Protein 6G47 (pdb70)

Organism: NCBI:txid332179

InterPro domains:
  IPR000931 Adenovirus fibre protein [PR00307] (7-17)
  IPR000931 Adenovirus fibre protein [PR00307] (23-35)
  IPR000931 Adenovirus fibre protein [PR00307] (58-72)
  IPR000931 Adenovirus fibre protein [PR00307] (196-207)
  IPR000931 Adenovirus fibre protein [PR00307] (214-228)
  IPR000931 Adenovirus fibre protein [PR00307] (286-298)
  IPR000939 Adenoviral fibre protein, repeat/shaft region [PF00608] (38-71)
  IPR000939 Adenoviral fibre protein, repeat/shaft region [PF00608] (76-111)
  IPR000939 Adenoviral fibre protein, repeat/shaft region [PF00608] (144-189)
  IPR000978 Adenoviral fibre protein, knob [PF00541] (194-363)
  IPR008982 Adenovirus pIV-like, attachment domain [G3DSA:2.60.90.10] (193-363)
  IPR008982 Adenovirus pIV-like, attachment domain [SSF49835] (189-363)
  IPR009013 Attachment protein shaft domain superfamily [SSF51225] (45-121)

Foldseek 3Di:
DFFKKWQDDDPFQFFAQPHPSQKRKTWMWGADPQKTKIKIKMFGHDDCLAAPPDFKGKWKWFAAQQLHTDDGRTDVPRIGTDPPPDPDPPDDDRNQSRAFACVQQPALRQVPVSQKDKDWAAWVNDPVRIKIWIWGWRNHNHGTMIMIMIGHDGGGHGITDMDIDMGGGND/DFKWWQDDDDFFFFAQPHASQKHKTWMWGDDPQKTKIKIKMFGHDDCLAAPDDFKGKWKFFAAQQQHTDDTGTNDPRGGDVCSNQSRFFACVQQPALVQVPVSQWDKDWAAWVNDPVGIKIWIWGWRNHNHGIMIMIMIGHDGGHHGIGDMDIDMGGTRD/DQWEFPPVTFKIWGPDDPAQFFAQPHASQKRKTWMWGFDPQKTKIKIKIFGHDDCLAAPDAQKGKWKFFAAQQQHTDATRTNPTHYVRNQSRFFACVQQPALVQVPPSQWDKDWAAWVRDPVRIKIWIWGWRNHNGGIMIMIMMTHDGGHHGITDMDMDMGGTRD

Structure (mmCIF, N/CA/C/O backbone):
data_6G47
#
_entry.id   6G47
#
_cell.length_a   64.880
_cell.length_b   81.710
_cell.length_c   93.530
_cell.angle_alpha   90.00
_cell.angle_beta   90.00
_cell.angle_gamma   90.00
#
_symmetry.space_group_name_H-M   'P 21 21 21'
#
loop_
_entity.id
_entity.type
_entity.pdbx_description
1 polymer Fiber-1
2 branched 'N-acetyl-alpha-neuraminic acid-(2-8)-N-acetyl-alpha-neuraminic acid'
3 non-polymer 'N-acetyl-alpha-neuraminic acid'
4 non-polymer (4S)-2-METHYL-2,4-PENTANEDIOL
5 non-polymer (4R)-2-METHYLPENTANE-2,4-DIOL
6 non-polymer 2-AMINO-2-HYDROXYMETHYL-PROPANE-1,3-DIOL
7 water water
#
loop_
_atom_site.group_PDB
_atom_site.id
_atom_site.type_symbol
_atom_site.label_atom_id
_atom_site.label_alt_id
_atom_site.label_comp_id
_atom_site.label_asym_id
_atom_site.label_entity_id
_atom_site.label_seq_id
_atom_site.pdbx_PDB_ins_code
_atom_site.Cartn_x
_atom_site.Cartn_y
_atom_site.Cartn_z
_atom_site.occupancy
_atom_site.B_iso_or_equiv
_atom_site.auth_seq_id
_atom_site.auth_comp_id
_atom_site.auth_asym_id
_atom_site.auth_atom_id
_atom_site.pdbx_PDB_model_num
ATOM 1 N N . GLY A 1 39 ? 5.818 16.165 -10.996 1.00 46.13 193 GLY A N 1
ATOM 2 C CA . GLY A 1 39 ? 4.666 15.559 -10.351 1.00 41.54 193 GLY A CA 1
ATOM 3 C C . GLY A 1 39 ? 4.074 14.381 -11.116 1.00 29.94 193 GLY A C 1
ATOM 4 O O . GLY A 1 39 ? 3.521 13.471 -10.503 1.00 32.38 193 GLY A O 1
ATOM 5 N N . ILE A 1 40 ? 4.192 14.406 -12.443 1.00 32.27 194 ILE A N 1
ATOM 6 C CA . ILE A 1 40 ? 3.597 13.381 -13.308 1.00 28.12 194 ILE A CA 1
ATOM 7 C C . ILE A 1 40 ? 4.515 12.177 -13.387 1.00 27.26 194 ILE A C 1
ATOM 8 O O . ILE A 1 40 ? 5.504 12.187 -14.119 1.00 27.42 194 ILE A O 1
ATOM 13 N N . GLN A 1 41 ? 4.175 11.132 -12.645 1.00 18.99 195 GLN A N 1
ATOM 14 C CA . GLN A 1 41 ? 5.015 9.950 -12.606 1.00 19.27 195 GLN A CA 1
ATOM 15 C C . GLN A 1 41 ? 4.175 8.749 -12.997 1.00 18.42 195 GLN A C 1
ATOM 16 O O . GLN A 1 41 ? 4.689 7.640 -13.015 1.00 17.51 195 GLN A O 1
ATOM 22 N N . THR A 1 42 ? 2.896 8.977 -13.303 1.00 15.45 196 THR A N 1
ATOM 23 C CA . THR A 1 42 ? 1.935 7.881 -13.494 1.00 15.12 196 THR A CA 1
ATOM 24 C C . THR A 1 42 ? 1.084 8.031 -14.726 1.00 15.56 196 THR A C 1
ATOM 25 O O . THR A 1 42 ? 0.477 9.099 -14.922 1.00 16.76 196 THR A O 1
ATOM 29 N N . LEU A 1 43 ? 1.013 6.963 -15.534 1.00 14.29 197 LEU A N 1
ATOM 30 C CA . LEU A 1 43 ? 0.012 6.851 -16.596 1.00 14.20 197 LEU A CA 1
ATOM 31 C C . LEU A 1 43 ? -0.837 5.646 -16.245 1.00 21.58 197 LEU A C 1
ATOM 32 O O . LEU A 1 43 ? -0.294 4.580 -15.933 1.00 17.51 197 LEU A O 1
ATOM 37 N N . TRP A 1 44 ? -2.155 5.790 -16.269 1.00 17.79 198 TRP A N 1
ATOM 38 C CA . TRP A 1 44 ? -2.981 4.660 -15.873 1.00 14.63 198 TRP A CA 1
ATOM 39 C C . TRP A 1 44 ? -4.355 4.694 -16.513 1.00 17.40 198 TRP A C 1
ATOM 40 O O . TRP A 1 44 ? -4.738 5.692 -17.145 1.00 19.23 198 TRP A O 1
ATOM 51 N N . THR A 1 45 ? -5.101 3.611 -16.353 1.00 15.78 199 THR A N 1
ATOM 52 C CA . THR A 1 45 ? -6.537 3.749 -16.434 1.00 18.25 199 THR A CA 1
ATOM 53 C C . THR A 1 45 ? -7.019 3.778 -14.982 1.00 18.59 199 THR A C 1
ATOM 54 O O . THR A 1 45 ? -6.527 3.043 -14.126 1.00 18.98 199 THR A O 1
ATOM 58 N N . PRO A 1 46 ? -7.937 4.696 -14.671 1.00 16.85 200 PRO A N 1
ATOM 59 C CA . PRO A 1 46 ? -8.323 4.886 -13.269 1.00 18.56 200 PRO A CA 1
ATOM 60 C C . PRO A 1 46 ? -8.928 3.621 -12.677 1.00 16.98 200 PRO A C 1
ATOM 61 O O . PRO A 1 46 ? -9.673 2.903 -13.350 1.00 19.16 200 PRO A O 1
ATOM 65 N N . PRO A 1 47 ? -8.588 3.319 -11.420 1.00 18.81 201 PRO A N 1
ATOM 66 C CA . PRO A 1 47 ? -9.284 2.243 -10.718 1.00 19.53 201 PRO A CA 1
ATOM 67 C C . PRO A 1 47 ? -10.801 2.453 -10.770 1.00 20.07 201 PRO A C 1
ATOM 68 O O . PRO A 1 47 ? -11.288 3.588 -10.609 1.00 20.93 201 PRO A O 1
ATOM 72 N N . THR A 1 48 ? -11.524 1.366 -11.006 1.00 18.95 202 THR A N 1
ATOM 73 C CA . THR A 1 48 ? -12.973 1.415 -11.150 1.00 19.88 202 THR A CA 1
ATOM 74 C C . THR A 1 48 ? -13.550 0.056 -10.773 1.00 19.28 202 THR A C 1
ATOM 75 O O . THR A 1 48 ? -12.857 -0.958 -10.848 1.00 20.02 202 THR A O 1
ATOM 79 N N . SER A 1 49 ? -14.811 0.023 -10.360 1.00 23.31 203 SER A N 1
ATOM 80 C CA . SER A 1 49 ? -15.437 -1.264 -10.090 1.00 22.26 203 SER A CA 1
ATOM 81 C C . SER A 1 49 ? -16.363 -1.683 -11.227 1.00 22.37 203 SER A C 1
ATOM 82 O O . SER A 1 49 ? -16.989 -2.745 -11.174 1.00 28.71 203 SER A O 1
ATOM 85 N N . ASN A 1 50 ? -16.427 -0.858 -12.266 1.00 19.72 204 ASN A N 1
ATOM 86 C CA . ASN A 1 50 ? -17.302 -1.141 -13.380 1.00 22.02 204 ASN A CA 1
ATOM 87 C C . ASN A 1 50 ? -16.470 -1.548 -14.578 1.00 20.25 204 ASN A C 1
ATOM 88 O O . ASN A 1 50 ? -15.324 -1.127 -14.693 1.00 21.43 204 ASN A O 1
ATOM 93 N N . PRO A 1 51 ? -17.040 -2.340 -15.493 1.00 18.68 205 PRO A N 1
ATOM 94 C CA . PRO A 1 51 ? -16.278 -2.705 -16.697 1.00 18.88 205 PRO A CA 1
ATOM 95 C C . PRO A 1 51 ? -15.845 -1.470 -17.485 1.00 20.85 205 PRO A C 1
ATOM 96 O O . PRO A 1 51 ? -16.549 -0.453 -17.550 1.00 20.86 205 PRO A O 1
ATOM 100 N N . ASN A 1 52 ? -14.655 -1.559 -18.058 1.00 17.13 206 ASN A N 1
ATOM 101 C CA . ASN A 1 52 ? -14.028 -0.411 -18.697 1.00 17.41 206 ASN A CA 1
ATOM 102 C C . ASN A 1 52 ? -13.291 -0.821 -19.959 1.00 16.67 206 ASN A C 1
ATOM 103 O O . ASN A 1 52 ? -12.605 -0.009 -20.581 1.00 18.10 206 ASN A O 1
ATOM 108 N N . CYS A 1 53 ? -13.451 -2.084 -20.346 1.00 15.88 207 CYS A N 1
ATOM 109 C CA . CYS A 1 53 ? -12.587 -2.680 -21.349 1.00 16.51 207 CYS A CA 1
ATOM 110 C C . CYS A 1 53 ? -13.400 -3.561 -22.288 1.00 15.56 207 CYS A C 1
ATOM 111 O O . CYS A 1 53 ? -14.416 -4.116 -21.893 1.00 18.91 207 CYS A O 1
ATOM 114 N N . THR A 1 54 ? -12.955 -3.659 -23.538 1.00 16.11 208 THR A N 1
ATOM 115 C CA . THR A 1 54 ? -13.629 -4.429 -24.574 1.00 16.31 208 THR A CA 1
ATOM 116 C C . THR A 1 54 ? -12.645 -5.433 -25.158 1.00 19.53 208 THR A C 1
ATOM 117 O O . THR A 1 54 ? -11.723 -5.055 -25.879 1.00 21.66 208 THR A O 1
ATOM 121 N N . VAL A 1 55 ? -12.799 -6.706 -24.808 1.00 18.34 209 VAL A N 1
ATOM 122 C CA . VAL A 1 55 ? -11.984 -7.746 -25.410 1.00 16.61 209 VAL A CA 1
ATOM 123 C C . VAL A 1 55 ? -12.723 -8.353 -26.597 1.00 17.78 209 VAL A C 1
ATOM 124 O O . VAL A 1 55 ? -12.209 -8.340 -27.718 1.00 20.07 209 VAL A O 1
ATOM 128 N N . TYR A 1 56 ? -13.942 -8.842 -26.357 1.00 17.09 210 TYR A N 1
ATOM 129 C CA . TYR A 1 56 ? -14.750 -9.452 -27.411 1.00 20.39 210 TYR A CA 1
ATOM 130 C C . TYR A 1 56 ? -15.966 -8.606 -27.744 1.00 22.00 210 TYR A C 1
ATOM 131 O O . TYR A 1 56 ? -16.302 -8.423 -28.919 1.00 24.50 210 TYR A O 1
ATOM 140 N N . THR A 1 57 ? -16.640 -8.121 -26.711 0.99 20.40 211 THR A N 1
ATOM 141 C CA . THR A 1 57 ? -17.803 -7.255 -26.885 0.99 23.82 211 THR A CA 1
ATOM 142 C C . THR A 1 57 ? -17.706 -6.070 -25.936 0.99 27.60 211 THR A C 1
ATOM 143 O O . THR A 1 57 ? -16.963 -6.107 -24.946 0.99 20.79 211 THR A O 1
ATOM 147 N N . GLU A 1 58 ? -18.449 -5.012 -26.238 1.00 21.82 212 GLU A N 1
ATOM 148 C CA . GLU A 1 58 ? -18.261 -3.750 -25.534 1.00 22.42 212 GLU A CA 1
ATOM 149 C C . GLU A 1 58 ? -18.439 -3.871 -24.020 1.00 20.86 212 GLU A C 1
ATOM 150 O O . GLU A 1 58 ? -19.412 -4.467 -23.539 1.00 21.00 212 GLU A O 1
ATOM 156 N N . SER A 1 59 ? -17.476 -3.318 -23.283 1.00 20.83 213 SER A N 1
ATOM 157 C CA . SER A 1 59 ? -17.546 -3.284 -21.827 1.00 17.66 213 SER A CA 1
ATOM 158 C C . SER A 1 59 ? -17.715 -4.677 -21.221 1.00 19.17 213 SER A C 1
ATOM 159 O O . SER A 1 59 ? -18.492 -4.860 -20.289 1.00 21.19 213 SER A O 1
ATOM 162 N N . ASP A 1 60 ? -16.978 -5.653 -21.744 1.00 19.40 214 ASP A N 1
ATOM 163 C CA . ASP A 1 60 ? -17.101 -7.023 -21.258 1.00 17.29 214 ASP A CA 1
ATOM 164 C C . ASP A 1 60 ? -16.114 -7.393 -20.159 1.00 14.40 214 ASP A C 1
ATOM 165 O O . ASP A 1 60 ? -16.138 -8.515 -19.663 1.00 16.30 214 ASP A O 1
ATOM 170 N N . SER A 1 61 ? -15.267 -6.452 -19.777 1.00 16.88 215 SER A N 1
ATOM 171 C CA . SER A 1 61 ? -14.186 -6.763 -18.843 1.00 16.74 215 SER A CA 1
ATOM 172 C C . SER A 1 61 ? -13.720 -5.541 -18.064 1.00 16.58 215 SER A C 1
ATOM 173 O O . SER A 1 61 ? -14.055 -4.407 -18.409 1.00 15.48 215 SER A O 1
ATOM 176 N N . LEU A 1 62 ? -12.972 -5.791 -16.985 1.00 13.44 216 LEU A N 1
ATOM 177 C CA . LEU A 1 62 ? -12.443 -4.734 -16.141 1.00 12.95 216 LEU A CA 1
ATOM 178 C C . LEU A 1 62 ? -10.929 -4.866 -16.174 1.00 14.16 216 LEU A C 1
ATOM 179 O O . LEU A 1 62 ? -10.361 -5.831 -15.643 1.00 13.70 216 LEU A O 1
ATOM 184 N N . LEU A 1 63 ? -10.283 -3.899 -16.815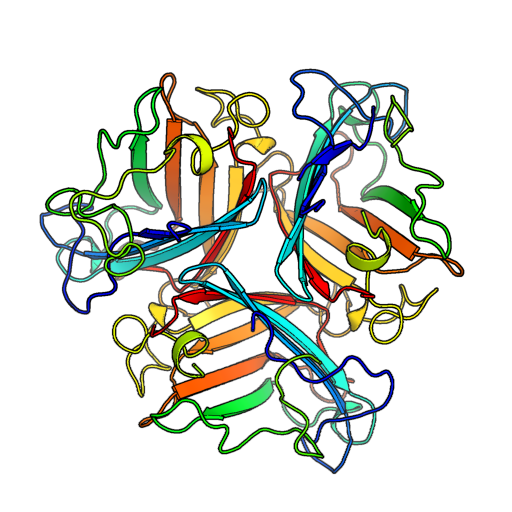 1.00 14.13 217 LEU A N 1
ATOM 185 C CA . LEU A 1 63 ? -8.825 -3.869 -16.923 1.00 14.66 217 LEU A CA 1
ATOM 186 C C . LEU A 1 63 ? -8.230 -2.891 -15.922 1.00 16.12 217 LEU A C 1
ATOM 187 O O . LEU A 1 63 ? -8.753 -1.787 -15.743 1.00 15.43 217 LEU A O 1
ATOM 192 N N . SER A 1 64 ? -7.158 -3.297 -15.240 1.00 12.74 218 SER A N 1
ATOM 193 C CA . SER A 1 64 ? -6.321 -2.336 -14.549 1.00 13.46 218 SER A CA 1
ATOM 194 C C . SER A 1 64 ? -4.979 -2.327 -15.269 1.00 14.60 218 SER A C 1
ATOM 195 O O . SER A 1 64 ? -4.429 -3.389 -15.560 1.00 14.53 218 SER A O 1
ATOM 198 N N . LEU A 1 65 ? -4.493 -1.139 -15.608 1.00 15.01 219 LEU A N 1
ATOM 199 C CA . LEU A 1 65 ? -3.144 -0.985 -16.142 1.00 11.57 219 LEU A CA 1
ATOM 200 C C . LEU A 1 65 ? -2.591 0.306 -15.578 1.00 15.51 219 LEU A C 1
ATOM 201 O O . LEU A 1 65 ? -3.249 1.351 -15.660 1.00 16.18 219 LEU A O 1
ATOM 206 N N . CYS A 1 66 ? -1.413 0.227 -14.972 1.00 13.20 220 CYS A N 1
ATOM 207 C CA . CYS A 1 66 ? -0.783 1.399 -14.384 1.00 12.62 220 CYS A CA 1
ATOM 208 C C . CYS A 1 66 ? 0.729 1.353 -14.642 1.00 13.72 220 CYS A C 1
ATOM 209 O O . CYS A 1 66 ? 1.354 0.312 -14.437 1.00 13.79 220 CYS A O 1
ATOM 212 N N . LEU A 1 67 ? 1.286 2.463 -15.131 1.00 12.79 221 LEU A N 1
ATOM 213 C CA . LEU A 1 67 ? 2.716 2.565 -15.443 1.00 11.62 221 LEU A CA 1
ATOM 214 C C . LEU A 1 67 ? 3.291 3.716 -14.608 1.00 14.03 221 LEU A C 1
ATOM 215 O O . LEU A 1 67 ? 2.807 4.844 -14.712 1.00 15.66 221 LEU A O 1
ATOM 220 N N . THR A 1 68 ? 4.283 3.441 -13.762 1.00 12.30 222 THR A N 1
ATOM 221 C CA . THR A 1 68 ? 4.902 4.512 -12.970 1.00 12.91 222 THR A CA 1
ATOM 222 C C . THR A 1 68 ? 6.385 4.584 -13.252 1.00 15.25 222 THR A C 1
ATOM 223 O O . THR A 1 68 ? 7.055 3.563 -13.428 1.00 15.46 222 THR A O 1
ATOM 227 N N . LYS A 1 69 ? 6.897 5.801 -13.334 1.00 18.12 223 LYS A N 1
ATOM 228 C CA . LYS A 1 69 ? 8.284 5.977 -13.736 1.00 19.47 223 LYS A CA 1
ATOM 229 C C . LYS A 1 69 ? 9.209 6.077 -12.531 1.00 21.14 223 LYS A C 1
ATOM 230 O O . LYS A 1 69 ? 8.975 6.867 -11.615 1.00 24.00 223 LYS A O 1
ATOM 236 N N . CYS A 1 70 ? 10.259 5.262 -12.529 1.00 17.11 224 CYS A N 1
ATOM 237 C CA . CYS A 1 70 ? 11.340 5.366 -11.544 1.00 18.11 224 CYS A CA 1
ATOM 238 C C . CYS A 1 70 ? 12.652 5.360 -12.304 1.00 17.11 224 CYS A C 1
ATOM 239 O O . CYS A 1 70 ? 13.144 4.299 -12.712 1.00 16.80 224 CYS A O 1
ATOM 242 N N . GLY A 1 71 ? 13.229 6.539 -12.506 1.00 18.89 225 GLY A N 1
ATOM 243 C CA . GLY A 1 71 ? 14.419 6.638 -13.335 1.00 17.71 225 GLY A CA 1
ATOM 244 C C . GLY A 1 71 ? 14.158 6.059 -14.709 1.00 13.39 225 GLY A C 1
ATOM 245 O O . GLY A 1 71 ? 13.101 6.302 -15.315 1.00 15.72 225 GLY A O 1
ATOM 246 N N . ALA A 1 72 ? 15.107 5.268 -15.199 1.00 13.70 226 ALA A N 1
ATOM 247 C CA . ALA A 1 72 ? 15.008 4.662 -16.510 1.00 15.48 226 ALA A CA 1
ATOM 248 C C . ALA A 1 72 ? 14.053 3.481 -16.564 1.00 13.43 226 ALA A C 1
ATOM 249 O O . ALA A 1 72 ? 13.974 2.806 -17.590 1.00 16.43 226 ALA A O 1
ATOM 251 N N . HIS A 1 73 ? 13.366 3.197 -15.459 1.00 13.72 227 HIS A N 1
ATOM 252 C CA . HIS A 1 73 ? 12.373 2.125 -15.469 1.00 12.79 227 HIS A CA 1
ATOM 253 C C . HIS A 1 73 ? 10.952 2.626 -15.445 1.00 13.06 227 HIS A C 1
ATOM 254 O O . HIS A 1 73 ? 10.650 3.650 -14.844 1.00 14.81 227 HIS A O 1
ATOM 261 N N . VAL A 1 74 ? 10.076 1.853 -16.079 1.00 11.76 228 VAL A N 1
ATOM 262 C CA . VAL A 1 74 ? 8.661 1.878 -15.739 1.00 11.48 228 VAL A CA 1
ATOM 263 C C . VAL A 1 74 ? 8.355 0.608 -14.954 1.00 11.53 228 VAL A C 1
ATOM 264 O O . VAL A 1 74 ? 8.779 -0.500 -15.343 1.00 13.25 228 VAL A O 1
ATOM 268 N N . LEU A 1 75 ? 7.660 0.797 -13.829 1.00 12.78 229 LEU A N 1
ATOM 269 C CA . LEU A 1 75 ? 7.043 -0.262 -13.047 1.00 12.96 229 LEU A CA 1
ATOM 270 C C . LEU A 1 75 ? 5.596 -0.358 -13.504 1.00 12.70 229 LEU A C 1
ATOM 271 O O . LEU A 1 75 ? 4.848 0.627 -13.416 1.00 13.26 229 LEU A O 1
ATOM 276 N N . GLY A 1 76 ? 5.196 -1.501 -14.058 1.00 12.61 230 GLY A N 1
ATOM 277 C CA . GLY A 1 76 ? 3.843 -1.654 -14.558 1.00 11.52 230 GLY A CA 1
ATOM 278 C C . GLY A 1 76 ? 3.068 -2.678 -13.753 1.00 13.87 230 GLY A C 1
ATOM 279 O O . GLY A 1 76 ? 3.642 -3.665 -13.266 1.00 13.77 230 GLY A O 1
ATOM 280 N N . SER A 1 77 ? 1.780 -2.416 -13.578 1.00 13.24 231 SER A N 1
ATOM 281 C CA . SER A 1 77 ? 0.898 -3.398 -12.972 1.00 13.09 231 SER A CA 1
ATOM 282 C C . SER A 1 77 ? -0.282 -3.590 -13.901 1.00 11.81 231 SER A C 1
ATOM 283 O O . SER A 1 77 ? -0.694 -2.670 -14.633 1.00 12.30 231 SER A O 1
ATOM 286 N N . VAL A 1 78 ? -0.790 -4.815 -13.923 1.00 13.30 232 VAL A N 1
ATOM 287 C CA . VAL A 1 78 ? -1.925 -5.131 -14.788 1.00 11.34 232 VAL A CA 1
ATOM 288 C C . VAL A 1 78 ? -2.747 -6.260 -14.177 1.00 12.66 232 VAL A C 1
ATOM 289 O O . VAL A 1 78 ? -2.210 -7.143 -13.518 1.00 12.05 232 VAL A O 1
ATOM 293 N N . SER A 1 79 ? -4.061 -6.194 -14.369 1.00 12.42 233 SER A N 1
ATOM 294 C CA . SER A 1 79 ? -4.952 -7.330 -14.117 1.00 13.60 233 SER A CA 1
ATOM 295 C C . SER A 1 79 ? -6.129 -7.207 -15.050 1.00 12.16 233 SER A C 1
ATOM 296 O O . SER A 1 79 ? -6.393 -6.108 -15.574 1.00 12.78 233 SER A O 1
ATOM 299 N N . LEU A 1 80 ? -6.835 -8.307 -15.297 1.00 12.41 234 LEU A N 1
ATOM 300 C CA . LEU A 1 80 ? -7.970 -8.253 -16.219 1.00 11.27 234 LEU A CA 1
ATOM 301 C C . LEU A 1 80 ? -9.024 -9.235 -15.753 1.00 12.76 234 LEU A C 1
ATOM 302 O O . LEU A 1 80 ? -8.746 -10.431 -15.626 1.00 12.97 234 LEU A O 1
ATOM 307 N N . THR A 1 81 ? -10.239 -8.728 -15.505 1.00 14.02 235 THR A N 1
ATOM 308 C CA . THR A 1 81 ? -11.329 -9.543 -14.973 1.00 13.75 235 THR A CA 1
ATOM 309 C C . THR A 1 81 ? -12.466 -9.603 -15.986 1.00 16.25 235 THR A C 1
ATOM 310 O O . THR A 1 81 ? -12.964 -8.566 -16.395 1.00 16.45 235 THR A O 1
ATOM 314 N N . GLY A 1 82 ? -12.883 -10.800 -16.378 1.00 15.64 236 GLY A N 1
ATOM 315 C CA . GLY A 1 82 ? -14.020 -10.919 -17.284 1.00 14.44 236 GLY A CA 1
ATOM 316 C C . GLY A 1 82 ? -15.296 -10.532 -16.542 1.00 17.38 236 GLY A C 1
ATOM 317 O O . GLY A 1 82 ? -15.440 -10.824 -15.351 1.00 18.36 236 GLY A O 1
ATOM 318 N N . VAL A 1 83 ? -16.219 -9.873 -17.235 1.00 16.29 237 VAL A N 1
ATOM 319 C CA . VAL A 1 83 ? -17.473 -9.475 -16.586 1.00 17.50 237 VAL A CA 1
ATOM 320 C C . VAL A 1 83 ? -18.683 -10.040 -17.312 1.00 18.69 237 VAL A C 1
ATOM 321 O O . VAL A 1 83 ? -19.626 -10.510 -16.671 1.00 22.86 237 VAL A O 1
ATOM 325 N N . ALA A 1 84 ? -18.643 -10.048 -18.641 1.00 16.97 238 ALA A N 1
ATOM 326 C CA . ALA A 1 84 ? -19.798 -10.430 -19.452 1.00 19.93 238 ALA A CA 1
ATOM 327 C C . ALA A 1 84 ? -19.414 -11.193 -20.713 1.00 18.53 238 ALA A C 1
ATOM 328 O O . ALA A 1 84 ? -18.281 -11.111 -21.199 1.00 18.98 238 ALA A O 1
ATOM 330 N N . GLY A 1 85 ? -20.373 -11.939 -21.249 1.00 18.74 239 GLY A N 1
ATOM 331 C CA . GLY A 1 85 ? -20.199 -12.585 -22.531 1.00 18.78 239 GLY A CA 1
ATOM 332 C C . GLY A 1 85 ? -19.124 -13.648 -22.523 1.00 16.90 239 GLY A C 1
ATOM 333 O O . GLY A 1 85 ? -18.963 -14.394 -21.562 1.00 18.25 239 GLY A O 1
ATOM 334 N N . THR A 1 86 ? -18.380 -13.720 -23.622 1.00 17.39 240 THR A N 1
ATOM 335 C CA . THR A 1 86 ? -17.380 -14.753 -23.828 1.00 15.24 240 THR A CA 1
ATOM 336 C C . THR A 1 86 ? -16.296 -14.706 -22.750 1.00 13.83 240 THR A C 1
ATOM 337 O O . THR A 1 86 ? -15.707 -15.720 -22.428 1.00 15.68 240 THR A O 1
ATOM 341 N N . MET A 1 87 ? -16.052 -13.528 -22.184 1.00 15.97 241 MET A N 1
ATOM 342 C CA . MET A 1 87 ? -15.099 -13.414 -21.087 1.00 16.94 241 MET A CA 1
ATOM 343 C C . MET A 1 87 ? -15.516 -14.254 -19.876 1.00 16.42 241 MET A C 1
ATOM 344 O O . MET A 1 87 ? -14.697 -14.507 -18.993 1.00 16.33 241 MET A O 1
ATOM 349 N N . THR A 1 88 ? -16.781 -14.656 -19.802 1.00 17.80 242 THR A N 1
ATOM 350 C CA . THR A 1 88 ? -17.249 -15.489 -18.690 1.00 15.62 242 THR A CA 1
ATOM 351 C C . THR A 1 88 ? -17.429 -16.943 -19.111 1.00 15.73 242 THR A C 1
ATOM 352 O O . THR A 1 88 ? -17.865 -17.786 -18.319 1.00 16.89 242 THR A O 1
ATOM 356 N N . ASN A 1 89 ? -17.054 -17.255 -20.345 1.00 15.40 243 ASN A N 1
ATOM 357 C CA . ASN A 1 89 ? -17.262 -18.594 -20.881 1.00 15.06 243 ASN A CA 1
ATOM 358 C C . ASN A 1 89 ? -16.400 -18.703 -22.125 1.00 16.10 243 ASN A C 1
ATOM 359 O O . ASN A 1 89 ? -16.892 -18.617 -23.248 1.00 19.60 243 ASN A O 1
ATOM 364 N N . MET A 1 90 ? -15.098 -18.860 -21.909 1.00 14.24 244 MET A N 1
ATOM 365 C CA . MET A 1 90 ? -14.140 -18.674 -23.002 1.00 14.53 244 MET A CA 1
ATOM 366 C C . MET A 1 90 ? -14.254 -19.671 -24.147 1.00 16.79 244 MET A C 1
ATOM 367 O O . MET A 1 90 ? -14.535 -20.835 -23.938 1.00 19.27 244 MET A O 1
ATOM 372 N N . ALA A 1 91 ? -13.994 -19.168 -25.351 1.00 19.06 245 ALA A N 1
ATOM 373 C CA . ALA A 1 91 ? -13.999 -19.972 -26.562 1.00 20.30 245 ALA A CA 1
ATOM 374 C C . ALA A 1 91 ? -12.573 -20.259 -27.021 1.00 20.55 245 ALA A C 1
ATOM 375 O O . ALA A 1 91 ? -12.334 -21.203 -27.770 1.00 24.00 245 ALA A O 1
ATOM 377 N N . GLU A 1 92 ? -11.628 -19.456 -26.554 1.00 18.52 246 GLU A N 1
ATOM 378 C CA . GLU A 1 92 ? -10.233 -19.615 -26.953 1.00 17.24 246 GLU A CA 1
ATOM 379 C C . GLU A 1 92 ? -9.325 -19.872 -25.746 1.00 17.98 246 GLU A C 1
ATOM 380 O O . GLU A 1 92 ? -9.678 -19.564 -24.600 1.00 18.14 246 GLU A O 1
ATOM 386 N N . THR A 1 93 ? -8.140 -20.391 -26.030 1.00 17.02 247 THR A N 1
ATOM 387 C CA . THR A 1 93 ? -7.171 -20.758 -25.025 1.00 14.94 247 THR A CA 1
ATOM 388 C C . THR A 1 93 ? -6.143 -19.665 -24.749 1.00 15.21 247 THR A C 1
ATOM 389 O O . THR A 1 93 ? -5.208 -19.851 -23.999 1.00 17.24 247 THR A O 1
ATOM 393 N N . SER A 1 94 ? -6.352 -18.503 -25.345 1.00 15.37 248 SER A N 1
ATOM 394 C CA . SER A 1 94 ? -5.520 -17.359 -24.989 1.00 16.02 248 SER A CA 1
ATOM 395 C C . SER A 1 94 ? -6.278 -16.104 -25.341 1.00 15.53 248 SER A C 1
ATOM 396 O O . SER A 1 94 ? -7.262 -16.147 -26.084 1.00 17.35 248 SER A O 1
ATOM 399 N N . LEU A 1 95 ? -5.854 -15.008 -24.729 1.00 14.93 249 LEU A N 1
ATOM 400 C CA . LEU A 1 95 ? -6.513 -13.726 -24.851 1.00 14.88 249 LEU A CA 1
ATOM 401 C C . LEU A 1 95 ? -5.400 -12.691 -24.947 1.00 15.17 249 LEU A C 1
ATOM 402 O O . LEU A 1 95 ? -4.468 -12.707 -24.141 1.00 16.20 249 LEU A O 1
ATOM 407 N N . ALA A 1 96 ? -5.493 -11.765 -25.893 1.00 14.46 250 ALA A N 1
ATOM 408 C CA . ALA A 1 96 ? -4.454 -10.748 -26.015 1.00 13.33 250 ALA A CA 1
ATOM 409 C C . ALA A 1 96 ? -5.048 -9.373 -26.230 1.00 18.20 250 ALA A C 1
ATOM 410 O O . ALA A 1 96 ? -6.056 -9.207 -26.932 1.00 21.07 250 ALA A O 1
ATOM 412 N N . ILE A 1 97 ? -4.432 -8.381 -25.603 1.00 14.76 251 ILE A N 1
ATOM 413 C CA . ILE A 1 97 ? -4.809 -6.992 -25.844 1.00 14.33 251 ILE A CA 1
ATOM 414 C C . ILE A 1 97 ? -3.532 -6.196 -26.069 1.00 14.81 251 ILE A C 1
ATOM 415 O O . ILE A 1 97 ? -2.443 -6.658 -25.742 1.00 15.13 251 ILE A O 1
ATOM 420 N N . GLU A 1 98 ? -3.658 -5.013 -26.647 1.00 15.91 252 GLU A N 1
ATOM 421 C CA . GLU A 1 98 ? -2.467 -4.245 -26.983 1.00 17.96 252 GLU A CA 1
ATOM 422 C C . GLU A 1 98 ? -2.724 -2.756 -26.862 1.00 15.59 252 GLU A C 1
ATOM 423 O O . GLU A 1 98 ? -3.813 -2.271 -27.200 1.00 17.65 252 GLU A O 1
ATOM 429 N N . PHE A 1 99 ? -1.726 -2.041 -26.364 1.00 13.00 253 PHE A N 1
ATOM 430 C CA . PHE A 1 99 ? -1.744 -0.585 -26.354 1.00 13.26 253 PHE A CA 1
ATOM 431 C C . PHE A 1 99 ? -0.689 -0.127 -27.355 1.00 13.97 253 PHE A C 1
ATOM 432 O O . PHE A 1 99 ? 0.484 -0.487 -27.224 1.00 14.55 253 PHE A O 1
ATOM 440 N N . THR A 1 100 ? -1.080 0.673 -28.348 1.00 13.91 254 THR A N 1
ATOM 441 C CA . THR A 1 100 ? -0.122 1.180 -29.333 1.00 14.31 254 THR A CA 1
ATOM 442 C C . THR A 1 100 ? -0.014 2.689 -29.227 1.00 14.75 254 THR A C 1
ATOM 443 O O . THR A 1 100 ? -0.993 3.386 -28.912 1.00 15.62 254 THR A O 1
ATOM 447 N N . PHE A 1 101 ? 1.191 3.199 -29.473 1.00 14.20 255 PHE A N 1
ATOM 448 C CA . PHE A 1 101 ? 1.482 4.616 -29.336 1.00 13.65 255 PHE A CA 1
ATOM 449 C C . PHE A 1 101 ? 2.253 5.028 -30.585 1.00 14.44 255 PHE A C 1
ATOM 450 O O . PHE A 1 101 ? 2.915 4.208 -31.230 1.00 15.45 255 PHE A O 1
ATOM 458 N N . ASP A 1 102 ? 2.173 6.309 -30.923 1.00 13.98 256 ASP A N 1
ATOM 459 C CA . ASP A 1 102 ? 2.949 6.798 -32.059 1.00 13.43 256 ASP A CA 1
ATOM 460 C C . ASP A 1 102 ? 4.368 7.128 -31.621 1.00 15.73 256 ASP A C 1
ATOM 461 O O . ASP A 1 102 ? 4.740 6.905 -30.460 1.00 16.00 256 ASP A O 1
ATOM 466 N N . ASP A 1 103 ? 5.165 7.652 -32.549 1.00 16.76 257 ASP A N 1
ATOM 467 C CA . ASP A 1 103 ? 6.566 7.926 -32.252 1.00 16.55 257 ASP A CA 1
ATOM 468 C C . ASP A 1 103 ? 6.795 9.046 -31.253 1.00 17.19 257 ASP A C 1
ATOM 469 O O . ASP A 1 103 ? 7.931 9.260 -30.856 1.00 19.86 257 ASP A O 1
ATOM 474 N N . THR A 1 104 ? 5.739 9.768 -30.866 1.00 16.85 258 THR A N 1
ATOM 475 C CA . THR A 1 104 ? 5.825 10.742 -29.773 1.00 15.87 258 THR A CA 1
ATOM 476 C C . THR A 1 104 ? 5.359 10.192 -28.423 1.00 15.52 258 THR A C 1
ATOM 477 O O . THR A 1 104 ? 5.444 10.886 -27.386 1.00 17.26 258 THR A O 1
ATOM 481 N N . GLY A 1 105 ? 4.843 8.966 -28.417 1.00 16.99 259 GLY A N 1
ATOM 482 C CA . GLY A 1 105 ? 4.313 8.408 -27.183 1.00 16.52 259 GLY A CA 1
ATOM 483 C C . GLY A 1 105 ? 2.822 8.654 -26.985 1.00 17.42 259 GLY A C 1
ATOM 484 O O . GLY A 1 105 ? 2.281 8.360 -25.919 1.00 18.29 259 GLY A O 1
ATOM 485 N N . LYS A 1 106 ? 2.161 9.182 -28.013 1.00 15.54 260 LYS A N 1
ATOM 486 C CA . LYS A 1 106 ? 0.728 9.464 -27.940 1.00 14.22 260 LYS A CA 1
ATOM 487 C C . LYS A 1 106 ? -0.059 8.206 -28.220 1.00 14.66 260 LYS A C 1
ATOM 488 O O . LYS A 1 106 ? 0.221 7.488 -29.174 1.00 16.17 260 LYS A O 1
ATOM 494 N N . LEU A 1 107 ? -1.062 7.933 -27.388 1.00 15.51 261 LEU A N 1
ATOM 495 C CA . LEU A 1 107 ? -1.848 6.723 -27.559 1.00 17.05 261 LEU A CA 1
ATOM 496 C C . LEU A 1 107 ? -2.615 6.704 -28.871 1.00 17.30 261 LEU A C 1
ATOM 497 O O . LEU A 1 107 ? -3.277 7.694 -29.224 1.00 18.30 261 LEU A O 1
ATOM 502 N N . LEU A 1 108 ? -2.514 5.587 -29.593 1.00 16.74 262 LEU A N 1
ATOM 503 C CA . LEU A 1 108 ? -3.226 5.388 -30.848 1.00 15.25 262 LEU A CA 1
ATOM 504 C C . LEU A 1 108 ? -4.432 4.493 -30.645 1.00 19.99 262 LEU A C 1
ATOM 505 O O . LEU A 1 108 ? -5.555 4.862 -31.004 1.00 25.58 262 LEU A O 1
ATOM 510 N N . HIS A 1 109 ? -4.209 3.320 -30.061 0.97 17.89 263 HIS A N 1
ATOM 511 C CA . HIS A 1 109 ? -5.291 2.374 -29.837 1.00 17.44 263 HIS A CA 1
ATOM 512 C C . HIS A 1 109 ? -5.121 1.615 -28.541 1.00 19.43 263 HIS A C 1
ATOM 513 O O . HIS A 1 109 ? -4.008 1.394 -28.085 1.00 16.50 263 HIS A O 1
ATOM 520 N N . SER A 1 110 ? -6.246 1.223 -27.950 1.00 16.36 264 SER A N 1
ATOM 521 C CA . SER A 1 110 ? -6.245 0.406 -26.745 1.00 18.15 264 SER A CA 1
ATOM 522 C C . SER A 1 110 ? -7.576 -0.312 -26.684 1.00 21.20 264 SER A C 1
ATOM 523 O O . SER A 1 110 ? -8.495 0.023 -27.423 1.00 19.61 264 SER A O 1
ATOM 526 N N . PRO A 1 111 ? -7.690 -1.304 -25.799 1.00 18.43 265 PRO A N 1
ATOM 527 C CA . PRO A 1 111 ? -8.977 -1.992 -25.658 1.00 20.32 265 PRO A CA 1
ATOM 528 C C . PRO A 1 111 ? -9.937 -1.250 -24.735 1.00 19.17 265 PRO A C 1
ATOM 529 O O . PRO A 1 111 ? -11.062 -1.687 -24.553 1.00 19.38 265 PRO A O 1
ATOM 533 N N . LEU A 1 112 ? -9.522 -0.124 -24.174 1.00 16.99 266 LEU A N 1
ATOM 534 C CA . LEU A 1 112 ? -10.360 0.555 -23.185 1.00 17.06 266 LEU A CA 1
ATOM 535 C C . LEU A 1 112 ? -11.515 1.276 -23.843 1.00 21.35 266 LEU A C 1
ATOM 536 O O . LEU A 1 112 ? -11.357 1.907 -24.894 1.00 24.72 266 LEU A O 1
ATOM 541 N N . VAL A 1 113 ? -12.677 1.203 -23.208 1.00 21.91 267 VAL A N 1
ATOM 542 C CA . VAL A 1 113 ? -13.807 2.002 -23.639 1.00 20.21 267 VAL A CA 1
ATOM 543 C C . VAL A 1 113 ? -13.430 3.475 -23.504 1.00 21.41 267 VAL A C 1
ATOM 544 O O . VAL A 1 113 ? -13.028 3.930 -22.429 1.00 28.68 267 VAL A O 1
ATOM 548 N N . ASN A 1 114 ? -13.507 4.198 -24.619 1.00 33.12 268 ASN A N 1
ATOM 549 C CA . ASN A 1 114 ? -13.118 5.608 -24.671 1.00 36.54 268 ASN A CA 1
ATOM 550 C C . ASN A 1 114 ? -11.627 5.872 -24.428 1.00 34.04 268 ASN A C 1
ATOM 551 O O . ASN A 1 114 ? -11.254 6.990 -24.080 1.00 28.55 268 ASN A O 1
ATOM 556 N N . ASN A 1 115 ? -10.783 4.857 -24.632 1.00 27.91 269 ASN A N 1
ATOM 557 C CA . ASN A 1 115 ? -9.323 5.017 -24.536 1.00 27.19 269 ASN A CA 1
ATOM 558 C C . ASN A 1 115 ? -8.859 5.770 -23.291 1.00 27.41 269 ASN A C 1
ATOM 559 O O . ASN A 1 115 ? -7.930 6.577 -23.363 1.00 28.70 269 ASN A O 1
ATOM 564 N N . THR A 1 116 ? -9.515 5.500 -22.161 1.00 25.88 270 THR A N 1
ATOM 565 C CA . THR A 1 116 ? -9.245 6.158 -20.878 1.00 26.28 270 THR A CA 1
ATOM 566 C C . THR A 1 116 ? -7.894 5.749 -20.289 1.00 23.46 270 THR A C 1
ATOM 567 O O . THR A 1 116 ? -7.843 5.125 -19.220 1.00 31.88 270 THR A O 1
ATOM 571 N N . PHE A 1 117 ? -6.816 6.082 -20.987 1.00 22.33 271 PHE A N 1
ATOM 572 C CA . PHE A 1 117 ? -5.464 5.839 -20.497 1.00 21.78 271 PHE A CA 1
ATOM 573 C C . PHE A 1 117 ? -4.720 7.157 -20.561 1.00 22.22 271 PHE A C 1
ATOM 574 O O . PHE A 1 117 ? -4.454 7.655 -21.658 1.00 28.06 271 PHE A O 1
ATOM 582 N N . SER A 1 118 ? -4.394 7.718 -19.398 1.00 22.67 272 SER A N 1
ATOM 583 C CA . SER A 1 118 ? -3.776 9.036 -19.326 0.98 26.61 272 SER A CA 1
ATOM 584 C C . SER A 1 118 ? -3.122 9.286 -17.970 1.00 23.00 272 SER A C 1
ATOM 585 O O . SER A 1 118 ? -2.977 8.372 -17.156 1.00 21.05 272 SER A O 1
ATOM 588 N N . ILE A 1 119 ? -2.746 10.539 -17.721 1.00 24.37 273 ILE A N 1
ATOM 589 C CA . ILE A 1 119 ? -2.121 10.932 -16.468 1.00 23.64 273 ILE A CA 1
ATOM 590 C C . ILE A 1 119 ? -3.080 10.718 -15.315 1.00 24.15 273 ILE A C 1
ATOM 591 O O . ILE A 1 119 ? -4.295 10.808 -15.493 1.00 33.99 273 ILE A O 1
ATOM 596 N N . ARG A 1 120 ? -2.549 10.420 -14.132 1.00 24.24 274 ARG A N 1
ATOM 597 C CA . ARG A 1 120 ? -3.382 10.357 -12.937 1.00 26.50 274 ARG A CA 1
ATOM 598 C C . ARG A 1 120 ? -3.774 11.759 -12.497 1.00 30.70 274 ARG A C 1
ATOM 599 O O . ARG A 1 120 ? -2.915 12.624 -12.337 1.00 34.10 274 ARG A O 1
ATOM 607 N N . GLN A 1 121 ? -5.072 11.971 -12.298 1.00 32.62 275 GLN A N 1
ATOM 608 C CA . GLN A 1 121 ? -5.585 13.288 -11.924 1.00 40.10 275 GLN A CA 1
ATOM 609 C C . GLN A 1 121 ? -5.113 13.711 -10.533 1.00 37.81 275 GLN A C 1
ATOM 610 O O . GLN A 1 121 ? -5.106 12.914 -9.591 1.00 32.49 275 GLN A O 1
ATOM 616 N N . GLY A 1 122 ? -4.706 14.969 -10.414 1.00 33.21 276 GLY A N 1
ATOM 617 C CA . GLY A 1 122 ? -4.248 15.505 -9.145 1.00 33.73 276 GLY A CA 1
ATOM 618 C C . GLY A 1 122 ? -2.737 15.510 -9.017 1.00 33.23 276 GLY A C 1
ATOM 619 O O . GLY A 1 122 ? -2.190 16.018 -8.041 1.00 35.42 276 GLY A O 1
ATOM 620 N N . ASP A 1 123 ? -2.049 14.943 -10.002 1.00 27.62 277 ASP A N 1
ATOM 621 C CA . ASP A 1 123 ? -0.591 14.901 -9.955 1.00 23.40 277 ASP A CA 1
ATOM 622 C C . ASP A 1 123 ? -0.013 16.210 -10.480 1.00 27.55 277 ASP A C 1
ATOM 623 O O . ASP A 1 123 ? 1.187 16.456 -10.400 1.00 31.24 277 ASP A O 1
ATOM 628 N N . SER A 1 124 ? -0.886 17.045 -11.027 1.00 32.09 278 SER A N 1
ATOM 629 C CA . SER A 1 124 ? -0.497 18.382 -11.452 1.00 35.83 278 SER A CA 1
ATOM 630 C C . SER A 1 124 ? -1.600 19.373 -11.099 1.00 37.53 278 SER A C 1
ATOM 631 O O . SER A 1 124 ? -2.784 19.080 -11.274 1.00 42.00 278 SER A O 1
ATOM 634 N N . PRO A 1 125 ? -1.213 20.546 -10.583 1.00 39.95 279 PRO A N 1
ATOM 635 C CA . PRO A 1 125 ? -2.172 21.591 -10.216 1.00 51.12 279 PRO A CA 1
ATOM 636 C C . PRO A 1 125 ? -2.665 22.330 -11.456 1.00 50.60 279 PRO A C 1
ATOM 637 O O . PRO A 1 125 ? -3.647 23.069 -11.390 1.00 62.54 279 PRO A O 1
ATOM 641 N N . ALA A 1 126 ? -1.985 22.117 -12.577 1.00 41.05 280 ALA A N 1
ATOM 642 C CA . ALA A 1 126 ? -2.299 22.811 -13.823 1.00 41.33 280 ALA A CA 1
ATOM 643 C C . ALA A 1 126 ? -3.428 22.143 -14.595 1.00 40.81 280 ALA A C 1
ATOM 644 O O . ALA A 1 126 ? -3.627 20.933 -14.499 1.00 36.37 280 ALA A O 1
ATOM 646 N N . SER A 1 127 ? -4.167 22.931 -15.372 1.00 30.83 281 SER A N 1
ATOM 647 C CA . SER A 1 127 ? -5.085 22.348 -16.327 1.00 28.59 281 SER A CA 1
ATOM 648 C C . SER A 1 127 ? -4.261 21.883 -17.515 1.00 31.76 281 SER A C 1
ATOM 649 O O . SER A 1 127 ? -3.236 22.487 -17.847 1.00 29.34 281 SER A O 1
ATOM 652 N N . ASN A 1 128 ? -4.709 20.806 -18.146 1.00 25.76 282 ASN A N 1
ATOM 653 C CA . ASN A 1 128 ? -4.021 20.234 -19.298 1.00 21.23 282 ASN A CA 1
ATOM 654 C C . ASN A 1 128 ? -2.520 20.021 -19.060 1.00 24.82 282 ASN A C 1
ATOM 655 O O . ASN A 1 128 ? -1.682 20.522 -19.814 1.00 23.60 282 ASN A O 1
ATOM 660 N N . PRO A 1 129 ? -2.180 19.251 -18.017 1.00 21.69 283 PRO A N 1
ATOM 661 C CA . PRO A 1 129 ? -0.775 19.008 -17.688 1.00 24.30 283 PRO A CA 1
ATOM 662 C C . PRO A 1 129 ? -0.050 18.356 -18.839 1.00 20.03 283 PRO A C 1
ATOM 663 O O . PRO A 1 129 ? -0.577 17.454 -19.481 1.00 25.40 283 PRO A O 1
ATOM 667 N N . THR A 1 130 ? 1.159 18.833 -19.098 1.00 20.66 284 THR A N 1
ATOM 668 C CA . THR A 1 130 ? 1.987 18.244 -20.135 1.00 18.25 284 THR A CA 1
ATOM 669 C C . THR A 1 130 ? 2.991 17.299 -19.490 1.00 17.97 284 THR A C 1
ATOM 670 O O . THR A 1 130 ? 3.304 17.405 -18.306 1.00 19.88 284 THR A O 1
ATOM 674 N N . TYR A 1 131 ? 3.454 16.345 -20.276 1.00 17.13 285 TYR A N 1
ATOM 675 C CA . TYR A 1 131 ? 4.467 15.408 -19.813 1.00 19.57 285 TYR A CA 1
ATOM 676 C C . TYR A 1 131 ? 5.238 14.854 -21.002 1.00 18.05 285 TYR A C 1
ATOM 677 O O . TYR A 1 131 ? 4.821 14.993 -22.143 1.00 19.10 285 TYR A O 1
ATOM 686 N N . ASN A 1 132 ? 6.382 14.245 -20.737 1.00 16.00 286 ASN A N 1
ATOM 687 C CA . ASN A 1 132 ? 7.152 13.631 -21.812 1.00 15.82 286 ASN A CA 1
ATOM 688 C C . ASN A 1 132 ? 6.731 12.174 -21.969 1.00 16.47 286 ASN A C 1
ATOM 689 O O . ASN A 1 132 ? 7.125 11.321 -21.185 1.00 16.48 286 ASN A O 1
ATOM 694 N N . ALA A 1 133 ? 5.904 11.882 -22.960 1.00 15.40 287 ALA A N 1
ATOM 695 C CA . ALA A 1 133 ? 5.380 10.530 -23.088 1.00 17.97 287 ALA A CA 1
ATOM 696 C C . ALA A 1 133 ? 6.482 9.512 -23.389 1.00 15.75 287 ALA A C 1
ATOM 697 O O . ALA A 1 133 ? 6.366 8.337 -23.021 1.00 14.71 287 ALA A O 1
ATOM 699 N N . LEU A 1 134 ? 7.570 9.961 -24.019 1.00 16.79 288 LEU A N 1
ATOM 700 C CA . LEU A 1 134 ? 8.684 9.053 -24.304 1.00 15.94 288 LEU A CA 1
ATOM 701 C C . LEU A 1 134 ? 9.364 8.550 -23.044 1.00 15.82 288 LEU A C 1
ATOM 702 O O . LEU A 1 134 ? 10.008 7.502 -23.079 1.00 15.59 288 LEU A O 1
ATOM 707 N N . ALA A 1 135 ? 9.204 9.275 -21.939 1.00 15.06 289 ALA A N 1
ATOM 708 C CA . ALA A 1 135 ? 9.757 8.842 -20.661 1.00 13.52 289 ALA A CA 1
ATOM 709 C C . ALA A 1 135 ? 9.026 7.599 -20.131 1.00 16.46 289 ALA A C 1
ATOM 710 O O . ALA A 1 135 ? 9.504 6.953 -19.187 1.00 15.16 289 ALA A O 1
ATOM 712 N N . PHE A 1 136 ? 7.875 7.269 -20.720 1.00 13.16 290 PHE A N 1
ATOM 713 C CA . PHE A 1 136 ? 7.099 6.066 -20.367 1.00 14.90 290 PHE A CA 1
ATOM 714 C C . PHE A 1 136 ? 7.117 4.971 -21.435 1.00 14.00 290 PHE A C 1
ATOM 715 O O . PHE A 1 136 ? 6.549 3.898 -21.211 1.00 14.78 290 PHE A O 1
ATOM 723 N N . MET A 1 137 ? 7.712 5.230 -22.599 1.00 12.28 291 MET A N 1
ATOM 724 C CA . MET A 1 137 ? 7.724 4.257 -23.702 1.00 12.04 291 MET A CA 1
ATOM 725 C C . MET A 1 137 ? 8.865 3.257 -23.570 1.00 12.60 291 MET A C 1
ATOM 726 O O . MET A 1 137 ? 9.942 3.598 -23.091 1.00 14.78 291 MET A O 1
ATOM 731 N N . PRO A 1 138 ? 8.662 2.018 -24.022 1.00 14.20 292 PRO A N 1
ATOM 732 C CA . PRO A 1 138 ? 9.766 1.055 -23.936 1.00 13.81 292 PRO A CA 1
ATOM 733 C C . PRO A 1 138 ? 10.912 1.437 -24.869 1.00 11.64 292 PRO A C 1
ATOM 734 O O . PRO A 1 138 ? 10.698 1.839 -26.014 1.00 13.94 292 PRO A O 1
ATOM 738 N N . ASN A 1 139 ? 12.117 1.334 -24.340 1.00 12.33 293 ASN A N 1
ATOM 739 C CA . ASN A 1 139 ? 13.322 1.710 -25.065 1.00 13.84 293 ASN A CA 1
ATOM 740 C C . ASN A 1 139 ? 13.404 1.012 -26.424 1.00 13.35 293 ASN A C 1
ATOM 741 O O . ASN A 1 139 ? 13.303 -0.202 -26.515 1.00 13.29 293 ASN A O 1
ATOM 746 N N . SER A 1 140 ? 13.561 1.806 -27.490 1.00 12.63 294 SER A N 1
ATOM 747 C CA . SER A 1 140 ? 13.534 1.249 -28.842 1.00 11.69 294 SER A CA 1
ATOM 748 C C . SER A 1 140 ? 14.870 0.699 -29.319 1.00 15.15 294 SER A C 1
ATOM 749 O O . SER A 1 140 ? 14.930 0.100 -30.392 1.00 16.06 294 SER A O 1
ATOM 752 N N . THR A 1 141 ? 15.933 0.906 -28.541 1.00 13.50 295 THR A N 1
ATOM 753 C CA . THR A 1 141 ? 17.198 0.242 -28.825 1.00 13.36 295 THR A CA 1
ATOM 754 C C . THR A 1 141 ? 17.231 -1.162 -28.223 1.00 13.87 295 THR A C 1
ATOM 755 O O . THR A 1 141 ? 17.563 -2.124 -28.920 1.00 15.50 295 THR A O 1
ATOM 759 N N . LEU A 1 142 ? 16.869 -1.278 -26.943 1.00 13.11 296 LEU A N 1
ATOM 760 C CA . LEU A 1 142 ? 16.836 -2.583 -26.278 1.00 12.97 296 LEU A CA 1
ATOM 761 C C . LEU A 1 142 ? 15.701 -3.447 -26.818 1.00 12.67 296 LEU A C 1
ATOM 762 O O . LEU A 1 142 ? 15.894 -4.631 -27.108 1.00 13.73 296 LEU A O 1
ATOM 767 N N . TYR A 1 143 ? 14.526 -2.832 -26.975 1.00 11.35 297 TYR A N 1
ATOM 768 C CA . TYR A 1 143 ? 13.346 -3.542 -27.460 1.00 12.55 297 TYR A CA 1
ATOM 769 C C . TYR A 1 143 ? 13.022 -3.050 -28.870 1.00 12.60 297 TYR A C 1
ATOM 770 O O . TYR A 1 143 ? 12.231 -2.122 -29.062 1.00 14.08 297 TYR A O 1
ATOM 779 N N . ALA A 1 144 ? 13.675 -3.632 -29.865 1.00 12.79 298 ALA A N 1
ATOM 780 C CA . ALA A 1 144 ? 13.497 -3.128 -31.218 1.00 14.75 298 ALA A CA 1
ATOM 781 C C . ALA A 1 144 ? 12.056 -3.255 -31.683 1.00 13.80 298 ALA A C 1
ATOM 782 O O . ALA A 1 144 ? 11.375 -4.246 -31.381 1.00 15.22 298 ALA A O 1
ATOM 784 N N . ARG A 1 145 ? 11.613 -2.261 -32.450 1.00 14.66 299 ARG A N 1
ATOM 785 C CA . ARG A 1 145 ? 10.297 -2.327 -33.057 1.00 13.15 299 ARG A CA 1
ATOM 786 C C . ARG A 1 145 ? 10.210 -3.542 -33.967 1.00 13.62 299 ARG A C 1
ATOM 787 O O . ARG A 1 145 ? 11.169 -3.884 -34.677 1.00 17.56 299 ARG A O 1
ATOM 795 N N . GLY A 1 146 ? 9.057 -4.204 -33.939 1.00 14.19 300 GLY A N 1
ATOM 796 C CA . GLY A 1 146 ? 8.849 -5.417 -34.703 1.00 15.49 300 GLY A CA 1
ATOM 797 C C . GLY A 1 146 ? 9.606 -6.588 -34.107 1.00 16.79 300 GLY A C 1
ATOM 798 O O . GLY A 1 146 ? 9.825 -7.620 -34.750 1.00 18.54 300 GLY A O 1
ATOM 799 N N . GLY A 1 147 ? 9.993 -6.435 -32.848 1.00 16.31 301 GLY A N 1
ATOM 800 C CA . GLY A 1 147 ? 10.835 -7.425 -32.210 1.00 16.18 301 GLY A CA 1
ATOM 801 C C . GLY A 1 147 ? 10.145 -8.409 -31.293 1.00 14.43 301 GLY A C 1
ATOM 802 O O . GLY A 1 147 ? 10.780 -8.940 -30.377 1.00 15.19 301 GLY A O 1
ATOM 803 N N . SER A 1 148 ? 8.864 -8.675 -31.517 1.00 15.65 302 SER A N 1
ATOM 804 C CA . SER A 1 148 ? 8.170 -9.627 -30.636 1.00 15.72 302 SER A CA 1
ATOM 805 C C . SER A 1 148 ? 8.798 -11.020 -30.596 1.00 15.79 302 SER A C 1
ATOM 806 O O . SER A 1 148 ? 8.682 -11.713 -29.585 1.00 16.35 302 SER A O 1
ATOM 809 N N . GLY A 1 149 ? 9.485 -11.432 -31.655 1.00 15.07 303 GLY A N 1
ATOM 810 C CA . GLY A 1 149 ? 10.126 -12.736 -31.660 1.00 15.42 303 GLY A CA 1
ATOM 811 C C . GLY A 1 149 ? 11.440 -12.785 -30.902 1.00 16.85 303 GLY A C 1
ATOM 812 O O . GLY A 1 149 ? 11.986 -13.867 -30.709 1.00 17.64 303 GLY A O 1
ATOM 813 N N . GLU A 1 150 ? 11.943 -11.631 -30.456 1.00 15.60 304 GLU A N 1
ATOM 814 C CA . GLU A 1 150 ? 13.217 -11.590 -29.734 1.00 14.30 304 GLU A CA 1
ATOM 815 C C . GLU A 1 150 ? 12.953 -11.816 -28.245 1.00 14.92 304 GLU A C 1
ATOM 816 O O . GLU A 1 150 ? 12.089 -11.142 -27.671 1.00 15.63 304 GLU A O 1
ATOM 822 N N . PRO A 1 151 ? 13.681 -12.752 -27.608 1.00 14.59 305 PRO A N 1
ATOM 823 C CA . PRO A 1 151 ? 13.439 -13.004 -26.182 1.00 13.31 305 PRO A CA 1
ATOM 824 C C . PRO A 1 151 ? 13.499 -11.740 -25.321 1.00 11.38 305 PRO A C 1
ATOM 825 O O . PRO A 1 151 ? 12.647 -11.577 -24.449 1.00 14.30 305 PRO A O 1
ATOM 829 N N . ARG A 1 152 ? 14.434 -10.829 -25.585 1.00 12.18 306 ARG A N 1
ATOM 830 C CA . ARG A 1 152 ? 14.581 -9.670 -24.697 1.00 12.62 306 ARG A CA 1
ATOM 831 C C . ARG A 1 152 ? 13.437 -8.642 -24.778 1.00 11.84 306 ARG A C 1
ATOM 832 O O . ARG A 1 152 ? 13.360 -7.729 -23.931 1.00 13.48 306 ARG A O 1
ATOM 840 N N . ASN A 1 153 ? 12.572 -8.776 -25.786 1.00 12.13 307 ASN A N 1
ATOM 841 C CA . ASN A 1 153 ? 11.366 -7.936 -25.930 1.00 12.17 307 ASN A CA 1
ATOM 842 C C . ASN A 1 153 ? 10.197 -8.491 -25.117 1.00 13.35 307 ASN A C 1
ATOM 843 O O . ASN A 1 153 ? 9.107 -7.912 -25.111 1.00 13.46 307 ASN A O 1
ATOM 848 N N . ASN A 1 154 ? 10.394 -9.650 -24.494 1.00 11.80 308 ASN A N 1
ATOM 849 C CA . ASN A 1 154 ? 9.298 -10.301 -23.790 1.00 10.95 308 ASN A CA 1
ATOM 850 C C . ASN A 1 154 ? 9.568 -10.498 -22.305 1.00 12.89 308 ASN A C 1
ATOM 851 O O . ASN A 1 154 ? 10.669 -10.843 -21.904 1.00 13.80 308 ASN A O 1
ATOM 856 N N . TYR A 1 155 ? 8.526 -10.299 -21.511 1.00 11.93 309 TYR A N 1
ATOM 857 C CA . TYR A 1 155 ? 8.605 -10.445 -20.062 1.00 12.49 309 TYR A CA 1
ATOM 858 C C . TYR A 1 155 ? 7.527 -11.423 -19.620 1.00 13.03 309 TYR A C 1
ATOM 859 O O . TYR A 1 155 ? 6.342 -11.217 -19.893 1.00 12.81 309 TYR A O 1
ATOM 868 N N . TYR A 1 156 ? 7.927 -12.505 -18.946 1.00 12.80 310 TYR A N 1
ATOM 869 C CA . TYR A 1 156 ? 6.974 -13.583 -18.632 1.00 12.67 310 TYR A CA 1
ATOM 870 C C . TYR A 1 156 ? 6.561 -13.584 -17.175 1.00 12.41 310 TYR A C 1
ATOM 871 O O . TYR A 1 156 ? 7.388 -13.421 -16.269 1.00 15.63 310 TYR A O 1
ATOM 880 N N . VAL A 1 157 ? 5.261 -13.731 -16.960 1.00 11.86 311 VAL A N 1
ATOM 881 C CA . VAL A 1 157 ? 4.712 -13.768 -15.605 1.00 11.60 311 VAL A CA 1
ATOM 882 C C . VAL A 1 157 ? 3.891 -15.026 -15.417 1.00 14.01 311 VAL A C 1
ATOM 883 O O . VAL A 1 157 ? 3.063 -15.398 -16.258 1.00 15.64 311 VAL A O 1
ATOM 887 N N . GLN A 1 158 ? 4.142 -15.701 -14.309 0.89 12.27 312 GLN A N 1
ATOM 888 C CA . GLN A 1 158 ? 3.310 -16.831 -13.927 0.89 13.93 312 GLN A CA 1
ATOM 889 C C . GLN A 1 158 ? 2.219 -16.391 -12.962 0.89 13.66 312 GLN A C 1
ATOM 890 O O . GLN A 1 158 ? 2.485 -15.723 -11.959 0.89 14.09 312 GLN A O 1
ATOM 896 N N . THR A 1 159 ? 0.977 -16.742 -13.267 1.00 13.31 313 THR A N 1
ATOM 897 C CA . THR A 1 159 ? -0.110 -16.462 -12.334 1.00 14.45 313 THR A CA 1
ATOM 898 C C . THR A 1 159 ? -1.110 -17.618 -12.365 1.00 13.66 313 THR A C 1
ATOM 899 O O . THR A 1 159 ? -0.778 -18.712 -12.873 1.00 14.43 313 THR A O 1
ATOM 903 N N . TYR A 1 160 ? -2.294 -17.401 -11.804 1.00 13.60 314 TYR A N 1
ATOM 904 C CA . TYR A 1 160 ? -3.309 -18.448 -11.717 1.00 13.78 314 TYR A CA 1
ATOM 905 C C . TYR A 1 160 ? -4.635 -17.923 -12.176 1.00 13.18 314 TYR A C 1
ATOM 906 O O . TYR A 1 160 ? -5.064 -16.870 -11.740 1.00 14.56 314 TYR A O 1
ATOM 915 N N . LEU A 1 161 ? -5.277 -18.663 -13.063 1.00 14.06 315 LEU A N 1
ATOM 916 C CA . LEU A 1 161 ? -6.584 -18.259 -13.573 1.00 14.06 315 LEU A CA 1
ATOM 917 C C . LEU A 1 161 ? -7.576 -18.170 -12.426 1.00 14.81 315 LEU A C 1
ATOM 918 O O . LEU A 1 161 ? -7.744 -19.128 -11.681 1.00 15.45 315 LEU A O 1
ATOM 923 N N . ARG A 1 162 ? -8.205 -17.006 -12.298 1.00 14.68 316 ARG A N 1
ATOM 924 C CA . ARG A 1 162 ? -9.110 -16.697 -11.183 1.00 16.60 316 ARG A CA 1
ATOM 925 C C . ARG A 1 162 ? -8.482 -16.921 -9.809 1.00 18.63 316 ARG A C 1
ATOM 926 O O . ARG A 1 162 ? -9.203 -17.084 -8.832 1.00 19.02 316 ARG A O 1
ATOM 934 N N . GLY A 1 163 ? -7.157 -16.948 -9.733 1.00 15.41 317 GLY A N 1
ATOM 935 C CA . GLY A 1 163 ? -6.467 -17.245 -8.487 1.00 16.07 317 GLY A CA 1
ATOM 936 C C . GLY A 1 163 ? -6.585 -18.703 -8.051 1.00 20.11 317 GLY A C 1
ATOM 937 O O . GLY A 1 163 ? -6.250 -19.056 -6.916 1.00 20.26 317 GLY A O 1
ATOM 938 N N . ASN A 1 164 ? -7.062 -19.567 -8.944 1.00 15.58 318 ASN A N 1
ATOM 939 C CA . ASN A 1 164 ? -7.158 -20.990 -8.648 1.00 14.95 318 ASN A CA 1
ATOM 940 C C . ASN A 1 164 ? -5.802 -21.633 -8.853 1.00 16.59 318 ASN A C 1
ATOM 941 O O . ASN A 1 164 ? -5.304 -21.670 -9.981 1.00 14.52 318 ASN A O 1
ATOM 946 N N . VAL A 1 165 ? -5.193 -22.156 -7.789 1.00 17.68 319 VAL A N 1
ATOM 947 C CA . VAL A 1 165 ? -3.832 -22.673 -7.913 1.00 19.43 319 VAL A CA 1
ATOM 948 C C . VAL A 1 165 ? -3.716 -23.987 -8.707 1.00 17.49 319 VAL A C 1
ATOM 949 O O . VAL A 1 165 ? -2.610 -24.432 -9.008 1.00 22.15 319 VAL A O 1
ATOM 953 N N . GLN A 1 166 ? -4.840 -24.576 -9.097 1.00 15.30 320 GLN A N 1
ATOM 954 C CA . GLN A 1 166 ? -4.808 -25.694 -10.033 1.00 18.87 320 GLN A CA 1
ATOM 955 C C . GLN A 1 166 ? -4.906 -25.215 -11.469 1.00 17.91 320 GLN A C 1
ATOM 956 O O . GLN A 1 166 ? -5.021 -26.014 -12.386 1.00 22.63 320 GLN A O 1
ATOM 962 N N . ARG A 1 167 ? -4.894 -23.907 -11.670 1.00 15.62 321 ARG A N 1
ATOM 963 C CA . ARG A 1 167 ? -5.001 -23.357 -13.027 1.00 14.89 321 ARG A CA 1
ATOM 964 C C . ARG A 1 167 ? -3.862 -22.386 -13.352 1.00 14.19 321 ARG A C 1
ATOM 965 O O . ARG A 1 167 ? -4.093 -21.194 -13.589 1.00 14.41 321 ARG A O 1
ATOM 973 N N . PRO A 1 168 ? -2.621 -22.879 -13.377 1.00 14.42 322 PRO A N 1
ATOM 974 C CA . PRO A 1 168 ? -1.535 -21.970 -13.729 1.00 14.65 322 PRO A CA 1
ATOM 975 C C . PRO A 1 168 ? -1.690 -21.462 -15.149 1.00 15.89 322 PRO A C 1
ATOM 976 O O . PRO A 1 168 ? -2.041 -22.227 -16.067 1.00 17.63 322 PRO A O 1
ATOM 980 N N . ILE A 1 169 ? -1.486 -20.158 -15.308 1.00 13.67 323 ILE A N 1
ATOM 981 C CA . ILE A 1 169 ? -1.457 -19.533 -16.631 1.00 13.81 323 ILE A CA 1
ATOM 982 C C . ILE A 1 169 ? -0.228 -18.646 -16.740 1.00 15.36 323 ILE A C 1
ATOM 983 O O . ILE A 1 169 ? 0.371 -18.255 -15.743 1.00 15.36 323 ILE A O 1
ATOM 988 N N . THR A 1 170 ? 0.116 -18.292 -17.974 0.97 14.97 324 THR A N 1
ATOM 989 C CA . THR A 1 170 ? 1.256 -17.443 -18.224 0.97 13.39 324 THR A CA 1
ATOM 990 C C . THR A 1 170 ? 0.735 -16.153 -18.818 0.97 11.98 324 THR A C 1
ATOM 991 O O . THR A 1 170 ? -0.161 -16.162 -19.667 0.97 15.50 324 THR A O 1
ATOM 995 N N . LEU A 1 171 ? 1.283 -15.039 -18.345 1.00 13.16 325 LEU A N 1
ATOM 996 C CA . LEU A 1 171 ? 1.100 -13.733 -18.968 1.00 12.79 325 LEU A CA 1
ATOM 997 C C . LEU A 1 171 ? 2.416 -13.393 -19.674 1.00 11.78 325 LEU A C 1
ATOM 998 O O . LEU A 1 171 ? 3.490 -13.438 -19.064 1.00 13.36 325 LEU A O 1
ATOM 1003 N N . THR A 1 172 ? 2.329 -13.088 -20.967 1.00 12.14 326 THR A N 1
ATOM 1004 C CA . THR A 1 172 ? 3.487 -12.621 -21.723 1.00 12.61 326 THR A CA 1
ATOM 1005 C C . THR A 1 172 ? 3.279 -11.140 -22.004 1.00 11.93 326 THR A C 1
ATOM 1006 O O . THR A 1 172 ? 2.290 -10.760 -22.648 1.00 12.96 326 THR A O 1
ATOM 1010 N N . VAL A 1 173 ? 4.166 -10.295 -21.475 1.00 11.13 327 VAL A N 1
ATOM 1011 C CA . VAL A 1 173 ? 4.137 -8.869 -21.814 1.00 11.15 327 VAL A CA 1
ATOM 1012 C C . VAL A 1 173 ? 5.228 -8.623 -22.855 1.00 12.89 327 VAL A C 1
ATOM 1013 O O . VAL A 1 173 ? 6.391 -9.010 -22.657 1.00 13.87 327 VAL A O 1
ATOM 1017 N N . THR A 1 174 ? 4.851 -8.023 -23.976 1.00 11.49 328 THR A N 1
ATOM 1018 C CA . THR A 1 174 ? 5.807 -7.784 -25.049 1.00 10.83 328 THR A CA 1
ATOM 1019 C C . THR A 1 174 ? 5.975 -6.288 -25.271 1.00 12.90 328 THR A C 1
ATOM 1020 O O . THR A 1 174 ? 4.990 -5.544 -25.270 1.00 12.87 328 THR A O 1
ATOM 1024 N N . PHE A 1 175 ? 7.228 -5.864 -25.445 1.00 12.63 329 PHE A N 1
ATOM 1025 C CA . PHE A 1 175 ? 7.585 -4.460 -25.635 1.00 10.85 329 PHE A CA 1
ATOM 1026 C C . PHE A 1 175 ? 7.875 -4.212 -27.101 1.00 13.16 329 PHE A C 1
ATOM 1027 O O . PHE A 1 175 ? 8.678 -4.924 -27.701 1.00 13.92 329 PHE A O 1
ATOM 1035 N N . ASN A 1 176 ? 7.162 -3.255 -27.685 1.00 11.99 330 ASN A N 1
ATOM 1036 C CA . ASN A 1 176 ? 7.427 -2.796 -29.065 1.00 12.65 330 ASN A CA 1
ATOM 1037 C C . ASN A 1 176 ? 7.269 -3.876 -30.126 1.00 13.70 330 ASN A C 1
ATOM 1038 O O . ASN A 1 176 ? 8.034 -3.927 -31.099 1.00 15.55 330 ASN A O 1
ATOM 1043 N N . SER A 1 177 ? 6.246 -4.698 -29.961 1.00 13.99 331 SER A N 1
ATOM 1044 C CA . SER A 1 177 ? 5.848 -5.627 -31.011 1.00 13.89 331 SER A CA 1
ATOM 1045 C C . SER A 1 177 ? 5.491 -4.889 -32.300 1.00 16.77 331 SER A C 1
ATOM 1046 O O . SER A 1 177 ? 5.772 -5.370 -33.407 1.00 16.46 331 SER A O 1
ATOM 1049 N N . ALA A 1 178 ? 4.859 -3.730 -32.156 1.00 15.00 332 ALA A N 1
ATOM 1050 C CA . ALA A 1 178 ? 4.430 -2.969 -33.337 1.00 13.54 332 ALA A CA 1
ATOM 1051 C C . ALA A 1 178 ? 5.632 -2.543 -34.180 1.00 16.35 332 ALA A C 1
ATOM 1052 O O . ALA A 1 178 ? 6.694 -2.238 -33.641 1.00 16.51 332 ALA A O 1
ATOM 1054 N N . ALA A 1 179 ? 5.475 -2.545 -35.505 1.00 17.19 333 ALA A N 1
ATOM 1055 C CA . ALA A 1 179 ? 6.604 -2.239 -36.391 1.00 17.40 333 ALA A CA 1
ATOM 1056 C C . ALA A 1 179 ? 6.980 -0.754 -36.383 1.00 15.90 333 ALA A C 1
ATOM 1057 O O . ALA A 1 179 ? 8.099 -0.375 -36.746 1.00 17.48 333 ALA A O 1
ATOM 1059 N N . THR A 1 180 ? 6.039 0.082 -35.966 1.00 16.24 334 THR A N 1
ATOM 1060 C CA . THR A 1 180 ? 6.249 1.523 -35.903 1.00 15.56 334 THR A CA 1
ATOM 1061 C C . THR A 1 180 ? 5.756 2.011 -34.544 1.00 15.75 334 THR A C 1
ATOM 1062 O O . THR A 1 180 ? 4.986 1.300 -33.872 1.00 17.44 334 THR A O 1
ATOM 1066 N N . GLY A 1 181 ? 6.189 3.202 -34.135 1.00 14.65 335 GLY A N 1
ATOM 1067 C CA . GLY A 1 181 ? 5.803 3.747 -32.834 1.00 12.78 335 GLY A CA 1
ATOM 1068 C C . GLY A 1 181 ? 6.253 2.857 -31.680 1.00 14.63 335 GLY A C 1
ATOM 1069 O O . GLY A 1 181 ? 7.323 2.243 -31.733 1.00 15.55 335 GLY A O 1
ATOM 1070 N N . TYR A 1 182 ? 5.427 2.782 -30.633 1.00 13.20 336 TYR A N 1
ATOM 1071 C CA . TYR A 1 182 ? 5.756 1.988 -29.457 1.00 13.88 336 TYR A CA 1
ATOM 1072 C C . TYR A 1 182 ? 4.553 1.125 -29.122 1.00 13.09 336 TYR A C 1
ATOM 1073 O O . TYR A 1 182 ? 3.431 1.450 -29.502 1.00 14.89 336 TYR A O 1
ATOM 1082 N N . SER A 1 183 ? 4.763 0.031 -28.390 1.00 13.59 337 SER A N 1
ATOM 1083 C CA . SER A 1 183 ? 3.619 -0.759 -27.967 1.00 13.84 337 SER A CA 1
ATOM 1084 C C . SER A 1 183 ? 3.860 -1.572 -26.701 1.00 13.00 337 SER A C 1
ATOM 1085 O O . SER A 1 183 ? 4.995 -1.899 -26.333 1.00 14.16 337 SER A O 1
ATOM 1088 N N . LEU A 1 184 ? 2.770 -1.879 -26.022 1.00 11.20 338 LEU A N 1
ATOM 1089 C CA . LEU A 1 184 ? 2.775 -2.811 -24.905 1.00 12.35 338 LEU A CA 1
ATOM 1090 C C . LEU A 1 184 ? 1.688 -3.814 -25.213 1.00 13.53 338 LEU A C 1
ATOM 1091 O O . LEU A 1 184 ? 0.528 -3.446 -25.427 1.00 14.69 338 LEU A O 1
ATOM 1096 N N . SER A 1 185 ? 2.052 -5.086 -25.225 1.00 13.95 339 SER A N 1
ATOM 1097 C CA . SER A 1 185 ? 1.108 -6.142 -25.586 1.00 12.93 339 SER A CA 1
ATOM 1098 C C . SER A 1 185 ? 1.003 -7.096 -24.413 1.00 15.33 339 SER A C 1
ATOM 1099 O O . SER A 1 185 ? 2.007 -7.369 -23.741 1.00 13.93 339 SER A O 1
ATOM 1102 N N . PHE A 1 186 ? -0.202 -7.588 -24.156 1.00 12.46 340 PHE A N 1
ATOM 1103 C CA . PHE A 1 186 ? -0.422 -8.521 -23.043 1.00 13.15 340 PHE A CA 1
ATOM 1104 C C . PHE A 1 186 ? -1.144 -9.743 -23.577 1.00 14.04 340 PHE A C 1
ATOM 1105 O O . PHE A 1 186 ? -2.196 -9.614 -24.188 1.00 15.26 340 PHE A O 1
ATOM 1113 N N . LYS A 1 187 ? -0.585 -10.922 -23.360 1.00 12.50 341 LYS A N 1
ATOM 1114 C CA . LYS A 1 187 ? -1.255 -12.156 -23.755 1.00 11.46 341 LYS A CA 1
ATOM 1115 C C . LYS A 1 187 ? -1.325 -13.073 -22.549 1.00 13.67 341 LYS A C 1
ATOM 1116 O O . LYS A 1 187 ? -0.288 -13.404 -21.957 1.00 14.68 341 LYS A O 1
ATOM 1122 N N . TRP A 1 188 ? -2.541 -13.474 -22.171 1.00 11.61 342 TRP A N 1
ATOM 1123 C CA . TRP A 1 188 ? -2.685 -14.475 -21.111 1.00 12.61 342 TRP A CA 1
ATOM 1124 C C . TRP A 1 188 ? -3.150 -15.800 -21.692 1.00 12.69 342 TRP A C 1
ATOM 1125 O O . TRP A 1 188 ? -4.025 -15.816 -22.562 1.00 14.03 342 TRP A O 1
ATOM 1136 N N . THR A 1 189 ? -2.632 -16.913 -21.181 1.00 13.82 343 THR A N 1
ATOM 1137 C CA . THR A 1 189 ? -3.278 -18.196 -21.473 1.00 13.60 343 THR A CA 1
ATOM 1138 C C . THR A 1 189 ? -4.608 -18.278 -20.706 1.00 13.03 343 THR A C 1
ATOM 1139 O O . THR A 1 189 ? -4.827 -17.557 -19.725 1.00 14.96 343 THR A O 1
ATOM 1143 N N . ALA A 1 190 ? -5.524 -19.114 -21.187 1.00 13.69 344 ALA A N 1
ATOM 1144 C CA . ALA A 1 190 ? -6.878 -19.149 -20.635 1.00 14.88 344 ALA A CA 1
ATOM 1145 C C . ALA A 1 190 ? -7.403 -20.558 -20.743 1.00 16.49 344 ALA A C 1
ATOM 1146 O O . ALA A 1 190 ? -6.793 -21.402 -21.378 1.00 18.32 344 ALA A O 1
ATOM 1148 N N . VAL A 1 191 ? -8.525 -20.812 -20.091 1.00 14.48 345 VAL A N 1
ATOM 1149 C CA . VAL A 1 191 ? -9.131 -22.131 -20.130 1.00 14.54 345 VAL A CA 1
ATOM 1150 C C . VAL A 1 191 ? -10.499 -22.038 -20.780 1.00 14.67 345 VAL A C 1
ATOM 1151 O O . VAL A 1 191 ? -11.344 -21.218 -20.401 1.00 15.36 345 VAL A O 1
ATOM 1155 N N . VAL A 1 192 ? -10.710 -22.859 -21.805 1.00 15.82 346 VAL A N 1
ATOM 1156 C CA . VAL A 1 192 ? -11.982 -22.814 -22.504 1.00 17.87 346 VAL A CA 1
ATOM 1157 C C . VAL A 1 192 ? -13.127 -23.319 -21.626 1.00 14.20 346 VAL A C 1
ATOM 1158 O O . VAL A 1 192 ? -12.942 -24.160 -20.734 1.00 17.81 346 VAL A O 1
ATOM 1162 N N . ARG A 1 193 ? -14.287 -22.726 -21.880 1.00 16.19 347 ARG A N 1
ATOM 1163 C CA . ARG A 1 193 ? -15.547 -23.039 -21.221 1.00 17.01 347 ARG A CA 1
ATOM 1164 C C . ARG A 1 193 ? -15.559 -22.658 -19.742 1.00 25.28 347 ARG A C 1
ATOM 1165 O O . ARG A 1 193 ? -16.366 -23.171 -18.976 1.00 22.55 347 ARG A O 1
ATOM 1168 N N . GLU A 1 194 ? -14.651 -21.767 -19.349 1.00 16.83 348 GLU A N 1
ATOM 1169 C CA . GLU A 1 194 ? -14.623 -21.180 -18.013 1.00 16.02 348 GLU A CA 1
ATOM 1170 C C . GLU A 1 194 ? -14.489 -19.662 -18.130 1.00 15.63 348 GLU A C 1
ATOM 1171 O O . GLU A 1 194 ? -14.082 -19.132 -19.153 1.00 14.78 348 GLU A O 1
ATOM 1177 N N . LYS A 1 195 ? -14.813 -18.971 -17.056 1.00 14.31 349 LYS A N 1
ATOM 1178 C CA . LYS A 1 195 ? -14.617 -17.531 -16.993 1.00 14.57 349 LYS A CA 1
ATOM 1179 C C . LYS A 1 195 ? -13.119 -17.189 -16.974 1.00 14.70 349 LYS A C 1
ATOM 1180 O O . LYS A 1 195 ? -12.302 -17.909 -16.386 1.00 15.61 349 LYS A O 1
ATOM 1186 N N . PHE A 1 196 ? -12.768 -16.074 -17.614 1.00 12.85 350 PHE A N 1
ATOM 1187 C CA . PHE A 1 196 ? -11.413 -15.564 -17.537 1.00 13.41 350 PHE A CA 1
ATOM 1188 C C . PHE A 1 196 ? -11.280 -14.491 -16.477 1.00 15.71 350 PHE A C 1
ATOM 1189 O O . PHE A 1 196 ? -12.023 -13.519 -16.492 1.00 14.87 350 PHE A O 1
ATOM 1197 N N . ALA A 1 197 ? -10.286 -14.631 -15.601 1.00 13.29 351 ALA A N 1
ATOM 1198 C CA . ALA A 1 197 ? -9.829 -13.499 -14.806 1.00 12.44 351 ALA A CA 1
ATOM 1199 C C . ALA A 1 197 ? -8.370 -13.747 -14.476 1.00 15.58 351 ALA A C 1
ATOM 1200 O O . ALA A 1 197 ? -7.984 -14.868 -14.114 1.00 17.79 351 ALA A O 1
ATOM 1202 N N . ALA A 1 198 ? -7.564 -12.701 -14.634 1.00 13.01 352 ALA A N 1
ATOM 1203 C CA . ALA A 1 198 ? -6.160 -12.770 -14.285 1.00 14.54 352 ALA A CA 1
ATOM 1204 C C . ALA A 1 198 ? -5.903 -11.880 -13.089 1.00 15.02 352 ALA A C 1
ATOM 1205 O O . ALA A 1 198 ? -6.271 -10.703 -13.109 1.00 16.18 352 ALA A O 1
ATOM 1207 N N . PRO A 1 199 ? -5.283 -12.438 -12.052 1.00 12.31 353 PRO A N 1
ATOM 1208 C CA . PRO A 1 199 ? -4.982 -11.694 -10.820 1.00 12.44 353 PRO A CA 1
ATOM 1209 C C . PRO A 1 199 ? -4.006 -10.536 -11.029 1.00 13.06 353 PRO A C 1
ATOM 1210 O O . PRO A 1 199 ? -3.523 -10.277 -12.141 1.00 12.60 353 PRO A O 1
ATOM 1214 N N . ALA A 1 200 ? -3.759 -9.805 -9.942 1.00 11.66 354 ALA A N 1
ATOM 1215 C CA . ALA A 1 200 ? -2.793 -8.720 -9.952 1.00 10.99 354 ALA A CA 1
ATOM 1216 C C . ALA A 1 200 ? -1.421 -9.275 -10.342 1.00 12.95 354 ALA A C 1
ATOM 1217 O O . ALA A 1 200 ? -0.979 -10.311 -9.816 1.00 12.26 354 ALA A O 1
ATOM 1219 N N . THR A 1 201 ? -0.755 -8.579 -11.267 1.00 11.91 355 THR A N 1
ATOM 1220 C CA . THR A 1 201 ? 0.588 -8.937 -11.705 1.00 11.58 355 THR A CA 1
ATOM 1221 C C . THR A 1 201 ? 1.371 -7.667 -11.944 1.00 13.29 355 THR A C 1
ATOM 1222 O O . THR A 1 201 ? 0.818 -6.565 -11.894 1.00 13.14 355 THR A O 1
ATOM 1226 N N . SER A 1 202 ? 2.676 -7.812 -12.149 1.00 11.50 356 SER A N 1
ATOM 1227 C CA . SER A 1 202 ? 3.470 -6.640 -12.474 1.00 10.87 356 SER A CA 1
ATOM 1228 C C . SER A 1 202 ? 4.662 -7.006 -13.347 1.00 13.67 356 SER A C 1
ATOM 1229 O O . SER A 1 202 ? 5.005 -8.185 -13.515 1.00 12.79 356 SER A O 1
ATOM 1232 N N . PHE A 1 203 ? 5.273 -5.978 -13.915 1.00 13.20 357 PHE A N 1
ATOM 1233 C CA . PHE A 1 203 ? 6.372 -6.145 -14.857 1.00 12.39 357 PHE A CA 1
ATOM 1234 C C . PHE A 1 203 ? 7.170 -4.843 -14.850 1.00 10.92 357 PHE A C 1
ATOM 1235 O O . PHE A 1 203 ? 6.751 -3.856 -14.243 1.00 13.46 357 PHE A O 1
ATOM 1243 N N . CYS A 1 204 ? 8.306 -4.851 -15.529 1.00 11.59 358 CYS A N 1
ATOM 1244 C CA . CYS A 1 204 ? 9.226 -3.730 -15.500 1.00 12.84 358 CYS A CA 1
ATOM 1245 C C . CYS A 1 204 ? 9.985 -3.694 -16.821 1.00 13.64 358 CYS A C 1
ATOM 1246 O O . CYS A 1 204 ? 10.417 -4.732 -17.312 1.00 14.51 358 CYS A O 1
ATOM 1249 N N . TYR A 1 205 ? 10.131 -2.496 -17.394 1.00 13.13 359 TYR A N 1
ATOM 1250 C CA . TYR A 1 205 ? 10.947 -2.320 -18.592 1.00 13.14 359 TYR A CA 1
ATOM 1251 C C . TYR A 1 205 ? 11.744 -1.020 -18.545 1.00 10.69 359 TYR A C 1
ATOM 1252 O O . TYR A 1 205 ? 11.418 -0.091 -17.800 1.00 11.49 359 TYR A O 1
ATOM 1261 N N . ILE A 1 206 ? 12.770 -0.955 -19.381 1.00 12.19 360 ILE A N 1
ATOM 1262 C CA . ILE A 1 206 ? 13.613 0.238 -19.476 1.00 12.36 360 ILE A CA 1
ATOM 1263 C C . ILE A 1 206 ? 12.981 1.192 -20.481 1.00 12.81 360 ILE A C 1
ATOM 1264 O O . ILE A 1 206 ? 12.454 0.748 -21.499 1.00 12.10 360 ILE A O 1
ATOM 1269 N N . THR A 1 207 ? 13.019 2.492 -20.174 1.00 13.62 361 THR A N 1
ATOM 1270 C CA . THR A 1 207 ? 12.321 3.497 -20.977 1.00 13.23 361 THR A CA 1
ATOM 1271 C C . THR A 1 207 ? 13.164 4.126 -22.084 1.00 14.57 361 THR A C 1
ATOM 1272 O O . THR A 1 207 ? 14.401 4.073 -22.069 1.00 14.16 361 THR A O 1
ATOM 1276 N N . GLU A 1 208 ? 12.472 4.735 -23.038 1.00 13.26 362 GLU A N 1
ATOM 1277 C CA . GLU A 1 208 ? 13.129 5.414 -24.154 1.00 13.71 362 GLU A CA 1
ATOM 1278 C C . GLU A 1 208 ? 13.872 6.678 -23.708 1.00 17.01 362 GLU A C 1
ATOM 1279 O O . GLU A 1 208 ? 14.978 6.969 -24.183 1.00 21.01 362 GLU A O 1
ATOM 1285 N N . GLN A 1 209 ? 13.262 7.425 -22.794 1.00 15.51 363 GLN A N 1
ATOM 1286 C CA . GLN A 1 209 ? 13.844 8.643 -22.265 1.00 18.53 363 GLN A CA 1
ATOM 1287 C C . GLN A 1 209 ? 13.667 8.683 -20.759 1.00 23.96 363 GLN A C 1
ATOM 1288 O O . GLN A 1 209 ? 12.895 7.905 -20.186 1.00 20.08 363 GLN A O 1
ATOM 1295 N N . ILE B 1 40 ? 8.517 11.664 1.975 1.00 44.06 194 ILE B N 1
ATOM 1296 C CA . ILE B 1 40 ? 8.661 10.296 2.467 1.00 39.11 194 ILE B CA 1
ATOM 1297 C C . ILE B 1 40 ? 8.370 9.266 1.383 1.00 30.89 194 ILE B C 1
ATOM 1298 O O . ILE B 1 40 ? 7.283 9.247 0.811 1.00 33.28 194 ILE B O 1
ATOM 1303 N N . GLN B 1 41 ? 9.334 8.393 1.121 1.00 26.14 195 GLN B N 1
ATOM 1304 C CA . GLN B 1 41 ? 9.183 7.436 0.044 1.00 24.46 195 GLN B CA 1
ATOM 1305 C C . GLN B 1 41 ? 9.107 5.996 0.526 1.00 17.75 195 GLN B C 1
ATOM 1306 O O . GLN B 1 41 ? 8.726 5.123 -0.243 1.00 19.14 195 GLN B O 1
ATOM 1312 N N . THR B 1 42 ? 9.488 5.746 1.774 1.00 17.89 196 THR B N 1
ATOM 1313 C CA . THR B 1 42 ? 9.682 4.375 2.252 1.00 17.00 196 THR B CA 1
ATOM 1314 C C . THR B 1 42 ? 9.038 4.101 3.601 1.00 15.68 196 THR B C 1
ATOM 1315 O O . THR B 1 42 ? 9.269 4.840 4.566 1.00 18.01 196 THR B O 1
ATOM 1319 N N . LEU B 1 43 ? 8.243 3.032 3.660 1.00 14.82 197 LEU B N 1
ATOM 1320 C CA A LEU B 1 43 ? 7.762 2.472 4.922 0.52 14.67 197 LEU B CA 1
ATOM 1321 C CA B LEU B 1 43 ? 7.763 2.472 4.921 0.48 14.69 197 LEU B CA 1
ATOM 1322 C C . LEU B 1 43 ? 8.389 1.099 5.052 1.00 14.85 197 LEU B C 1
ATOM 1323 O O . LEU B 1 43 ? 8.285 0.280 4.139 1.00 16.28 197 LEU B O 1
ATOM 1332 N N . TRP B 1 44 ? 9.037 0.820 6.168 1.00 15.35 198 TRP B N 1
ATOM 1333 C CA . TRP B 1 44 ? 9.707 -0.464 6.281 1.00 14.53 198 TRP B CA 1
ATOM 1334 C C . TRP B 1 44 ? 9.781 -0.969 7.712 1.00 16.81 198 TRP B C 1
ATOM 1335 O O . TRP B 1 44 ? 9.542 -0.208 8.653 1.00 17.17 198 TRP B O 1
ATOM 1346 N N . THR B 1 45 ? 10.106 -2.244 7.886 1.00 15.66 199 THR B N 1
ATOM 1347 C CA . THR B 1 45 ? 10.759 -2.591 9.146 1.00 18.52 199 THR B CA 1
ATOM 1348 C C . THR B 1 45 ? 12.256 -2.568 8.814 1.00 17.98 199 THR B C 1
ATOM 1349 O O . THR B 1 45 ? 12.678 -3.037 7.744 1.00 17.99 199 THR B O 1
ATOM 1353 N N . PRO B 1 46 ? 13.058 -1.932 9.670 1.00 16.36 200 PRO B N 1
ATOM 1354 C CA . PRO B 1 46 ? 14.483 -1.750 9.383 1.00 20.49 200 PRO B CA 1
ATOM 1355 C C . PRO B 1 46 ? 15.225 -3.068 9.155 1.00 19.63 200 PRO B C 1
ATOM 1356 O O . PRO B 1 46 ? 14.935 -4.078 9.799 1.00 19.19 200 PRO B O 1
ATOM 1360 N N . PRO B 1 47 ? 16.176 -3.069 8.208 1.00 18.75 201 PRO B N 1
ATOM 1361 C CA . PRO B 1 47 ? 17.031 -4.235 8.036 1.00 16.54 201 PRO B CA 1
ATOM 1362 C C . PRO B 1 47 ? 17.684 -4.633 9.354 1.00 20.75 201 PRO B C 1
ATOM 1363 O O . PRO B 1 47 ? 18.152 -3.799 10.147 1.00 20.94 201 PRO B O 1
ATOM 1367 N N . THR B 1 48 ? 17.706 -5.932 9.582 1.00 15.72 202 THR B N 1
ATOM 1368 C CA . THR B 1 48 ? 18.274 -6.473 10.807 1.00 19.55 202 THR B CA 1
ATOM 1369 C C . THR B 1 48 ? 18.737 -7.895 10.534 1.00 17.76 202 THR B C 1
ATOM 1370 O O . THR B 1 48 ? 18.340 -8.493 9.531 1.00 19.85 202 THR B O 1
ATOM 1374 N N . SER B 1 49 ? 19.582 -8.454 11.398 1.00 20.81 203 SER B N 1
ATOM 1375 C CA . SER B 1 49 ? 20.044 -9.827 11.178 1.00 20.73 203 SER B CA 1
ATOM 1376 C C . SER B 1 49 ? 19.656 -10.729 12.333 1.00 23.65 203 SER B C 1
ATOM 1377 O O . SER B 1 49 ? 20.028 -11.904 12.381 1.00 29.01 203 SER B O 1
ATOM 1380 N N . ASN B 1 50 ? 18.897 -10.165 13.249 0.85 18.77 204 ASN B N 1
ATOM 1381 C CA . ASN B 1 50 ? 18.357 -10.927 14.362 0.85 26.59 204 ASN B CA 1
ATOM 1382 C C . ASN B 1 50 ? 16.834 -10.894 14.330 0.85 23.90 204 ASN B C 1
ATOM 1383 O O . ASN B 1 50 ? 16.236 -10.008 13.717 0.85 24.82 204 ASN B O 1
ATOM 1388 N N . PRO B 1 51 ? 16.196 -11.884 14.961 1.00 23.11 205 PRO B N 1
ATOM 1389 C CA . PRO B 1 51 ? 14.745 -11.999 14.796 1.00 21.97 205 PRO B CA 1
ATOM 1390 C C . PRO B 1 51 ? 13.979 -10.769 15.273 1.00 21.52 205 PRO B C 1
ATOM 1391 O O . PRO B 1 51 ? 14.356 -10.159 16.281 1.00 21.90 205 PRO B O 1
ATOM 1395 N N . ASN B 1 52 ? 12.910 -10.424 14.553 1.00 16.38 206 ASN B N 1
ATOM 1396 C CA . ASN B 1 52 ? 12.134 -9.220 14.793 1.00 12.90 206 ASN B CA 1
ATOM 1397 C C . ASN B 1 52 ? 10.634 -9.483 14.692 1.00 13.61 206 ASN B C 1
ATOM 1398 O O . ASN B 1 52 ? 9.823 -8.558 14.693 1.00 16.90 206 ASN B O 1
ATOM 1403 N N . CYS B 1 53 ? 10.282 -10.764 14.616 1.00 15.39 207 CYS B N 1
ATOM 1404 C CA . CYS B 1 53 ? 8.934 -11.141 14.210 1.00 15.12 207 CYS B CA 1
ATOM 1405 C C . CYS B 1 53 ? 8.452 -12.348 15.014 1.00 15.58 207 CYS B C 1
ATOM 1406 O O . CYS B 1 53 ? 9.249 -13.224 15.398 1.00 16.44 207 CYS B O 1
ATOM 1409 N N . THR B 1 54 ? 7.151 -12.374 15.274 1.00 15.57 208 THR B N 1
ATOM 1410 C CA . THR B 1 54 ? 6.520 -13.453 16.017 1.00 18.78 208 THR B CA 1
ATOM 1411 C C . THR B 1 54 ? 5.440 -14.099 15.169 1.00 17.51 208 THR B C 1
ATOM 1412 O O . THR B 1 54 ? 4.385 -13.508 14.933 1.00 20.48 208 THR B O 1
ATOM 1416 N N . VAL B 1 55 ? 5.717 -15.301 14.689 1.00 15.65 209 VAL B N 1
ATOM 1417 C CA . VAL B 1 55 ? 4.698 -16.069 13.973 1.00 13.87 209 VAL B CA 1
ATOM 1418 C C . VAL B 1 55 ? 3.971 -17.013 14.931 1.00 16.43 209 VAL B C 1
ATOM 1419 O O . VAL B 1 55 ? 2.742 -16.983 15.022 1.00 21.77 209 VAL B O 1
ATOM 1423 N N . TYR B 1 56 ? 4.723 -17.834 15.659 1.00 15.63 210 TYR B N 1
ATOM 1424 C CA . TYR B 1 56 ? 4.134 -18.744 16.649 1.00 18.33 210 TYR B CA 1
ATOM 1425 C C . TYR B 1 56 ? 4.560 -18.406 18.072 1.00 23.15 210 TYR B C 1
ATOM 1426 O O . TYR B 1 56 ? 3.754 -18.511 19.005 1.00 23.69 210 TYR B O 1
ATOM 1435 N N . THR B 1 57 ? 5.827 -18.029 18.243 1.00 19.91 211 THR B N 1
ATOM 1436 C CA . THR B 1 57 ? 6.354 -17.664 19.556 1.00 20.13 211 THR B CA 1
ATOM 1437 C C . THR B 1 57 ? 7.239 -16.435 19.404 1.00 22.82 211 THR B C 1
ATOM 1438 O O . THR B 1 57 ? 7.699 -16.135 18.305 1.00 18.87 211 THR B O 1
ATOM 1442 N N . GLU B 1 58 ? 7.465 -15.721 20.501 1.00 18.49 212 GLU B N 1
ATOM 1443 C CA . GLU B 1 58 ? 8.134 -14.429 20.467 1.00 19.31 212 GLU B CA 1
ATOM 1444 C C . GLU B 1 58 ? 9.482 -14.471 19.770 1.00 17.72 212 GLU B C 1
ATOM 1445 O O . GLU B 1 58 ? 10.317 -15.300 20.089 1.00 19.24 212 GLU B O 1
ATOM 1451 N N . SER B 1 59 ? 9.662 -13.586 18.788 1.00 16.79 213 SER B N 1
ATOM 1452 C CA . SER B 1 59 ? 10.944 -13.448 18.105 1.00 20.84 213 SER B CA 1
ATOM 1453 C C . SER B 1 59 ? 11.427 -14.752 17.503 1.00 20.15 213 SER B C 1
ATOM 1454 O O . SER B 1 59 ? 12.604 -15.105 17.636 1.00 19.45 213 SER B O 1
ATOM 1457 N N . ASP B 1 60 ? 10.527 -15.475 16.835 1.00 16.28 214 ASP B N 1
ATOM 1458 C CA . ASP B 1 60 ? 10.885 -16.754 16.260 1.00 15.95 214 ASP B CA 1
ATOM 1459 C C . ASP B 1 60 ? 11.316 -16.639 14.817 1.00 14.78 214 ASP B C 1
ATOM 1460 O O . ASP B 1 60 ? 11.699 -17.629 14.210 1.00 15.08 214 ASP B O 1
ATOM 1465 N N . SER B 1 61 ? 11.296 -15.420 14.292 1.00 15.68 215 SER B N 1
ATOM 1466 C CA . SER B 1 61 ? 11.575 -15.289 12.871 1.00 13.61 215 SER B CA 1
ATOM 1467 C C . SER B 1 61 ? 12.094 -13.901 12.521 1.00 14.95 215 SER B C 1
ATOM 1468 O O . SER B 1 61 ? 11.995 -12.972 13.319 1.00 14.78 215 SER B O 1
ATOM 1471 N N . LEU B 1 62 ? 12.660 -13.784 11.322 1.00 13.46 216 LEU B N 1
ATOM 1472 C CA . LEU B 1 62 ? 13.186 -12.514 10.834 1.00 14.52 216 LEU B CA 1
ATOM 1473 C C . LEU B 1 62 ? 12.408 -12.133 9.575 1.00 11.79 216 LEU B C 1
ATOM 1474 O O . LEU B 1 62 ? 12.498 -12.815 8.543 1.00 13.76 216 LEU B O 1
ATOM 1479 N N . LEU B 1 63 ? 11.641 -11.067 9.694 1.00 13.23 217 LEU B N 1
ATOM 1480 C CA . LEU B 1 63 ? 10.839 -10.546 8.599 1.00 13.37 217 LEU B CA 1
ATOM 1481 C C . LEU B 1 63 ? 11.544 -9.352 7.991 1.00 13.61 217 LEU B C 1
ATOM 1482 O O . LEU B 1 63 ? 11.997 -8.438 8.697 1.00 14.67 217 LEU B O 1
ATOM 1487 N N . SER B 1 64 ? 11.589 -9.324 6.662 1.00 13.30 218 SER B N 1
ATOM 1488 C CA . SER B 1 64 ? 11.880 -8.062 5.990 0.95 12.16 218 SER B CA 1
ATOM 1489 C C . SER B 1 64 ? 10.637 -7.659 5.234 1.00 12.79 218 SER B C 1
ATOM 1490 O O . SER B 1 64 ? 10.057 -8.489 4.540 1.00 13.69 218 SER B O 1
ATOM 1493 N N . LEU B 1 65 ? 10.199 -6.409 5.416 1.00 13.17 219 LEU B N 1
ATOM 1494 C CA . LEU B 1 65 ? 9.107 -5.864 4.614 1.00 12.97 219 LEU B CA 1
ATOM 1495 C C . LEU B 1 65 ? 9.419 -4.410 4.336 1.00 12.48 219 LEU B C 1
ATOM 1496 O O . LEU B 1 65 ? 9.735 -3.632 5.257 1.00 15.78 219 LEU B O 1
ATOM 1501 N N . CYS B 1 66 ? 9.389 -4.022 3.064 1.00 12.13 220 CYS B N 1
ATOM 1502 C CA . CYS B 1 66 ? 9.740 -2.668 2.706 1.00 13.19 220 CYS B CA 1
ATOM 1503 C C . CYS B 1 66 ? 8.837 -2.229 1.575 1.00 14.05 220 CYS B C 1
ATOM 1504 O O . CYS B 1 66 ? 8.663 -2.952 0.593 1.00 13.25 220 CYS B O 1
ATOM 1507 N N . LEU B 1 67 ? 8.225 -1.059 1.739 1.00 13.29 221 LEU B N 1
ATOM 1508 C CA . LEU B 1 67 ? 7.285 -0.529 0.753 1.00 11.62 221 LEU B CA 1
ATOM 1509 C C . LEU B 1 67 ? 7.819 0.809 0.285 1.00 11.74 221 LEU B C 1
ATOM 1510 O O . LEU B 1 67 ? 8.002 1.717 1.103 1.00 14.07 221 LEU B O 1
ATOM 1515 N N . THR B 1 68 ? 8.049 0.953 -1.021 1.00 12.57 222 THR B N 1
ATOM 1516 C CA . THR B 1 68 ? 8.526 2.225 -1.543 1.00 13.67 222 THR B CA 1
ATOM 1517 C C . THR B 1 68 ? 7.556 2.787 -2.561 1.00 15.29 222 THR B C 1
ATOM 1518 O O . THR B 1 68 ? 7.055 2.052 -3.419 1.00 15.44 222 THR B O 1
ATOM 1522 N N . LYS B 1 69 ? 7.276 4.083 -2.463 1.00 17.41 223 LYS B N 1
ATOM 1523 C CA . LYS B 1 69 ? 6.259 4.695 -3.316 1.00 18.27 223 LYS B CA 1
ATOM 1524 C C . LYS B 1 69 ? 6.843 5.254 -4.587 1.00 19.44 223 LYS B C 1
ATOM 1525 O O . LYS B 1 69 ? 7.800 6.021 -4.559 1.00 26.37 223 LYS B O 1
ATOM 1531 N N . CYS B 1 70 ? 6.251 4.876 -5.705 1.00 18.10 224 CYS B N 1
ATOM 1532 C CA . CYS B 1 70 ? 6.643 5.429 -6.990 1.00 20.26 224 CYS B CA 1
ATOM 1533 C C . CYS B 1 70 ? 5.368 5.795 -7.727 1.00 17.75 224 CYS B C 1
ATOM 1534 O O . CYS B 1 70 ? 4.707 4.931 -8.302 1.00 18.28 224 CYS B O 1
ATOM 1537 N N . GLY B 1 71 ? 5.009 7.070 -7.683 1.00 19.76 225 GLY B N 1
ATOM 1538 C CA . GLY B 1 71 ? 3.754 7.502 -8.259 1.00 19.03 225 GLY B CA 1
ATOM 1539 C C . GLY B 1 71 ? 2.609 6.773 -7.593 1.00 17.62 225 GLY B C 1
ATOM 1540 O O . GLY B 1 71 ? 2.580 6.615 -6.373 1.00 18.57 225 GLY B O 1
ATOM 1541 N N . ALA B 1 72 ? 1.671 6.301 -8.408 1.00 14.49 226 ALA B N 1
ATOM 1542 C CA . ALA B 1 72 ? 0.524 5.549 -7.901 1.00 13.13 226 ALA B CA 1
ATOM 1543 C C . ALA B 1 72 ? 0.829 4.099 -7.506 1.00 17.40 226 ALA B C 1
ATOM 1544 O O . ALA B 1 72 ? -0.098 3.339 -7.232 1.00 16.12 226 ALA B O 1
ATOM 1546 N N . HIS B 1 73 ? 2.099 3.712 -7.526 1.00 13.57 227 HIS B N 1
ATOM 1547 C CA . HIS B 1 73 ? 2.473 2.343 -7.130 1.00 14.51 227 HIS B CA 1
ATOM 1548 C C . HIS B 1 73 ? 3.236 2.317 -5.812 1.00 11.58 227 HIS B C 1
ATOM 1549 O O . HIS B 1 73 ? 3.969 3.245 -5.485 1.00 16.16 227 HIS B O 1
ATOM 1556 N N . VAL B 1 74 ? 3.060 1.230 -5.071 1.00 11.53 228 VAL B N 1
ATOM 1557 C CA . VAL B 1 74 ? 4.031 0.807 -4.080 1.00 11.38 228 VAL B CA 1
ATOM 1558 C C . VAL B 1 74 ? 4.750 -0.398 -4.662 1.00 12.75 228 VAL B C 1
ATOM 1559 O O . VAL B 1 74 ? 4.110 -1.330 -5.187 1.00 13.83 228 VAL B O 1
ATOM 1563 N N . LEU B 1 75 ? 6.081 -0.356 -4.600 1.00 12.52 229 LEU B N 1
ATOM 1564 C CA . LEU B 1 75 ? 6.923 -1.521 -4.847 1.00 11.06 229 LEU B CA 1
ATOM 1565 C C . LEU B 1 75 ? 7.246 -2.114 -3.488 1.00 12.82 229 LEU B C 1
ATOM 1566 O O . LEU B 1 75 ? 7.803 -1.434 -2.629 1.00 13.40 229 LEU B O 1
ATOM 1571 N N . GLY B 1 76 ? 6.859 -3.372 -3.285 1.00 11.92 230 GLY B N 1
ATOM 1572 C CA . GLY B 1 76 ? 7.064 -4.011 -2.006 1.00 11.96 230 GLY B CA 1
ATOM 1573 C C . GLY B 1 76 ? 8.064 -5.145 -2.126 1.00 13.08 230 GLY B C 1
ATOM 1574 O O . GLY B 1 76 ? 8.108 -5.849 -3.141 1.00 13.80 230 GLY B O 1
ATOM 1575 N N . SER B 1 77 ? 8.886 -5.319 -1.094 1.00 11.98 231 SER B N 1
ATOM 1576 C CA . SER B 1 77 ? 9.719 -6.511 -0.981 1.00 11.93 231 SER B CA 1
ATOM 1577 C C . SER B 1 77 ? 9.419 -7.187 0.346 1.00 12.27 231 SER B C 1
ATOM 1578 O O . SER B 1 77 ? 9.117 -6.521 1.354 1.00 12.76 231 SER B O 1
ATOM 1581 N N . VAL B 1 78 ? 9.521 -8.507 0.353 1.00 11.16 232 VAL B N 1
ATOM 1582 C CA . VAL B 1 78 ? 9.288 -9.246 1.580 1.00 10.55 232 VAL B CA 1
ATOM 1583 C C . VAL B 1 78 ? 10.120 -10.520 1.585 1.00 11.43 232 VAL B C 1
ATOM 1584 O O . VAL B 1 78 ? 10.427 -11.104 0.536 1.00 12.25 232 VAL B O 1
ATOM 1588 N N . SER B 1 79 ? 10.510 -10.956 2.781 1.00 12.01 233 SER B N 1
ATOM 1589 C CA . SER B 1 79 ? 11.109 -12.278 2.988 1.00 11.00 233 SER B CA 1
ATOM 1590 C C . SER B 1 79 ? 10.878 -12.628 4.454 1.00 10.24 233 SER B C 1
ATOM 1591 O O . SER B 1 79 ? 10.649 -11.748 5.284 1.00 12.92 233 SER B O 1
ATOM 1594 N N . LEU B 1 80 ? 10.930 -13.916 4.761 1.00 11.70 234 LEU B N 1
ATOM 1595 C CA . LEU B 1 80 ? 10.660 -14.340 6.131 1.00 11.05 234 LEU B CA 1
ATOM 1596 C C . LEU B 1 80 ? 11.469 -15.560 6.459 1.00 12.15 234 LEU B C 1
ATOM 1597 O O . LEU B 1 80 ? 11.344 -16.574 5.802 1.00 12.41 234 LEU B O 1
ATOM 1602 N N . THR B 1 81 ? 12.335 -15.447 7.464 1.00 13.67 235 THR B N 1
ATOM 1603 C CA . THR B 1 81 ? 13.256 -16.520 7.804 1.00 11.96 235 THR B CA 1
ATOM 1604 C C . THR B 1 81 ? 12.949 -17.080 9.191 1.00 11.57 235 THR B C 1
ATOM 1605 O O . THR B 1 81 ? 12.985 -16.346 10.174 1.00 13.73 235 THR B O 1
ATOM 1609 N N . GLY B 1 82 ? 12.655 -18.366 9.258 1.00 12.85 236 GLY B N 1
ATOM 1610 C CA . GLY B 1 82 ? 12.444 -18.987 10.560 1.00 15.62 236 GLY B CA 1
ATOM 1611 C C . GLY B 1 82 ? 13.766 -19.112 11.302 1.00 17.62 236 GLY B C 1
ATOM 1612 O O . GLY B 1 82 ? 14.795 -19.460 10.712 1.00 18.05 236 GLY B O 1
ATOM 1613 N N . VAL B 1 83 ? 13.739 -18.841 12.601 1.00 15.34 237 VAL B N 1
ATOM 1614 C CA . VAL B 1 83 ? 14.941 -18.881 13.424 1.00 15.89 237 VAL B CA 1
ATOM 1615 C C . VAL B 1 83 ? 14.824 -19.803 14.654 1.00 16.25 237 VAL B C 1
ATOM 1616 O O . VAL B 1 83 ? 15.821 -20.381 15.084 1.00 17.01 237 VAL B O 1
ATOM 1620 N N . ALA B 1 84 ? 13.622 -19.935 15.217 1.00 16.71 238 ALA B N 1
ATOM 1621 C CA . ALA B 1 84 ? 13.446 -20.696 16.474 1.00 15.58 238 ALA B CA 1
ATOM 1622 C C . ALA B 1 84 ? 12.119 -21.418 16.510 1.00 16.63 238 ALA B C 1
ATOM 1623 O O . ALA B 1 84 ? 11.148 -20.999 15.891 1.00 15.98 238 ALA B O 1
ATOM 1625 N N . GLY B 1 85 ? 12.081 -22.517 17.245 1.00 15.25 239 GLY B N 1
ATOM 1626 C CA . GLY B 1 85 ? 10.818 -23.179 17.519 1.00 15.04 239 GLY B CA 1
ATOM 1627 C C . GLY B 1 85 ? 10.175 -23.801 16.296 1.00 13.89 239 GLY B C 1
ATOM 1628 O O . GLY B 1 85 ? 10.835 -24.376 15.424 1.00 15.58 239 GLY B O 1
ATOM 1629 N N . THR B 1 86 ? 8.850 -23.682 16.257 1.00 15.30 240 THR B N 1
ATOM 1630 C CA . THR B 1 86 ? 8.045 -24.284 15.204 1.00 15.23 240 THR B CA 1
ATOM 1631 C C . THR B 1 86 ? 8.427 -23.761 13.810 1.00 15.64 240 THR B C 1
ATOM 1632 O O . THR B 1 86 ? 8.310 -24.490 12.826 1.00 16.33 240 THR B O 1
ATOM 1636 N N . MET B 1 87 ? 8.924 -22.534 13.743 1.00 14.67 241 MET B N 1
ATOM 1637 C CA . MET B 1 87 ? 9.428 -22.006 12.465 1.00 14.66 241 MET B CA 1
ATOM 1638 C C . MET B 1 87 ? 10.578 -22.830 11.884 1.00 17.99 241 MET B C 1
ATOM 1639 O O . MET B 1 87 ? 10.887 -22.721 10.690 1.00 17.18 241 MET B O 1
ATOM 1644 N N . THR B 1 88 ? 11.251 -23.611 12.723 1.00 14.12 242 THR B N 1
ATOM 1645 C CA . THR B 1 88 ? 12.312 -24.516 12.274 1.00 16.69 242 THR B CA 1
ATOM 1646 C C . THR B 1 88 ? 11.873 -25.974 12.094 1.00 15.45 242 THR B C 1
ATOM 1647 O O . THR B 1 88 ? 12.651 -26.809 11.681 1.00 18.59 242 THR B O 1
ATOM 1651 N N . ASN B 1 89 ? 10.603 -26.255 12.372 1.00 15.77 243 ASN B N 1
ATOM 1652 C CA . ASN B 1 89 ? 10.101 -27.621 12.347 1.00 20.29 243 ASN B CA 1
ATOM 1653 C C . ASN B 1 89 ? 8.579 -27.489 12.291 1.00 19.64 243 ASN B C 1
ATOM 1654 O O . ASN B 1 89 ? 7.879 -27.599 13.298 1.00 19.01 243 ASN B O 1
ATOM 1659 N N . MET B 1 90 ? 8.084 -27.194 11.093 1.00 16.12 244 MET B N 1
ATOM 1660 C CA . MET B 1 90 ? 6.723 -26.702 10.918 1.00 15.40 244 MET B CA 1
ATOM 1661 C C . MET B 1 90 ? 5.644 -27.720 11.284 1.00 13.89 244 MET B C 1
ATOM 1662 O O . MET B 1 90 ? 5.803 -28.928 11.070 1.00 17.19 244 MET B O 1
ATOM 1667 N N . ALA B 1 91 ? 4.550 -27.186 11.806 1.00 15.06 245 ALA B N 1
ATOM 1668 C CA . ALA B 1 91 ? 3.399 -27.980 12.232 1.00 18.50 245 ALA B CA 1
ATOM 1669 C C . ALA B 1 91 ? 2.241 -27.867 11.262 1.00 18.79 245 ALA B C 1
ATOM 1670 O O . ALA B 1 91 ? 1.296 -28.665 11.327 1.00 17.63 245 ALA B O 1
ATOM 1672 N N . GLU B 1 92 ? 2.291 -26.852 10.391 1.00 16.31 246 GLU B N 1
ATOM 1673 C CA . GLU B 1 92 ? 1.234 -26.615 9.400 1.00 15.44 246 GLU B CA 1
ATOM 1674 C C . GLU B 1 92 ? 1.820 -26.493 8.000 1.00 15.23 246 GLU B C 1
ATOM 1675 O O . GLU B 1 92 ? 3.011 -26.317 7.859 1.00 15.59 246 GLU B O 1
ATOM 1681 N N . THR B 1 93 ? 0.984 -26.633 6.969 1.00 15.20 247 THR B N 1
ATOM 1682 C CA . THR B 1 93 ? 1.500 -26.612 5.599 1.00 17.40 247 THR B CA 1
ATOM 1683 C C . THR B 1 93 ? 1.301 -25.270 4.908 1.00 14.00 247 THR B C 1
ATOM 1684 O O . THR B 1 93 ? 1.418 -25.178 3.680 1.00 14.83 247 THR B O 1
ATOM 1688 N N . SER B 1 94 ? 1.001 -24.245 5.696 1.00 15.16 248 SER B N 1
ATOM 1689 C CA . SER B 1 94 ? 1.042 -22.875 5.208 1.00 13.07 248 SER B CA 1
ATOM 1690 C C . SER B 1 94 ? 1.263 -21.948 6.378 1.00 14.85 248 SER B C 1
ATOM 1691 O O . SER B 1 94 ? 1.066 -22.325 7.544 1.00 16.86 248 SER B O 1
ATOM 1694 N N . LEU B 1 95 ? 1.717 -20.745 6.065 1.00 12.29 249 LEU B N 1
ATOM 1695 C CA . LEU B 1 95 ? 2.033 -19.755 7.061 1.00 17.08 249 LEU B CA 1
ATOM 1696 C C . LEU B 1 95 ? 1.480 -18.429 6.564 1.00 17.89 249 LEU B C 1
ATOM 1697 O O . LEU B 1 95 ? 1.754 -18.029 5.442 1.00 16.42 249 LEU B O 1
ATOM 1702 N N . ALA B 1 96 ? 0.706 -17.744 7.396 1.00 13.93 250 ALA B N 1
ATOM 1703 C CA . ALA B 1 96 ? 0.115 -16.479 6.997 1.00 13.94 250 ALA B CA 1
ATOM 1704 C C . ALA B 1 96 ? 0.374 -15.401 8.034 1.00 16.25 250 ALA B C 1
ATOM 1705 O O . ALA B 1 96 ? 0.297 -15.644 9.249 1.00 19.55 250 ALA B O 1
ATOM 1707 N N . ILE B 1 97 ? 0.694 -14.209 7.548 1.00 16.31 251 ILE B N 1
ATOM 1708 C CA . ILE B 1 97 ? 0.822 -13.053 8.430 1.00 17.06 251 ILE B CA 1
ATOM 1709 C C . ILE B 1 97 ? 0.079 -11.884 7.795 1.00 15.60 251 ILE B C 1
ATOM 1710 O O . ILE B 1 97 ? -0.187 -11.880 6.584 1.00 16.61 251 ILE B O 1
ATOM 1715 N N . GLU B 1 98 ? -0.289 -10.894 8.594 1.00 13.99 252 GLU B N 1
ATOM 1716 C CA . GLU B 1 98 ? -1.055 -9.777 8.052 1.00 17.43 252 GLU B CA 1
ATOM 1717 C C . GLU B 1 98 ? -0.669 -8.474 8.730 1.00 15.34 252 GLU B C 1
ATOM 1718 O O . GLU B 1 98 ? -0.416 -8.444 9.943 1.00 17.54 252 GLU B O 1
ATOM 1724 N N . PHE B 1 99 ? -0.621 -7.413 7.937 1.00 13.75 253 PHE B N 1
ATOM 1725 C CA . PHE B 1 99 ? -0.504 -6.037 8.421 1.00 13.40 253 PHE B CA 1
ATOM 1726 C C . PHE B 1 99 ? -1.845 -5.362 8.192 1.00 16.61 253 PHE B C 1
ATOM 1727 O O . PHE B 1 99 ? -2.296 -5.267 7.048 1.00 17.59 253 PHE B O 1
ATOM 1735 N N . THR B 1 100 ? -2.501 -4.922 9.274 1.00 14.53 254 THR B N 1
ATOM 1736 C CA . THR B 1 100 ? -3.798 -4.276 9.154 1.00 15.12 254 THR B CA 1
ATOM 1737 C C . THR B 1 100 ? -3.693 -2.812 9.563 1.00 17.46 254 THR B C 1
ATOM 1738 O O . THR B 1 100 ? -2.993 -2.470 10.525 1.00 20.19 254 THR B O 1
ATOM 1742 N N . PHE B 1 101 ? -4.370 -1.958 8.810 1.00 16.16 255 PHE B N 1
ATOM 1743 C CA . PHE B 1 101 ? -4.316 -0.528 9.024 1.00 18.55 255 PHE B CA 1
ATOM 1744 C C . PHE B 1 101 ? -5.725 0.016 9.162 1.00 20.79 255 PHE B C 1
ATOM 1745 O O . PHE B 1 101 ? -6.664 -0.557 8.618 1.00 17.28 255 PHE B O 1
ATOM 1753 N N . ASP B 1 102 ? -5.884 1.126 9.886 1.00 20.52 256 ASP B N 1
ATOM 1754 C CA . ASP B 1 102 ? -7.200 1.756 9.949 1.00 22.79 256 ASP B CA 1
ATOM 1755 C C . ASP B 1 102 ? -7.470 2.616 8.720 1.00 22.22 256 ASP B C 1
ATOM 1756 O O . ASP B 1 102 ? -6.642 2.674 7.809 1.00 21.70 256 ASP B O 1
ATOM 1761 N N . ASP B 1 103 ? -8.618 3.290 8.685 0.88 20.13 257 ASP B N 1
ATOM 1762 C CA . ASP B 1 103 ? -8.989 4.019 7.474 0.88 22.86 257 ASP B CA 1
ATOM 1763 C C . ASP B 1 103 ? -8.185 5.298 7.228 0.88 23.55 257 ASP B C 1
ATOM 1764 O O . ASP B 1 103 ? -8.380 5.971 6.212 0.88 25.57 257 ASP B O 1
ATOM 1769 N N . THR B 1 104 ? -7.276 5.626 8.145 1.00 24.80 258 THR B N 1
ATOM 1770 C CA . THR B 1 104 ? -6.333 6.712 7.901 1.00 27.58 258 THR B CA 1
ATOM 1771 C C . THR B 1 104 ? -4.947 6.200 7.515 1.00 26.02 258 THR B C 1
ATOM 1772 O O . THR B 1 104 ? -4.031 6.990 7.319 1.00 25.96 258 THR B O 1
ATOM 1776 N N . GLY B 1 105 ? -4.789 4.877 7.423 1.00 21.54 259 GLY B N 1
ATOM 1777 C CA . GLY B 1 105 ? -3.497 4.283 7.108 1.00 23.66 259 GLY B CA 1
ATOM 1778 C C . GLY B 1 105 ? -2.584 4.023 8.299 1.00 23.44 259 GLY B C 1
ATOM 1779 O O . GLY B 1 105 ? -1.400 3.704 8.139 1.00 25.90 259 GLY B O 1
ATOM 1780 N N . LYS B 1 106 ? -3.124 4.161 9.505 1.00 25.96 260 LYS B N 1
ATOM 1781 C CA . LYS B 1 106 ? -2.358 3.890 10.716 1.00 25.67 260 LYS B CA 1
ATOM 1782 C C . LYS B 1 106 ? -2.302 2.393 11.002 1.00 22.33 260 LYS B C 1
ATOM 1783 O O . LYS B 1 106 ? -3.324 1.719 10.949 1.00 22.58 260 LYS B O 1
ATOM 1789 N N . LEU B 1 107 ? -1.116 1.877 11.316 1.00 23.80 261 LEU B N 1
ATOM 1790 C CA . LEU B 1 107 ? -0.972 0.458 11.621 1.00 21.16 261 LEU B CA 1
ATOM 1791 C C . LEU B 1 107 ? -1.738 0.064 12.872 1.00 25.91 261 LEU B C 1
ATOM 1792 O O . LEU B 1 107 ? -1.604 0.708 13.918 1.00 28.12 261 LEU B O 1
ATOM 1797 N N . LEU B 1 108 ? -2.537 -0.993 12.756 1.00 19.41 262 LEU B N 1
ATOM 1798 C CA . LEU B 1 108 ? -3.300 -1.534 13.882 1.00 20.22 262 LEU B CA 1
ATOM 1799 C C . LEU B 1 108 ? -2.682 -2.805 14.421 1.00 23.87 262 LEU B C 1
ATOM 1800 O O . LEU B 1 108 ? -2.583 -2.988 15.635 1.00 30.57 262 LEU B O 1
ATOM 1805 N N . HIS B 1 109 ? -2.289 -3.711 13.530 1.00 20.47 263 HIS B N 1
ATOM 1806 C CA . HIS B 1 109 ? -1.678 -4.947 13.970 1.00 21.58 263 HIS B CA 1
ATOM 1807 C C . HIS B 1 109 ? -0.690 -5.442 12.931 1.00 21.05 263 HIS B C 1
ATOM 1808 O O . HIS B 1 109 ? -0.867 -5.197 11.724 1.00 19.19 263 HIS B O 1
ATOM 1815 N N . SER B 1 110 ? 0.336 -6.136 13.419 1.00 19.63 264 SER B N 1
ATOM 1816 C CA . SER B 1 110 ? 1.313 -6.838 12.613 1.00 18.77 264 SER B CA 1
ATOM 1817 C C . SER B 1 110 ? 1.983 -7.906 13.483 1.00 18.32 264 SER B C 1
ATOM 1818 O O . SER B 1 110 ? 1.819 -7.921 14.718 1.00 20.12 264 SER B O 1
ATOM 1821 N N . PRO B 1 111 ? 2.736 -8.819 12.865 1.00 15.21 265 PRO B N 1
ATOM 1822 C CA . PRO B 1 111 ? 3.415 -9.835 13.673 1.00 15.28 265 PRO B CA 1
ATOM 1823 C C . PRO B 1 111 ? 4.763 -9.369 14.236 1.00 14.08 265 PRO B C 1
ATOM 1824 O O . PRO B 1 111 ? 5.453 -10.164 14.859 1.00 17.53 265 PRO B O 1
ATOM 1828 N N . LEU B 1 112 ? 5.145 -8.117 13.992 1.00 17.87 266 LEU B N 1
ATOM 1829 C CA . LEU B 1 112 ? 6.432 -7.630 14.485 1.00 16.56 266 LEU B CA 1
ATOM 1830 C C . LEU B 1 112 ? 6.469 -7.641 16.005 1.00 18.44 266 LEU B C 1
ATOM 1831 O O . LEU B 1 112 ? 5.470 -7.326 16.652 1.00 20.36 266 LEU B O 1
ATOM 1836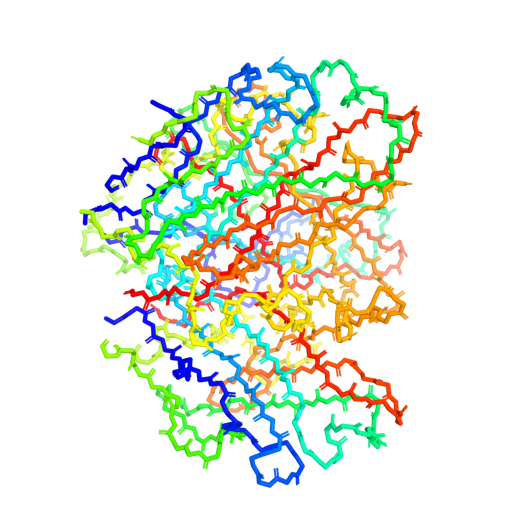 N N . VAL B 1 113 ? 7.612 -8.029 16.567 1.00 15.34 267 VAL B N 1
ATOM 1837 C CA . VAL B 1 113 ? 7.786 -8.091 18.023 1.00 15.80 267 VAL B CA 1
ATOM 1838 C C . VAL B 1 113 ? 7.629 -6.716 18.669 1.00 21.41 267 VAL B C 1
ATOM 1839 O O . VAL B 1 113 ? 6.968 -6.570 19.704 1.00 22.92 267 VAL B O 1
ATOM 1843 N N . ASN B 1 114 ? 8.252 -5.718 18.057 1.00 18.35 268 ASN B N 1
ATOM 1844 C CA . ASN B 1 114 ? 8.200 -4.330 18.529 1.00 23.45 268 ASN B CA 1
ATOM 1845 C C . ASN B 1 114 ? 7.524 -3.482 17.475 1.00 18.17 268 ASN B C 1
ATOM 1846 O O . ASN B 1 114 ? 7.384 -3.925 16.330 1.00 18.26 268 ASN B O 1
ATOM 1851 N N . ASN B 1 115 ? 7.107 -2.272 17.832 1.00 16.57 269 ASN B N 1
ATOM 1852 C CA . ASN B 1 115 ? 6.470 -1.378 16.881 1.00 16.42 269 ASN B CA 1
ATOM 1853 C C . ASN B 1 115 ? 7.526 -0.720 15.984 1.00 19.22 269 ASN B C 1
ATOM 1854 O O . ASN B 1 115 ? 7.891 0.441 16.176 1.00 19.89 269 ASN B O 1
ATOM 1859 N N . THR B 1 116 ? 8.002 -1.484 14.994 1.00 15.69 270 THR B N 1
ATOM 1860 C CA . THR B 1 116 ? 9.143 -1.090 14.185 1.00 15.99 270 THR B CA 1
ATOM 1861 C C . THR B 1 116 ? 8.785 -0.803 12.729 1.00 16.55 270 THR B C 1
ATOM 1862 O O . THR B 1 116 ? 9.661 -0.375 11.971 1.00 17.26 270 THR B O 1
ATOM 1866 N N . PHE B 1 117 ? 7.526 -1.008 12.336 1.00 16.70 271 PHE B N 1
ATOM 1867 C CA . PHE B 1 117 ? 7.132 -0.653 10.967 1.00 17.57 271 PHE B CA 1
ATOM 1868 C C . PHE B 1 117 ? 6.969 0.845 10.900 1.00 18.81 271 PHE B C 1
ATOM 1869 O O . PHE B 1 117 ? 6.075 1.419 11.530 1.00 19.39 271 PHE B O 1
ATOM 1877 N N . SER B 1 118 ? 7.858 1.494 10.167 1.00 17.24 272 SER B N 1
ATOM 1878 C CA . SER B 1 118 ? 7.991 2.932 10.317 1.00 18.56 272 SER B CA 1
ATOM 1879 C C . SER B 1 118 ? 8.500 3.595 9.059 1.00 21.61 272 SER B C 1
ATOM 1880 O O . SER B 1 118 ? 8.976 2.933 8.133 1.00 19.51 272 SER B O 1
ATOM 1883 N N . ILE B 1 119 ? 8.372 4.916 9.034 1.00 19.98 273 ILE B N 1
ATOM 1884 C CA . ILE B 1 119 ? 8.980 5.734 7.999 1.00 20.34 273 ILE B CA 1
ATOM 1885 C C . ILE B 1 119 ? 10.491 5.624 8.089 1.00 24.24 273 ILE B C 1
ATOM 1886 O O . ILE B 1 119 ? 11.069 5.681 9.178 1.00 27.31 273 ILE B O 1
ATOM 1891 N N . ARG B 1 120 ? 11.149 5.487 6.947 1.00 21.98 274 ARG B N 1
ATOM 1892 C CA . ARG B 1 120 ? 12.603 5.360 6.943 1.00 25.95 274 ARG B CA 1
ATOM 1893 C C . ARG B 1 120 ? 13.294 6.668 7.332 1.00 39.77 274 ARG B C 1
ATOM 1894 O O . ARG B 1 120 ? 13.046 7.706 6.722 1.00 38.42 274 ARG B O 1
ATOM 1902 N N . GLN B 1 121 ? 14.168 6.601 8.334 1.00 41.61 275 GLN B N 1
ATOM 1903 C CA . GLN B 1 121 ? 14.876 7.780 8.829 1.00 46.69 275 GLN B CA 1
ATOM 1904 C C . GLN B 1 121 ? 15.851 8.332 7.794 1.00 45.78 275 GLN B C 1
ATOM 1905 O O . GLN B 1 121 ? 16.586 7.576 7.160 1.00 57.49 275 GLN B O 1
ATOM 1907 N N . ASN B 1 132 ? 1.590 11.329 4.305 1.00 38.35 286 ASN B N 1
ATOM 1908 C CA . ASN B 1 132 ? 0.250 10.850 3.986 1.00 33.67 286 ASN B CA 1
ATOM 1909 C C . ASN B 1 132 ? 0.212 9.324 3.903 1.00 28.33 286 ASN B C 1
ATOM 1910 O O . ASN B 1 132 ? 0.546 8.750 2.864 1.00 27.00 286 ASN B O 1
ATOM 1915 N N . ALA B 1 133 ? -0.206 8.678 4.994 1.00 26.36 287 ALA B N 1
ATOM 1916 C CA . ALA B 1 133 ? -0.226 7.213 5.072 1.00 27.38 287 ALA B CA 1
ATOM 1917 C C . ALA B 1 133 ? -1.077 6.564 3.968 1.00 25.30 287 ALA B C 1
ATOM 1918 O O . ALA B 1 133 ? -0.770 5.456 3.490 1.00 22.55 287 ALA B O 1
ATOM 1920 N N . LEU B 1 134 ? -2.135 7.249 3.551 1.00 22.77 288 LEU B N 1
ATOM 1921 C CA . LEU B 1 134 ? -3.010 6.708 2.511 1.00 20.33 288 LEU B CA 1
ATOM 1922 C C . LEU B 1 134 ? -2.276 6.577 1.179 1.00 19.09 288 LEU B C 1
ATOM 1923 O O . LEU B 1 134 ? -2.709 5.835 0.292 1.00 21.24 288 LEU B O 1
ATOM 1928 N N . ALA B 1 135 ? -1.169 7.294 1.031 1.00 19.10 289 ALA B N 1
ATOM 1929 C CA . ALA B 1 135 ? -0.405 7.210 -0.204 1.00 20.32 289 ALA B CA 1
ATOM 1930 C C . ALA B 1 135 ? 0.315 5.862 -0.316 1.00 16.38 289 ALA B C 1
ATOM 1931 O O . ALA B 1 135 ? 0.838 5.526 -1.384 1.00 18.96 289 ALA B O 1
ATOM 1933 N N . PHE B 1 136 ? 0.326 5.095 0.773 1.00 17.59 290 PHE B N 1
ATOM 1934 C CA . PHE B 1 136 ? 0.940 3.757 0.783 1.00 15.99 290 PHE B CA 1
ATOM 1935 C C . PHE B 1 136 ? -0.091 2.639 0.891 1.00 15.72 290 PHE B C 1
ATOM 1936 O O . PHE B 1 136 ? 0.273 1.454 0.865 1.00 18.84 290 PHE B O 1
ATOM 1944 N N . MET B 1 137 ? -1.370 2.988 1.039 1.00 15.69 291 MET B N 1
ATOM 1945 C CA . MET B 1 137 ? -2.390 1.965 1.240 1.00 15.78 291 MET B CA 1
ATOM 1946 C C . MET B 1 137 ? -2.880 1.401 -0.087 1.00 16.97 291 MET B C 1
ATOM 1947 O O . MET B 1 137 ? -2.935 2.109 -1.071 1.00 15.94 291 MET B O 1
ATOM 1952 N N . PRO B 1 138 ? -3.242 0.114 -0.116 1.00 15.45 292 PRO B N 1
ATOM 1953 C CA . PRO B 1 138 ? -3.779 -0.431 -1.370 1.00 14.10 292 PRO B CA 1
ATOM 1954 C C . PRO B 1 138 ? -5.100 0.234 -1.761 1.00 15.41 292 PRO B C 1
ATOM 1955 O O . PRO B 1 138 ? -5.980 0.464 -0.936 1.00 15.94 292 PRO B O 1
ATOM 1959 N N . ASN B 1 139 ? -5.221 0.551 -3.038 1.00 13.70 293 ASN B N 1
ATOM 1960 C CA . ASN B 1 139 ? -6.398 1.213 -3.567 1.00 16.20 293 ASN B CA 1
ATOM 1961 C C . ASN B 1 139 ? -7.688 0.440 -3.264 1.00 15.69 293 ASN B C 1
ATOM 1962 O O . ASN B 1 139 ? -7.814 -0.733 -3.605 1.00 13.96 293 ASN B O 1
ATOM 1967 N N . SER B 1 140 ? -8.649 1.097 -2.608 1.00 16.20 294 SER B N 1
ATOM 1968 C CA . SER B 1 140 ? -9.857 0.399 -2.144 1.00 17.18 294 SER B CA 1
ATOM 1969 C C . SER B 1 140 ? -10.972 0.345 -3.179 1.00 19.50 294 SER B C 1
ATOM 1970 O O . SER B 1 140 ? -12.010 -0.289 -2.952 1.00 19.92 294 SER B O 1
ATOM 1973 N N . THR B 1 141 ? -10.767 1.020 -4.308 1.00 15.19 295 THR B N 1
ATOM 1974 C CA . THR B 1 141 ? -11.669 0.867 -5.436 1.00 15.54 295 THR B CA 1
ATOM 1975 C C . THR B 1 141 ? -11.277 -0.366 -6.255 1.00 18.87 295 THR B C 1
ATOM 1976 O O . THR B 1 141 ? -12.120 -1.203 -6.586 1.00 17.95 295 THR B O 1
ATOM 1980 N N . LEU B 1 142 ? -9.991 -0.487 -6.581 1.00 15.60 296 LEU B N 1
ATOM 1981 C CA . LEU B 1 142 ? -9.527 -1.648 -7.350 1.00 14.57 296 LEU B CA 1
ATOM 1982 C C . LEU B 1 142 ? -9.508 -2.909 -6.493 1.00 14.77 296 LEU B C 1
ATOM 1983 O O . LEU B 1 142 ? -9.904 -3.981 -6.944 1.00 16.67 296 LEU B O 1
ATOM 1988 N N . TYR B 1 143 ? -9.006 -2.773 -5.266 1.00 13.71 297 TYR B N 1
ATOM 1989 C CA . TYR B 1 143 ? -8.931 -3.891 -4.324 1.00 13.54 297 TYR B CA 1
ATOM 1990 C C . TYR B 1 143 ? -9.985 -3.688 -3.227 1.00 14.10 297 TYR B C 1
ATOM 1991 O O . TYR B 1 143 ? -9.716 -3.087 -2.187 1.00 14.89 297 TYR B O 1
ATOM 2000 N N . ALA B 1 144 ? -11.190 -4.191 -3.483 1.00 14.05 298 ALA B N 1
ATOM 2001 C CA . ALA B 1 144 ? -12.300 -3.912 -2.579 1.00 16.17 298 ALA B CA 1
ATOM 2002 C C . ALA B 1 144 ? -12.045 -4.531 -1.229 1.00 15.87 298 ALA B C 1
ATOM 2003 O O . ALA B 1 144 ? -11.489 -5.626 -1.127 1.00 17.91 298 ALA B O 1
ATOM 2005 N N . ARG B 1 145 ? -12.464 -3.819 -0.180 1.00 16.51 299 ARG B N 1
ATOM 2006 C CA . ARG B 1 145 ? -12.355 -4.343 1.167 1.00 16.06 299 ARG B CA 1
ATOM 2007 C C . ARG B 1 145 ? -13.157 -5.626 1.303 1.00 14.42 299 ARG B C 1
ATOM 2008 O O . ARG B 1 145 ? -14.247 -5.765 0.715 1.00 19.33 299 ARG B O 1
ATOM 2016 N N . GLY B 1 146 ? -12.595 -6.565 2.057 1.00 16.79 300 GLY B N 1
ATOM 2017 C CA . GLY B 1 146 ? -13.205 -7.867 2.226 1.00 15.19 300 GLY B CA 1
ATOM 2018 C C . GLY B 1 146 ? -13.092 -8.696 0.959 1.00 17.64 300 GLY B C 1
ATOM 2019 O O . GLY B 1 146 ? -13.812 -9.667 0.781 1.00 20.87 300 GLY B O 1
ATOM 2020 N N . GLY B 1 147 ? -12.150 -8.324 0.093 1.00 19.56 301 GLY B N 1
ATOM 2021 C CA . GLY B 1 147 ? -12.032 -8.946 -1.213 1.00 18.87 301 GLY B CA 1
ATOM 2022 C C . GLY B 1 147 ? -10.950 -10.005 -1.377 1.00 18.51 301 GLY B C 1
ATOM 2023 O O . GLY B 1 147 ? -10.438 -10.170 -2.492 1.00 16.81 301 GLY B O 1
ATOM 2024 N N . SER B 1 148 ? -10.610 -10.738 -0.315 1.00 19.16 302 SER B N 1
ATOM 2025 C CA . SER B 1 148 ? -9.574 -11.776 -0.437 1.00 17.12 302 SER B CA 1
ATOM 2026 C C . SER B 1 148 ? -9.935 -12.838 -1.484 1.00 17.54 302 SER B C 1
ATOM 2027 O O . SER B 1 148 ? -9.049 -13.459 -2.069 1.00 20.27 302 SER B O 1
ATOM 2030 N N . GLY B 1 149 ? -11.229 -13.043 -1.723 1.00 18.23 303 GLY B N 1
ATOM 2031 C CA . GLY B 1 149 ? -11.673 -14.005 -2.713 1.00 19.53 303 GLY B CA 1
ATOM 2032 C C . GLY B 1 149 ? -11.683 -13.480 -4.137 1.00 21.50 303 GLY B C 1
ATOM 2033 O O . GLY B 1 149 ? -11.962 -14.241 -5.062 1.00 22.26 303 GLY B O 1
ATOM 2034 N N . GLU B 1 150 ? -11.390 -12.195 -4.332 1.00 17.52 304 GLU B N 1
ATOM 2035 C CA . GLU B 1 150 ? -11.425 -11.642 -5.685 1.00 17.09 304 GLU B CA 1
ATOM 2036 C C . GLU B 1 150 ? -10.047 -11.775 -6.328 1.00 15.66 304 GLU B C 1
ATOM 2037 O O . GLU B 1 150 ? -9.056 -11.389 -5.724 1.00 14.63 304 GLU B O 1
ATOM 2043 N N . PRO B 1 151 ? -9.981 -12.294 -7.558 1.00 14.12 305 PRO B N 1
ATOM 2044 C CA . PRO B 1 151 ? -8.651 -12.479 -8.154 1.00 14.70 305 PRO B CA 1
ATOM 2045 C C . PRO B 1 151 ? -7.796 -11.211 -8.210 1.00 15.14 305 PRO B C 1
ATOM 2046 O O . PRO B 1 151 ? -6.589 -11.295 -7.938 1.00 13.41 305 PRO B O 1
ATOM 2050 N N . ARG B 1 152 ? -8.374 -10.057 -8.524 1.00 14.01 306 ARG B N 1
ATOM 2051 C CA . ARG B 1 152 ? -7.549 -8.867 -8.683 1.00 12.50 306 ARG B CA 1
ATOM 2052 C C . ARG B 1 152 ? -6.994 -8.314 -7.363 1.00 12.19 306 ARG B C 1
ATOM 2053 O O . ARG B 1 152 ? -6.131 -7.423 -7.388 1.00 13.52 306 ARG B O 1
ATOM 2061 N N . ASN B 1 153 ? -7.464 -8.845 -6.236 1.00 12.27 307 ASN B N 1
ATOM 2062 C CA . ASN B 1 153 ? -6.935 -8.449 -4.928 1.00 12.06 307 ASN B CA 1
ATOM 2063 C C . ASN B 1 153 ? -5.741 -9.312 -4.547 1.00 14.24 307 ASN B C 1
ATOM 2064 O O . ASN B 1 153 ? -5.154 -9.121 -3.485 1.00 14.09 307 ASN B O 1
ATOM 2069 N N . ASN B 1 154 ? -5.401 -10.279 -5.399 1.00 12.99 308 ASN B N 1
ATOM 2070 C CA . ASN B 1 154 ? -4.327 -11.218 -5.085 1.00 14.88 308 ASN B CA 1
ATOM 2071 C C . ASN B 1 154 ? -3.186 -11.149 -6.073 1.00 12.85 308 ASN B C 1
ATOM 2072 O O . ASN B 1 154 ? -3.403 -11.044 -7.269 1.00 12.95 308 ASN B O 1
ATOM 2077 N N . TYR B 1 155 ? -1.967 -11.238 -5.538 1.00 11.63 309 TYR B N 1
ATOM 2078 C CA . TYR B 1 155 ? -0.749 -11.170 -6.333 1.00 12.12 309 TYR B CA 1
ATOM 2079 C C . TYR B 1 155 ? 0.090 -12.403 -6.015 1.00 12.51 309 TYR B C 1
ATOM 2080 O O . TYR B 1 155 ? 0.449 -12.630 -4.861 1.00 12.65 309 TYR B O 1
ATOM 2089 N N . TYR B 1 156 ? 0.396 -13.209 -7.023 1.00 11.60 310 TYR B N 1
ATOM 2090 C CA . TYR B 1 156 ? 1.046 -14.496 -6.774 1.00 10.70 310 TYR B CA 1
ATOM 2091 C C . TYR B 1 156 ? 2.527 -14.466 -7.118 1.00 12.86 310 TYR B C 1
ATOM 2092 O O . TYR B 1 156 ? 2.916 -13.949 -8.159 1.00 15.13 310 TYR B O 1
ATOM 2101 N N . VAL B 1 157 ? 3.340 -15.047 -6.240 1.00 11.75 311 VAL B N 1
ATOM 2102 C CA . VAL B 1 157 ? 4.789 -15.093 -6.445 1.00 11.63 311 VAL B CA 1
ATOM 2103 C C . VAL B 1 157 ? 5.258 -16.535 -6.339 1.00 14.02 311 VAL B C 1
ATOM 2104 O O . VAL B 1 157 ? 4.846 -17.266 -5.443 1.00 15.74 311 VAL B O 1
ATOM 2108 N N . GLN B 1 158 ? 6.107 -16.969 -7.271 1.00 14.44 312 GLN B N 1
ATOM 2109 C CA . GLN B 1 158 ? 6.715 -18.291 -7.176 1.00 15.71 312 GLN B CA 1
ATOM 2110 C C . GLN B 1 158 ? 8.097 -18.161 -6.552 1.00 13.84 312 GLN B C 1
ATOM 2111 O O . GLN B 1 158 ? 8.894 -17.305 -6.951 1.00 16.14 312 GLN B O 1
ATOM 2117 N N . THR B 1 159 ? 8.394 -18.999 -5.571 1.00 12.59 313 THR B N 1
ATOM 2118 C CA . THR B 1 159 ? 9.743 -19.006 -5.009 1.00 13.40 313 THR B CA 1
ATOM 2119 C C . THR B 1 159 ? 10.053 -20.421 -4.543 1.00 14.10 313 THR B C 1
ATOM 2120 O O . THR B 1 159 ? 9.391 -21.367 -4.967 1.00 15.25 313 THR B O 1
ATOM 2124 N N . TYR B 1 160 ? 11.085 -20.573 -3.723 1.00 12.85 314 TYR B N 1
ATOM 2125 C CA . TYR B 1 160 ? 11.525 -21.892 -3.286 1.00 14.58 314 TYR B CA 1
ATOM 2126 C C . TYR B 1 160 ? 11.744 -21.861 -1.798 1.00 14.42 314 TYR B C 1
ATOM 2127 O O . TYR B 1 160 ? 12.469 -21.008 -1.270 1.00 15.25 314 TYR B O 1
ATOM 2136 N N . LEU B 1 161 ? 11.121 -22.803 -1.102 1.00 13.99 315 LEU B N 1
ATOM 2137 C CA . LEU B 1 161 ? 11.272 -22.881 0.338 1.00 14.14 315 LEU B CA 1
ATOM 2138 C C . LEU B 1 161 ? 12.745 -23.108 0.658 1.00 15.98 315 LEU B C 1
ATOM 2139 O O . LEU B 1 161 ? 13.344 -24.048 0.148 1.00 15.71 315 LEU B O 1
ATOM 2144 N N . ARG B 1 162 ? 13.326 -22.230 1.472 1.00 14.77 316 ARG B N 1
ATOM 2145 C CA . ARG B 1 162 ? 14.746 -22.308 1.864 1.00 17.30 316 ARG B CA 1
ATOM 2146 C C . ARG B 1 162 ? 15.685 -22.202 0.666 1.00 14.57 316 ARG B C 1
ATOM 2147 O O . ARG B 1 162 ? 16.863 -22.571 0.764 1.00 17.56 316 ARG B O 1
ATOM 2155 N N . GLY B 1 163 ? 15.169 -21.714 -0.464 1.00 14.28 317 GLY B N 1
ATOM 2156 C CA . GLY B 1 163 ? 15.973 -21.660 -1.676 1.00 14.94 317 GLY B CA 1
ATOM 2157 C C . GLY B 1 163 ? 16.263 -23.041 -2.254 1.00 18.71 317 GLY B C 1
ATOM 2158 O O . GLY B 1 163 ? 17.119 -23.170 -3.129 1.00 20.97 317 GLY B O 1
ATOM 2159 N N . ASN B 1 164 ? 15.517 -24.058 -1.812 1.00 14.98 318 ASN B N 1
ATOM 2160 C CA . ASN B 1 164 ? 15.693 -25.451 -2.233 1.00 16.61 318 ASN B CA 1
ATOM 2161 C C . ASN B 1 164 ? 14.928 -25.703 -3.515 1.00 17.29 318 ASN B C 1
ATOM 2162 O O . ASN B 1 164 ? 13.720 -25.553 -3.545 1.00 16.79 318 ASN B O 1
ATOM 2167 N N . VAL B 1 165 ? 15.629 -26.083 -4.585 1.00 20.12 319 VAL B N 1
ATOM 2168 C CA . VAL B 1 165 ? 14.975 -26.266 -5.879 1.00 19.92 319 VAL B CA 1
ATOM 2169 C C . VAL B 1 165 ? 13.933 -27.390 -5.891 1.00 18.52 319 VAL B C 1
ATOM 2170 O O . VAL B 1 165 ? 13.042 -27.407 -6.752 1.00 21.32 319 VAL B O 1
ATOM 2174 N N . GLN B 1 166 ? 14.011 -28.297 -4.923 1.00 18.97 320 GLN B N 1
ATOM 2175 C CA . GLN B 1 166 ? 13.007 -29.347 -4.774 1.00 21.02 320 GLN B CA 1
ATOM 2176 C C . GLN B 1 166 ? 11.819 -28.911 -3.938 1.00 19.95 320 GLN B C 1
ATOM 2177 O O . GLN B 1 166 ? 10.959 -29.720 -3.598 1.00 20.55 320 GLN B O 1
ATOM 2183 N N . ARG B 1 167 ? 11.768 -27.632 -3.590 1.00 17.37 321 ARG B N 1
ATOM 2184 C CA . ARG B 1 167 ? 10.674 -27.137 -2.760 1.00 14.37 321 ARG B CA 1
ATOM 2185 C C . ARG B 1 167 ? 10.039 -25.870 -3.342 1.00 13.78 321 ARG B C 1
ATOM 2186 O O . ARG B 1 167 ? 9.983 -24.835 -2.655 1.00 15.73 321 ARG B O 1
ATOM 2194 N N . PRO B 1 168 ? 9.503 -25.951 -4.570 1.00 16.60 322 PRO B N 1
ATOM 2195 C CA . PRO B 1 168 ? 8.777 -24.783 -5.092 1.00 15.82 322 PRO B CA 1
ATOM 2196 C C . PRO B 1 168 ? 7.558 -24.474 -4.212 1.00 19.36 322 PRO B C 1
ATOM 2197 O O . PRO B 1 168 ? 6.838 -25.386 -3.788 1.00 20.88 322 PRO B O 1
ATOM 2201 N N . ILE B 1 169 ? 7.338 -23.187 -3.938 1.00 16.06 323 ILE B N 1
ATOM 2202 C CA . ILE B 1 169 ? 6.210 -22.754 -3.119 1.00 14.57 323 ILE B CA 1
ATOM 2203 C C . ILE B 1 169 ? 5.607 -21.504 -3.728 1.00 17.35 323 ILE B C 1
ATOM 2204 O O . ILE B 1 169 ? 6.247 -20.837 -4.525 1.00 16.94 323 ILE B O 1
ATOM 2209 N N . THR B 1 170 ? 4.373 -21.196 -3.346 1.00 16.29 324 THR B N 1
ATOM 2210 C CA . THR B 1 170 ? 3.720 -19.976 -3.782 1.00 13.63 324 THR B CA 1
ATOM 2211 C C . THR B 1 170 ? 3.564 -19.044 -2.598 1.00 13.48 324 THR B C 1
ATOM 2212 O O . THR B 1 170 ? 3.188 -19.482 -1.493 1.00 15.45 324 THR B O 1
ATOM 2216 N N . LEU B 1 171 ? 3.840 -17.762 -2.817 1.00 12.94 325 LEU B N 1
ATOM 2217 C CA . LEU B 1 171 ? 3.488 -16.711 -1.881 1.00 11.43 325 LEU B CA 1
ATOM 2218 C C . LEU B 1 171 ? 2.271 -16.033 -2.509 1.00 11.55 325 LEU B C 1
ATOM 2219 O O . LEU B 1 171 ? 2.298 -15.660 -3.694 1.00 13.63 325 LEU B O 1
ATOM 2224 N N . THR B 1 172 ? 1.199 -15.897 -1.737 1.00 11.09 326 THR B N 1
ATOM 2225 C CA . THR B 1 172 ? 0.049 -15.111 -2.156 1.00 12.14 326 THR B CA 1
ATOM 2226 C C . THR B 1 172 ? 0.058 -13.830 -1.340 1.00 12.98 326 THR B C 1
ATOM 2227 O O . THR B 1 172 ? -0.005 -13.866 -0.104 1.00 13.65 326 THR B O 1
ATOM 2231 N N . VAL B 1 173 ? 0.147 -12.693 -2.017 1.00 12.63 327 VAL B N 1
ATOM 2232 C CA . VAL B 1 173 ? -0.011 -11.416 -1.342 1.00 12.03 327 VAL B CA 1
ATOM 2233 C C . VAL B 1 173 ? -1.429 -10.943 -1.615 1.00 14.19 327 VAL B C 1
ATOM 2234 O O . VAL B 1 173 ? -1.882 -10.954 -2.766 1.00 14.33 327 VAL B O 1
ATOM 2238 N N . THR B 1 174 ? -2.145 -10.535 -0.568 1.00 12.29 328 THR B N 1
ATOM 2239 C CA . THR B 1 174 ? -3.511 -10.097 -0.740 1.00 12.81 328 THR B CA 1
ATOM 2240 C C . THR B 1 174 ? -3.681 -8.678 -0.258 1.00 12.20 328 THR B C 1
ATOM 2241 O O . THR B 1 174 ? -3.146 -8.292 0.797 1.00 12.18 328 THR B O 1
ATOM 2245 N N . PHE B 1 175 ? -4.399 -7.909 -1.057 1.00 12.05 329 PHE B N 1
ATOM 2246 C CA . PHE B 1 175 ? -4.675 -6.511 -0.755 1.00 11.18 329 PHE B CA 1
ATOM 2247 C C . PHE B 1 175 ? -6.076 -6.345 -0.222 1.00 12.30 329 PHE B C 1
ATOM 2248 O O . PHE B 1 175 ? -7.046 -6.789 -0.835 1.00 14.53 329 PHE B O 1
ATOM 2256 N N . ASN B 1 176 ? -6.177 -5.691 0.941 1.00 13.45 330 ASN B N 1
ATOM 2257 C CA . ASN B 1 176 ? -7.487 -5.334 1.510 1.00 13.18 330 ASN B CA 1
ATOM 2258 C C . ASN B 1 176 ? -8.440 -6.517 1.785 1.00 14.28 330 ASN B C 1
ATOM 2259 O O . ASN B 1 176 ? -9.656 -6.419 1.611 1.00 15.03 330 ASN B O 1
ATOM 2264 N N . SER B 1 177 ? -7.875 -7.614 2.272 1.00 14.91 331 SER B N 1
ATOM 2265 C CA . SER B 1 177 ? -8.659 -8.705 2.835 1.00 15.08 331 SER B CA 1
ATOM 2266 C C . SER B 1 177 ? -9.524 -8.198 3.996 1.00 17.31 331 SER B C 1
ATOM 2267 O O . SER B 1 177 ? -10.663 -8.641 4.161 1.00 17.81 331 SER B O 1
ATOM 2270 N N . ALA B 1 178 ? -8.997 -7.256 4.775 1.00 17.91 332 ALA B N 1
ATOM 2271 C CA . ALA B 1 178 ? -9.754 -6.716 5.925 1.00 21.02 332 ALA B CA 1
ATOM 2272 C C . ALA B 1 178 ? -11.070 -6.060 5.512 1.00 16.57 332 ALA B C 1
ATOM 2273 O O . ALA B 1 178 ? -11.152 -5.381 4.493 1.00 18.33 332 ALA B O 1
ATOM 2275 N N . ALA B 1 179 ? -12.102 -6.264 6.337 1.00 19.34 333 ALA B N 1
ATOM 2276 C CA . ALA B 1 179 ? -13.436 -5.759 6.026 1.00 18.79 333 ALA B CA 1
ATOM 2277 C C . ALA B 1 179 ? -13.512 -4.241 6.112 1.00 18.05 333 ALA B C 1
ATOM 2278 O O . ALA B 1 179 ? -14.335 -3.606 5.445 1.00 21.98 333 ALA B O 1
ATOM 2280 N N . THR B 1 180 ? -12.675 -3.663 6.965 1.00 21.57 334 THR B N 1
ATOM 2281 C CA . THR B 1 180 ? -12.597 -2.219 7.138 1.00 22.00 334 THR B CA 1
ATOM 2282 C C . THR B 1 180 ? -11.133 -1.811 7.077 1.00 19.70 334 THR B C 1
ATOM 2283 O O . THR B 1 180 ? -10.240 -2.662 7.215 1.00 21.28 334 THR B O 1
ATOM 2287 N N . GLY B 1 181 ? -10.873 -0.528 6.850 1.00 19.06 335 GLY B N 1
ATOM 2288 C CA . GLY B 1 181 ? -9.499 -0.061 6.785 1.00 18.42 335 GLY B CA 1
ATOM 2289 C C . GLY B 1 181 ? -8.769 -0.664 5.590 1.00 16.39 335 GLY B C 1
ATOM 2290 O O . GLY B 1 181 ? -9.373 -0.893 4.556 1.00 18.41 335 GLY B O 1
ATOM 2291 N N . TYR B 1 182 ? -7.476 -0.925 5.764 1.00 15.89 336 TYR B N 1
ATOM 2292 C CA . TYR B 1 182 ? -6.658 -1.465 4.676 1.00 16.73 336 TYR B CA 1
ATOM 2293 C C . TYR B 1 182 ? -5.855 -2.621 5.215 1.00 17.06 336 TYR B C 1
ATOM 2294 O O . TYR B 1 182 ? -5.636 -2.744 6.417 1.00 15.97 336 TYR B O 1
ATOM 2303 N N . SER B 1 183 ? -5.384 -3.489 4.327 1.00 13.82 337 SER B N 1
ATOM 2304 C CA . SER B 1 183 ? -4.521 -4.561 4.805 1.00 15.29 337 SER B CA 1
ATOM 2305 C C . SER B 1 183 ? -3.594 -5.075 3.723 1.00 15.59 337 SER B C 1
ATOM 2306 O O . SER B 1 183 ? -3.874 -4.938 2.519 1.00 14.69 337 SER B O 1
ATOM 2309 N N . LEU B 1 184 ? -2.470 -5.633 4.177 1.00 13.62 338 LEU B N 1
ATOM 2310 C CA . LEU B 1 184 ? -1.558 -6.400 3.323 1.00 13.86 338 LEU B CA 1
ATOM 2311 C C . LEU B 1 184 ? -1.363 -7.745 3.986 1.00 14.56 338 LEU B C 1
ATOM 2312 O O . LEU B 1 184 ? -0.914 -7.800 5.132 1.00 17.42 338 LEU B O 1
ATOM 2317 N N . SER B 1 185 ? -1.696 -8.819 3.284 1.00 13.85 339 SER B N 1
ATOM 2318 C CA . SER B 1 185 ? -1.620 -10.163 3.840 1.00 15.11 339 SER B CA 1
ATOM 2319 C C . SER B 1 185 ? -0.633 -10.984 3.013 1.00 15.08 339 SER B C 1
ATOM 2320 O O . SER B 1 185 ? -0.528 -10.815 1.801 1.00 15.73 339 SER B O 1
ATOM 2323 N N . PHE B 1 186 ? 0.103 -11.861 3.683 1.00 13.43 340 PHE B N 1
ATOM 2324 C CA . PHE B 1 186 ? 1.063 -12.730 3.022 1.00 13.82 340 PHE B CA 1
ATOM 2325 C C . PHE B 1 186 ? 0.807 -14.167 3.447 1.00 13.11 340 PHE B C 1
ATOM 2326 O O . PHE B 1 186 ? 0.695 -14.448 4.653 1.00 16.45 340 PHE B O 1
ATOM 2334 N N . LYS B 1 187 ? 0.709 -15.079 2.485 1.00 11.69 341 LYS B N 1
ATOM 2335 C CA . LYS B 1 187 ? 0.541 -16.485 2.824 1.00 12.50 341 LYS B CA 1
ATOM 2336 C C . LYS B 1 187 ? 1.490 -17.301 1.970 1.00 12.75 341 LYS B C 1
ATOM 2337 O O . LYS B 1 187 ? 1.470 -17.211 0.747 1.00 15.55 341 LYS B O 1
ATOM 2343 N N . TRP B 1 188 ? 2.333 -18.093 2.620 1.00 12.07 342 TRP B N 1
ATOM 2344 C CA . TRP B 1 188 ? 3.261 -18.957 1.906 1.00 11.35 342 TRP B CA 1
ATOM 2345 C C . TRP B 1 188 ? 2.937 -20.428 2.142 1.00 12.31 342 TRP B C 1
ATOM 2346 O O . TRP B 1 188 ? 2.586 -20.800 3.274 1.00 13.15 342 TRP B O 1
ATOM 2357 N N . THR B 1 189 ? 3.090 -21.262 1.118 1.00 13.81 343 THR B N 1
ATOM 2358 C CA . THR B 1 189 ? 3.095 -22.723 1.287 1.00 13.16 343 THR B CA 1
ATOM 2359 C C . THR B 1 189 ? 4.254 -23.117 2.191 1.00 13.90 343 THR B C 1
ATOM 2360 O O . THR B 1 189 ? 5.309 -22.477 2.183 1.00 14.58 343 THR B O 1
ATOM 2364 N N . ALA B 1 190 ? 4.087 -24.197 2.952 1.00 14.57 344 ALA B N 1
ATOM 2365 C CA . ALA B 1 190 ? 5.155 -24.669 3.838 1.00 15.32 344 ALA B CA 1
ATOM 2366 C C . ALA B 1 190 ? 5.132 -26.190 3.862 1.00 15.42 344 ALA B C 1
ATOM 2367 O O . ALA B 1 190 ? 4.164 -26.801 3.430 1.00 18.79 344 ALA B O 1
ATOM 2369 N N . VAL B 1 191 ? 6.208 -26.802 4.350 1.00 17.41 345 VAL B N 1
ATOM 2370 C CA . VAL B 1 191 ? 6.261 -28.261 4.441 1.00 16.86 345 VAL B CA 1
ATOM 2371 C C . VAL B 1 191 ? 6.389 -28.670 5.906 1.00 16.66 345 VAL B C 1
ATOM 2372 O O . VAL B 1 191 ? 7.259 -28.166 6.621 1.00 15.80 345 VAL B O 1
ATOM 2376 N N . VAL B 1 192 ? 5.522 -29.574 6.379 1.00 17.10 346 VAL B N 1
ATOM 2377 C CA . VAL B 1 192 ? 5.576 -29.925 7.802 1.00 16.16 346 VAL B CA 1
ATOM 2378 C C . VAL B 1 192 ? 6.866 -30.671 8.094 1.00 17.18 346 VAL B C 1
ATOM 2379 O O . VAL B 1 192 ? 7.435 -31.332 7.217 1.00 17.90 346 VAL B O 1
ATOM 2383 N N . ARG B 1 193 ? 7.319 -30.518 9.332 1.00 18.35 347 ARG B N 1
ATOM 2384 C CA . ARG B 1 193 ? 8.537 -31.156 9.818 1.00 21.77 347 ARG B CA 1
ATOM 2385 C C . ARG B 1 193 ? 9.787 -30.684 9.092 1.00 20.24 347 ARG B C 1
ATOM 2386 O O . ARG B 1 193 ? 10.816 -31.356 9.104 1.00 23.64 347 ARG B O 1
ATOM 2390 N N . GLU B 1 194 ? 9.683 -29.526 8.447 1.00 19.43 348 GLU B N 1
ATOM 2391 C CA . GLU B 1 194 ? 10.845 -28.856 7.861 1.00 20.75 348 GLU B CA 1
ATOM 2392 C C . GLU B 1 194 ? 10.905 -27.409 8.328 1.00 15.35 348 GLU B C 1
ATOM 2393 O O . GLU B 1 194 ? 9.914 -26.823 8.779 1.00 16.03 348 GLU B O 1
ATOM 2399 N N . LYS B 1 195 ? 12.088 -26.819 8.239 1.00 14.73 349 LYS B N 1
ATOM 2400 C CA . LYS B 1 195 ? 12.229 -25.408 8.529 1.00 15.72 349 LYS B CA 1
ATOM 2401 C C . LYS B 1 195 ? 11.505 -24.529 7.500 1.00 13.48 349 LYS B C 1
ATOM 2402 O O . LYS B 1 195 ? 11.449 -24.849 6.297 1.00 15.82 349 LYS B O 1
ATOM 2408 N N . PHE B 1 196 ? 10.959 -23.422 7.977 1.00 13.90 350 PHE B N 1
ATOM 2409 C CA . PHE B 1 196 ? 10.405 -22.429 7.071 1.00 13.93 350 PHE B CA 1
ATOM 2410 C C . PHE B 1 196 ? 11.388 -21.300 6.804 1.00 13.29 350 PHE B C 1
ATOM 2411 O O . PHE B 1 196 ? 11.840 -20.659 7.743 1.00 14.52 350 PHE B O 1
ATOM 2419 N N . ALA B 1 197 ? 11.680 -21.025 5.523 1.00 13.72 351 ALA B N 1
ATOM 2420 C CA . ALA B 1 197 ? 12.311 -19.750 5.130 1.00 13.96 351 ALA B CA 1
ATOM 2421 C C . ALA B 1 197 ? 11.858 -19.431 3.720 1.00 12.72 351 ALA B C 1
ATOM 2422 O O . ALA B 1 197 ? 11.877 -20.287 2.823 1.00 15.90 351 ALA B O 1
ATOM 2424 N N . ALA B 1 198 ? 11.420 -18.194 3.548 1.00 11.70 352 ALA B N 1
ATOM 2425 C CA . ALA B 1 198 ? 10.974 -17.703 2.239 1.00 11.37 352 ALA B CA 1
ATOM 2426 C C . ALA B 1 198 ? 12.003 -16.694 1.772 1.00 12.22 352 ALA B C 1
ATOM 2427 O O . ALA B 1 198 ? 12.274 -15.717 2.487 1.00 14.55 352 ALA B O 1
ATOM 2429 N N . PRO B 1 199 ? 12.580 -16.917 0.571 1.00 10.51 353 PRO B N 1
ATOM 2430 C CA . PRO B 1 199 ? 13.602 -16.016 0.017 1.00 10.88 353 PRO B CA 1
ATOM 2431 C C . PRO B 1 199 ? 13.074 -14.643 -0.311 1.00 11.56 353 PRO B C 1
ATOM 2432 O O . PRO B 1 199 ? 11.888 -14.336 -0.139 1.00 12.90 353 PRO B O 1
ATOM 2436 N N . ALA B 1 200 ? 13.988 -13.803 -0.794 1.00 10.51 354 ALA B N 1
ATOM 2437 C CA . ALA B 1 200 ? 13.629 -12.455 -1.228 1.00 10.93 354 ALA B CA 1
ATOM 2438 C C . ALA B 1 200 ? 12.611 -12.523 -2.357 1.00 11.91 354 ALA B C 1
ATOM 2439 O O . ALA B 1 200 ? 12.786 -13.267 -3.336 1.00 13.23 354 ALA B O 1
ATOM 2441 N N . THR B 1 201 ? 11.544 -11.745 -2.208 1.00 12.33 355 THR B N 1
ATOM 2442 C CA . THR B 1 201 ? 10.500 -11.641 -3.207 1.00 12.25 355 THR B CA 1
ATOM 2443 C C . THR B 1 201 ? 10.030 -10.200 -3.311 1.00 11.51 355 THR B C 1
ATOM 2444 O O . THR B 1 201 ? 10.402 -9.337 -2.503 1.00 13.35 355 THR B O 1
ATOM 2448 N N . SER B 1 202 ? 9.239 -9.922 -4.342 1.00 10.57 356 SER B N 1
ATOM 2449 C CA . SER B 1 202 ? 8.663 -8.587 -4.448 1.00 11.51 356 SER B CA 1
ATOM 2450 C C . SER B 1 202 ? 7.305 -8.609 -5.115 1.00 10.92 356 SER B C 1
ATOM 2451 O O . SER B 1 202 ? 6.892 -9.624 -5.674 1.00 13.51 356 SER B O 1
ATOM 2454 N N . PHE B 1 203 ? 6.599 -7.483 -4.990 1.00 12.01 357 PHE B N 1
ATOM 2455 C CA . PHE B 1 203 ? 5.250 -7.334 -5.515 1.00 11.26 357 PHE B CA 1
ATOM 2456 C C . PHE B 1 203 ? 4.957 -5.846 -5.688 1.00 12.26 357 PHE B C 1
ATOM 2457 O O . PHE B 1 203 ? 5.765 -4.989 -5.326 1.00 13.27 357 PHE B O 1
ATOM 2465 N N . CYS B 1 204 ? 3.821 -5.545 -6.295 1.00 12.86 358 CYS B N 1
ATOM 2466 C CA . CYS B 1 204 ? 3.503 -4.170 -6.640 0.90 11.96 358 CYS B CA 1
ATOM 2467 C C . CYS B 1 204 ? 2.005 -4.014 -6.619 1.00 14.90 358 CYS B C 1
ATOM 2468 O O . CYS B 1 204 ? 1.285 -4.897 -7.083 1.00 15.24 358 CYS B O 1
ATOM 2471 N N . TYR B 1 205 ? 1.539 -2.891 -6.072 1.00 13.55 359 TYR B N 1
ATOM 2472 C CA . TYR B 1 205 ? 0.109 -2.579 -6.063 1.00 13.45 359 TYR B CA 1
ATOM 2473 C C . TYR B 1 205 ? -0.150 -1.090 -6.289 1.00 12.32 359 TYR B C 1
ATOM 2474 O O . TYR B 1 205 ? 0.722 -0.254 -6.058 1.00 12.14 359 TYR B O 1
ATOM 2483 N N . ILE B 1 206 ? -1.354 -0.771 -6.771 1.00 11.88 360 ILE B N 1
ATOM 2484 C CA . ILE B 1 206 ? -1.789 0.620 -6.946 1.00 12.82 360 ILE B CA 1
ATOM 2485 C C . ILE B 1 206 ? -2.283 1.177 -5.602 1.00 13.35 360 ILE B C 1
ATOM 2486 O O . ILE B 1 206 ? -2.933 0.470 -4.821 1.00 13.39 360 ILE B O 1
ATOM 2491 N N . THR B 1 207 ? -1.935 2.429 -5.317 1.00 14.27 361 THR B N 1
ATOM 2492 C CA . THR B 1 207 ? -2.244 3.023 -4.026 1.00 13.47 361 THR B CA 1
ATOM 2493 C C . THR B 1 207 ? -3.563 3.778 -4.011 1.00 15.24 361 THR B C 1
ATOM 2494 O O . THR B 1 207 ? -4.117 4.144 -5.057 1.00 15.41 361 THR B O 1
ATOM 2498 N N . GLU B 1 208 ? -4.044 4.009 -2.795 1.00 15.31 362 GLU B N 1
ATOM 2499 C CA . GLU B 1 208 ? -5.283 4.730 -2.558 1.00 17.04 362 GLU B CA 1
ATOM 2500 C C . GLU B 1 208 ? -5.185 6.188 -2.957 1.00 19.16 362 GLU B C 1
ATOM 2501 O O . GLU B 1 208 ? -6.112 6.723 -3.541 1.00 20.23 362 GLU B O 1
ATOM 2507 N N . GLN B 1 209 ? -4.082 6.828 -2.591 1.00 19.59 363 GLN B N 1
ATOM 2508 C CA . GLN B 1 209 ? -3.834 8.229 -2.956 1.00 22.92 363 GLN B CA 1
ATOM 2509 C C . GLN B 1 209 ? -2.422 8.420 -3.480 1.00 28.20 363 GLN B C 1
ATOM 2510 O O . GLN B 1 209 ? -2.090 9.481 -4.018 1.00 27.40 363 GLN B O 1
ATOM 2517 N N . SER C 1 16 ? 30.860 4.353 -21.024 1.00 42.09 170 SER C N 1
ATOM 2518 C CA . SER C 1 16 ? 31.508 3.220 -20.368 1.00 39.20 170 SER C CA 1
ATOM 2519 C C . SER C 1 16 ? 30.584 1.993 -20.294 1.00 28.62 170 SER C C 1
ATOM 2520 O O . SER C 1 16 ? 29.526 1.978 -20.906 1.00 29.45 170 SER C O 1
ATOM 2523 N N . GLY C 1 17 ? 30.988 0.970 -19.546 1.00 27.98 171 GLY C N 1
ATOM 2524 C CA . GLY C 1 17 ? 30.221 -0.259 -19.483 1.00 25.85 171 GLY C CA 1
ATOM 2525 C C . GLY C 1 17 ? 28.992 -0.140 -18.613 1.00 21.32 171 GLY C C 1
ATOM 2526 O O . GLY C 1 17 ? 27.900 -0.585 -18.993 1.00 20.54 171 GLY C O 1
ATOM 2527 N N . ILE C 1 18 ? 29.183 0.427 -17.429 1.00 22.12 172 ILE C N 1
ATOM 2528 C CA . ILE C 1 18 ? 28.076 0.885 -16.606 1.00 23.32 172 ILE C CA 1
ATOM 2529 C C . ILE C 1 18 ? 28.121 2.400 -16.518 1.00 25.09 172 ILE C C 1
ATOM 2530 O O . ILE C 1 18 ? 29.175 2.987 -16.256 1.00 26.50 172 ILE C O 1
ATOM 2535 N N . GLU C 1 19 ? 26.988 3.039 -16.766 1.00 19.80 173 GLU C N 1
ATOM 2536 C CA . GLU C 1 19 ? 26.898 4.479 -16.666 1.00 20.65 173 GLU C CA 1
ATOM 2537 C C . GLU C 1 19 ? 25.812 4.874 -15.663 1.00 22.35 173 GLU C C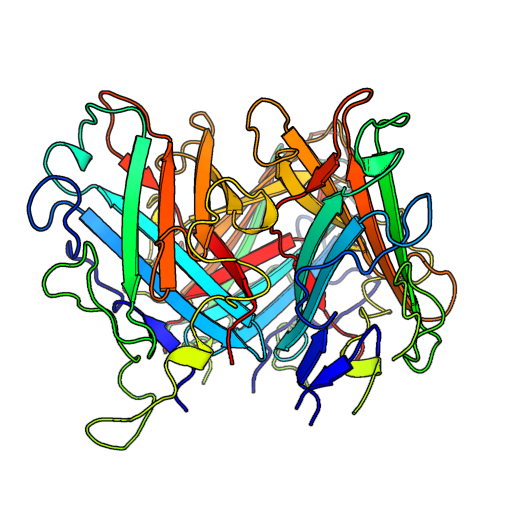 1
ATOM 2538 O O . GLU C 1 19 ? 24.785 4.198 -15.531 1.00 19.46 173 GLU C O 1
ATOM 2544 N N . GLY C 1 20 ? 26.049 5.964 -14.943 1.00 19.85 174 GLY C N 1
ATOM 2545 C CA . GLY C 1 20 ? 25.066 6.483 -14.013 1.00 18.30 174 GLY C CA 1
ATOM 2546 C C . GLY C 1 20 ? 24.381 7.714 -14.579 1.00 31.34 174 GLY C C 1
ATOM 2547 O O . GLY C 1 20 ? 25.034 8.559 -15.189 1.00 29.81 174 GLY C O 1
ATOM 2548 N N . ARG C 1 21 ? 23.069 7.817 -14.381 1.00 24.65 175 ARG C N 1
ATOM 2549 C CA . ARG C 1 21 ? 22.278 8.911 -14.955 0.89 23.74 175 ARG C CA 1
ATOM 2550 C C . ARG C 1 21 ? 21.443 9.587 -13.877 1.00 26.79 175 ARG C C 1
ATOM 2551 O O . ARG C 1 21 ? 20.961 8.926 -12.973 1.00 22.11 175 ARG C O 1
ATOM 2559 N N . PRO C 1 22 ? 21.258 10.913 -13.978 1.00 28.86 176 PRO C N 1
ATOM 2560 C CA . PRO C 1 22 ? 20.578 11.700 -12.938 1.00 29.94 176 PRO C CA 1
ATOM 2561 C C . PRO C 1 22 ? 19.068 11.467 -12.806 1.00 35.22 176 PRO C C 1
ATOM 2562 O O . PRO C 1 22 ? 18.435 10.905 -13.702 1.00 34.45 176 PRO C O 1
ATOM 2566 N N . GLY C 1 39 ? 21.773 12.781 -6.756 1.00 51.86 193 GLY C N 1
ATOM 2567 C CA . GLY C 1 39 ? 21.534 13.165 -8.133 1.00 46.44 193 GLY C CA 1
ATOM 2568 C C . GLY C 1 39 ? 21.344 11.962 -9.037 1.00 29.07 193 GLY C C 1
ATOM 2569 O O . GLY C 1 39 ? 20.456 11.953 -9.883 1.00 34.26 193 GLY C O 1
ATOM 2570 N N . ILE C 1 40 ? 22.175 10.940 -8.847 1.00 29.36 194 ILE C N 1
ATOM 2571 C CA . ILE C 1 40 ? 22.140 9.751 -9.701 1.00 26.83 194 ILE C CA 1
ATOM 2572 C C . ILE C 1 40 ? 21.009 8.798 -9.291 1.00 24.27 194 ILE C C 1
ATOM 2573 O O . ILE C 1 40 ? 20.950 8.348 -8.148 1.00 25.77 194 ILE C O 1
ATOM 2578 N N . GLN C 1 41 ? 20.110 8.511 -10.228 1.00 20.21 195 GLN C N 1
ATOM 2579 C CA . GLN C 1 41 ? 18.963 7.648 -9.948 1.00 19.05 195 GLN C CA 1
ATOM 2580 C C . GLN C 1 41 ? 19.037 6.298 -10.673 1.00 19.34 195 GLN C C 1
ATOM 2581 O O . GLN C 1 41 ? 18.399 5.330 -10.255 1.00 18.55 195 GLN C O 1
ATOM 2587 N N . THR C 1 42 ? 19.836 6.225 -11.732 1.00 16.82 196 THR C N 1
ATOM 2588 C CA . THR C 1 42 ? 19.917 5.025 -12.558 1.00 15.67 196 THR C CA 1
ATOM 2589 C C . THR C 1 42 ? 21.364 4.613 -12.768 1.00 16.51 196 THR C C 1
ATOM 2590 O O . THR C 1 42 ? 22.193 5.465 -13.105 1.00 17.52 196 THR C O 1
ATOM 2594 N N . 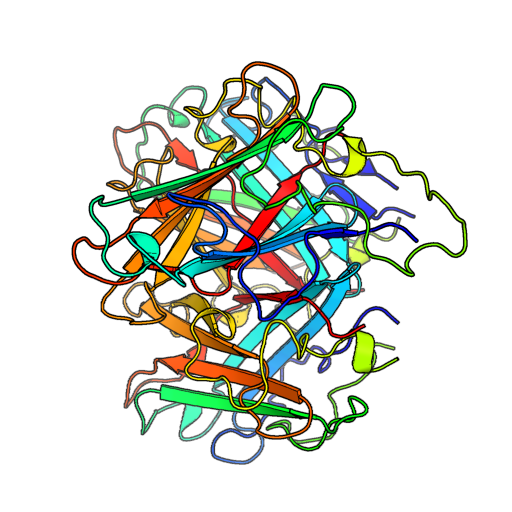LEU C 1 43 ? 21.662 3.322 -12.583 1.00 13.13 197 LEU C N 1
ATOM 2595 C CA . LEU C 1 43 ? 22.925 2.749 -13.065 1.00 15.38 197 LEU C CA 1
ATOM 2596 C C . LEU C 1 43 ? 22.547 1.725 -14.106 1.00 16.43 197 LEU C C 1
ATOM 2597 O O . LEU C 1 43 ? 21.703 0.865 -13.848 1.00 15.84 197 LEU C O 1
ATOM 2602 N N . TRP C 1 44 ? 23.159 1.771 -15.285 1.00 15.35 198 TRP C N 1
ATOM 2603 C CA . TRP C 1 44 ? 22.759 0.800 -16.289 1.00 16.38 198 TRP C CA 1
ATOM 2604 C C . TRP C 1 44 ? 23.858 0.459 -17.268 1.00 17.20 198 TRP C C 1
ATOM 2605 O O . TRP C 1 44 ? 24.846 1.170 -17.377 1.00 16.88 198 TRP C O 1
ATOM 2616 N N . THR C 1 45 ? 23.692 -0.667 -17.949 1.00 14.15 199 THR C N 1
ATOM 2617 C CA . THR C 1 45 ? 24.410 -0.917 -19.192 1.00 13.44 199 THR C CA 1
ATOM 2618 C C . THR C 1 45 ? 23.689 -0.089 -20.246 1.00 16.18 199 THR C C 1
ATOM 2619 O O . THR C 1 45 ? 22.486 -0.236 -20.409 1.00 17.34 199 THR C O 1
ATOM 2623 N N . PRO C 1 46 ? 24.407 0.805 -20.949 1.00 13.53 200 PRO C N 1
ATOM 2624 C CA . PRO C 1 46 ? 23.675 1.610 -21.941 1.00 16.66 200 PRO C CA 1
ATOM 2625 C C . PRO C 1 46 ? 23.013 0.719 -22.976 1.00 17.34 200 PRO C C 1
ATOM 2626 O O . PRO C 1 46 ? 23.531 -0.349 -23.287 1.00 16.51 200 PRO C O 1
ATOM 2630 N N . PRO C 1 47 ? 21.844 1.135 -23.480 1.00 18.55 201 PRO C N 1
ATOM 2631 C CA . PRO C 1 47 ? 21.181 0.364 -24.525 1.00 17.07 201 PRO C CA 1
ATOM 2632 C C . PRO C 1 47 ? 22.120 0.151 -25.706 1.00 15.72 201 PRO C C 1
ATOM 2633 O O . PRO C 1 47 ? 22.884 1.046 -26.098 1.00 19.46 201 PRO C O 1
ATOM 2637 N N . THR C 1 48 ? 22.074 -1.057 -26.240 1.00 13.73 202 THR C N 1
ATOM 2638 C CA . THR C 1 48 ? 22.928 -1.411 -27.365 1.00 15.33 202 THR C CA 1
ATOM 2639 C C . THR C 1 48 ? 22.233 -2.408 -28.264 1.00 14.79 202 THR C C 1
ATOM 2640 O O . THR C 1 48 ? 21.407 -3.213 -27.800 1.00 15.64 202 THR C O 1
ATOM 2644 N N . SER C 1 49 ? 22.584 -2.354 -29.551 1.00 17.83 203 SER C N 1
ATOM 2645 C CA . SER C 1 49 ? 22.116 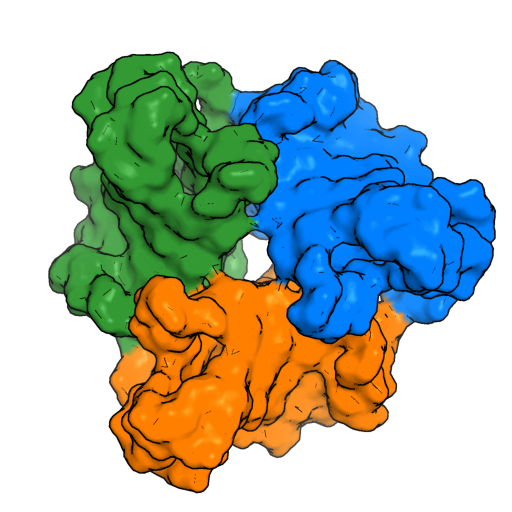-3.324 -30.536 1.00 18.27 203 SER C CA 1
ATOM 2646 C C . SER C 1 49 ? 23.131 -4.447 -30.708 1.00 19.94 203 SER C C 1
ATOM 2647 O O . SER C 1 49 ? 22.859 -5.453 -31.366 1.00 20.98 203 SER C O 1
ATOM 2650 N N . ASN C 1 50 ? 24.313 -4.262 -30.127 1.00 16.91 204 ASN C N 1
ATOM 2651 C CA . ASN C 1 50 ? 25.456 -5.144 -30.383 1.00 17.11 204 ASN C CA 1
ATOM 2652 C C . ASN C 1 50 ? 25.922 -5.810 -29.087 1.00 16.15 204 ASN C C 1
ATOM 2653 O O . ASN C 1 50 ? 25.609 -5.331 -28.004 1.00 16.18 204 ASN C O 1
ATOM 2658 N N . PRO C 1 51 ? 26.673 -6.913 -29.197 1.00 16.88 205 PRO C N 1
ATOM 2659 C CA . PRO C 1 51 ? 27.134 -7.585 -27.968 1.00 16.95 205 PRO C CA 1
ATOM 2660 C C . PRO C 1 51 ? 28.019 -6.678 -27.128 1.00 19.05 205 PRO C C 1
ATOM 2661 O O . PRO C 1 51 ? 28.801 -5.895 -27.658 1.00 20.23 205 PRO C O 1
ATOM 2665 N N . ASN C 1 52 ? 27.867 -6.773 -25.814 1.00 15.34 206 ASN C N 1
ATOM 2666 C CA . ASN C 1 52 ? 28.546 -5.878 -24.908 1.00 15.45 206 ASN C CA 1
ATOM 2667 C C . ASN C 1 52 ? 29.113 -6.645 -23.713 1.00 15.84 206 ASN C C 1
ATOM 2668 O O . ASN C 1 52 ? 29.559 -6.033 -22.739 1.00 16.12 206 ASN C O 1
ATOM 2673 N N . CYS C 1 53 ? 29.047 -7.972 -23.790 1.00 14.92 207 CYS C N 1
ATOM 2674 C CA . CYS C 1 53 ? 29.288 -8.802 -22.625 1.00 15.63 207 CYS C CA 1
ATOM 2675 C C . CYS C 1 53 ? 30.122 -10.018 -23.005 1.00 17.84 207 CYS C C 1
ATOM 2676 O O . CYS C 1 53 ? 30.036 -10.530 -24.124 1.00 17.49 207 CYS C O 1
ATOM 2679 N N . THR C 1 54 ? 30.929 -10.482 -22.057 1.00 19.53 208 THR C N 1
ATOM 2680 C CA . THR C 1 54 ? 31.771 -11.643 -22.277 1.00 20.78 208 THR C CA 1
ATOM 2681 C C . THR C 1 54 ? 31.478 -12.695 -21.216 1.00 23.06 208 THR C C 1
ATOM 2682 O O . THR C 1 54 ? 31.902 -12.554 -20.070 1.00 21.48 208 THR C O 1
ATOM 2686 N N . VAL C 1 55 ? 30.731 -13.730 -21.578 1.00 20.74 209 VAL C N 1
ATOM 2687 C CA . VAL C 1 55 ? 30.462 -14.818 -20.645 1.00 18.91 209 VAL C CA 1
ATOM 2688 C C . VAL C 1 55 ? 31.560 -15.881 -20.767 1.00 26.21 209 VAL C C 1
ATOM 2689 O O . VAL C 1 55 ? 32.241 -16.201 -19.781 1.00 24.76 209 VAL C O 1
ATOM 2693 N N . TYR C 1 56 ? 31.733 -16.412 -21.973 1.00 21.72 210 TYR C N 1
ATOM 2694 C CA . TYR C 1 56 ? 32.777 -17.411 -22.242 1.00 19.57 210 TYR C CA 1
ATOM 2695 C C . TYR C 1 56 ? 33.895 -16.851 -23.112 1.00 24.22 210 TYR C C 1
ATOM 2696 O O . TYR C 1 56 ? 35.075 -17.082 -22.838 1.00 28.61 210 TYR C O 1
ATOM 2705 N N . THR C 1 57 ? 33.526 -16.138 -24.172 1.00 23.86 211 THR C N 1
ATOM 2706 C CA . THR C 1 57 ? 34.497 -15.533 -25.071 1.00 23.04 211 THR C CA 1
ATOM 2707 C C . THR C 1 57 ? 34.111 -14.082 -25.339 1.00 25.93 211 THR C C 1
ATOM 2708 O O . THR C 1 57 ? 32.961 -13.704 -25.130 1.00 21.43 211 THR C O 1
ATOM 2712 N N . GLU C 1 58 ? 35.069 -13.273 -25.785 1.00 23.63 212 GLU C N 1
ATOM 2713 C CA . GLU C 1 58 ? 34.864 -11.830 -25.905 1.00 26.97 212 GLU C CA 1
ATOM 2714 C C . GLU C 1 58 ? 33.657 -11.454 -26.754 1.00 23.95 212 GLU C C 1
ATOM 2715 O O . GLU C 1 58 ? 33.480 -11.956 -27.859 1.00 22.91 212 GLU C O 1
ATOM 2721 N N . SER C 1 59 ? 32.823 -10.571 -26.208 1.00 23.57 213 SER C N 1
ATOM 2722 C CA . SER C 1 59 ? 31.640 -10.071 -26.902 1.00 18.84 213 SER C CA 1
ATOM 2723 C C . SER C 1 59 ? 30.745 -11.200 -27.415 1.00 17.78 213 SER C C 1
ATOM 2724 O O . SER C 1 59 ? 30.273 -11.154 -28.546 1.00 20.20 213 SER C O 1
ATOM 2727 N N . ASP C 1 60 ? 30.491 -12.199 -26.577 1.00 18.00 214 ASP C N 1
ATOM 2728 C CA . ASP C 1 60 ? 29.661 -13.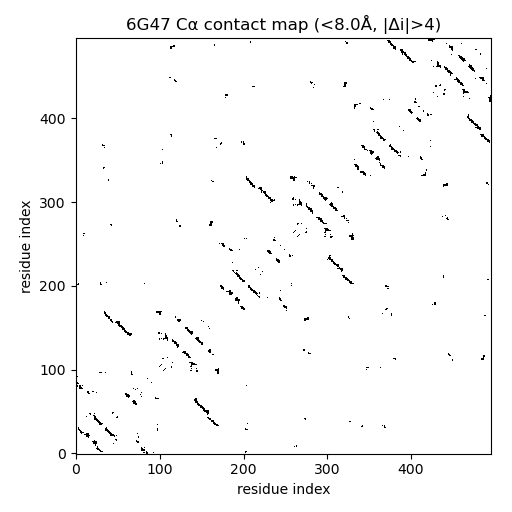321 -26.999 1.00 15.40 214 ASP C CA 1
ATOM 2729 C C . ASP C 1 60 ? 28.173 -13.142 -26.676 1.00 15.06 214 ASP C C 1
ATOM 2730 O O . ASP C 1 60 ? 27.360 -14.002 -26.993 1.00 18.61 214 ASP C O 1
ATOM 2735 N N . SER C 1 61 ? 27.827 -12.019 -26.048 1.00 16.14 215 SER C N 1
ATOM 2736 C CA . SER C 1 61 ? 26.469 -11.865 -25.556 1.00 17.09 215 SER C CA 1
ATOM 2737 C C . SER C 1 61 ? 26.075 -10.407 -25.389 1.00 15.48 215 SER C C 1
ATOM 2738 O O . SER C 1 61 ? 26.927 -9.521 -25.344 1.00 14.91 215 SER C O 1
ATOM 2741 N N . LEU C 1 62 ? 24.765 -10.175 -25.311 1.00 14.19 216 LEU C N 1
ATOM 2742 C CA . LEU C 1 62 ? 24.207 -8.840 -25.118 1.00 14.83 216 LEU C CA 1
ATOM 2743 C C . LEU C 1 62 ? 23.491 -8.821 -23.757 1.00 12.53 216 LEU C C 1
ATOM 2744 O O . LEU C 1 62 ? 22.454 -9.468 -23.585 1.00 14.45 216 LEU C O 1
ATOM 2749 N N . LEU C 1 63 ? 24.065 -8.093 -22.814 1.00 12.72 217 LEU C N 1
ATOM 2750 C CA . LEU C 1 63 ? 23.498 -8.009 -21.471 1.00 13.47 217 LEU C CA 1
ATOM 2751 C C . LEU C 1 63 ? 22.758 -6.694 -21.332 1.00 14.72 217 LEU C C 1
ATOM 2752 O O . LEU C 1 63 ? 23.261 -5.637 -21.728 1.00 15.41 217 LEU C O 1
ATOM 2757 N N . SER C 1 64 ? 21.563 -6.747 -20.752 1.00 12.71 218 SER C N 1
ATOM 2758 C CA . SER C 1 64 ? 20.927 -5.539 -20.273 1.00 13.15 218 SER C CA 1
ATOM 2759 C C . SER C 1 64 ? 20.801 -5.644 -18.758 1.00 12.02 218 SER C C 1
ATOM 2760 O O . SER C 1 64 ? 20.263 -6.621 -18.250 1.00 13.96 218 SER C O 1
ATOM 2763 N N . LEU C 1 65 ? 21.343 -4.655 -18.051 1.00 12.42 219 LEU C N 1
ATOM 2764 C CA . LEU C 1 65 ? 21.190 -4.554 -16.595 1.00 11.28 219 LEU C CA 1
ATOM 2765 C C . LEU C 1 65 ? 20.912 -3.113 -16.246 1.00 13.43 219 LEU C C 1
ATOM 2766 O O . LEU C 1 65 ? 21.642 -2.214 -16.662 1.00 15.14 219 LEU C O 1
ATOM 2771 N N . CYS C 1 66 ? 19.831 -2.881 -15.517 1.00 12.19 220 CYS C N 1
ATOM 2772 C CA . CYS C 1 66 ? 19.479 -1.530 -15.147 1.00 13.02 220 CYS C CA 1
ATOM 2773 C C . CYS C 1 66 ? 19.005 -1.514 -13.704 1.00 14.06 220 CYS C C 1
ATOM 2774 O O . CYS C 1 66 ? 18.161 -2.323 -13.333 1.00 12.89 220 CYS C O 1
ATOM 2777 N N . LEU C 1 67 ? 19.576 -0.617 -12.897 1.00 12.25 221 LEU C N 1
ATOM 2778 C CA . LEU C 1 67 ? 19.254 -0.506 -11.479 1.00 12.61 221 LEU C CA 1
ATOM 2779 C C . LEU C 1 67 ? 18.757 0.901 -11.224 1.00 14.56 221 LEU C C 1
ATOM 2780 O O . LEU C 1 67 ? 19.502 1.865 -11.467 1.00 14.45 221 LEU C O 1
ATOM 2785 N N . THR C 1 68 ? 17.509 1.035 -10.782 1.00 12.82 222 THR C N 1
ATOM 2786 C CA . THR C 1 68 ? 16.964 2.369 -10.482 1.00 12.89 222 THR C CA 1
ATOM 2787 C C . THR C 1 68 ? 16.612 2.507 -9.013 1.00 15.42 222 THR C C 1
ATOM 2788 O O . THR C 1 68 ? 16.037 1.594 -8.412 1.00 14.91 222 THR C O 1
ATOM 2792 N N . LYS C 1 69 ? 16.957 3.645 -8.432 1.00 15.08 223 LYS C N 1
ATOM 2793 C CA . LYS C 1 69 ? 16.717 3.860 -7.019 1.00 16.87 223 LYS C CA 1
ATOM 2794 C C . LYS C 1 69 ? 15.330 4.405 -6.751 1.00 18.24 223 LYS C C 1
ATOM 2795 O O . LYS C 1 69 ? 14.929 5.423 -7.305 1.00 23.65 223 LYS C O 1
ATOM 2801 N N . CYS C 1 70 ? 14.597 3.701 -5.887 1.00 15.64 224 CYS C N 1
ATOM 2802 C CA . CYS C 1 70 ? 13.254 4.082 -5.490 1.00 20.43 224 CYS C CA 1
ATOM 2803 C C . CYS C 1 70 ? 13.190 3.984 -3.977 1.00 20.40 224 CYS C C 1
ATOM 2804 O O . CYS C 1 70 ? 12.867 2.930 -3.423 1.00 17.46 224 CYS C O 1
ATOM 2807 N N . GLY C 1 71 ? 13.523 5.078 -3.300 1.00 20.04 225 GLY C N 1
ATOM 2808 C CA . GLY C 1 71 ? 13.595 5.039 -1.851 1.00 16.98 225 GLY C CA 1
ATOM 2809 C C . GLY C 1 71 ? 14.640 4.040 -1.419 1.00 17.75 225 GLY C C 1
ATOM 2810 O O . GLY C 1 71 ? 15.734 3.987 -1.976 1.00 18.19 225 GLY C O 1
ATOM 2811 N N . ALA C 1 72 ? 14.312 3.230 -0.418 1.00 14.85 226 ALA C N 1
ATOM 2812 C CA . ALA C 1 72 ? 15.245 2.213 0.055 1.00 14.04 226 ALA C CA 1
ATOM 2813 C C . ALA C 1 72 ? 15.370 0.999 -0.873 1.00 13.34 226 ALA C C 1
ATOM 2814 O O . ALA C 1 72 ? 16.078 0.042 -0.540 1.00 16.99 226 ALA C O 1
ATOM 2816 N N . HIS C 1 73 ? 14.667 0.999 -2.003 1.00 13.23 227 HIS C N 1
ATOM 2817 C CA . HIS C 1 73 ? 14.779 -0.102 -2.949 1.00 12.48 227 HIS C CA 1
ATOM 2818 C C . HIS C 1 73 ? 15.631 0.261 -4.152 1.00 14.57 227 HIS C C 1
ATOM 2819 O O . HIS C 1 73 ? 15.656 1.426 -4.596 1.00 15.76 227 HIS C O 1
ATOM 2826 N N . VAL C 1 74 ? 16.311 -0.746 -4.680 1.00 11.99 228 VAL C N 1
ATOM 2827 C CA . VAL C 1 74 ? 16.673 -0.727 -6.094 1.00 14.43 228 VAL C CA 1
ATOM 2828 C C . VAL C 1 74 ? 15.730 -1.659 -6.824 1.00 13.36 228 VAL C C 1
ATOM 2829 O O . VAL C 1 74 ? 15.508 -2.808 -6.410 1.00 14.27 228 VAL C O 1
ATOM 2833 N N . LEU C 1 75 ? 15.156 -1.135 -7.902 1.00 12.39 229 LEU C N 1
ATOM 2834 C CA . LEU C 1 75 ? 14.396 -1.917 -8.855 1.00 12.41 229 LEU C CA 1
ATOM 2835 C C . LEU C 1 75 ? 15.356 -2.284 -9.969 1.00 13.61 229 LEU C C 1
ATOM 2836 O O . LEU C 1 75 ? 15.965 -1.394 -10.589 1.00 13.03 229 LEU C O 1
ATOM 2841 N N . GLY C 1 76 ? 15.511 -3.580 -10.210 1.00 11.94 230 GLY C N 1
ATOM 2842 C CA . GLY C 1 76 ? 16.477 -4.033 -11.189 1.00 11.57 230 GLY C CA 1
ATOM 2843 C C . GLY C 1 76 ? 15.784 -4.735 -12.332 1.00 12.16 230 GLY C C 1
ATOM 2844 O O . GLY C 1 76 ? 14.752 -5.392 -12.146 1.00 12.98 230 GLY C O 1
ATOM 2845 N N . SER C 1 77 ? 16.319 -4.555 -13.538 1.00 11.31 231 SER C N 1
ATOM 2846 C CA . SER C 1 77 ? 15.902 -5.372 -14.681 1.00 11.24 231 SER C CA 1
ATOM 2847 C C . SER C 1 77 ? 17.131 -5.997 -15.306 1.00 11.68 231 SER C C 1
ATOM 2848 O O . SER C 1 77 ? 18.227 -5.411 -15.300 1.00 12.74 231 SER C O 1
ATOM 2851 N N . VAL C 1 78 ? 16.954 -7.192 -15.859 1.00 12.69 232 VAL C N 1
ATOM 2852 C CA . VAL C 1 78 ? 18.064 -7.869 -16.507 1.00 12.03 232 VAL C CA 1
ATOM 2853 C C . VAL C 1 78 ? 17.563 -8.791 -17.626 1.00 13.59 232 VAL C C 1
ATOM 2854 O O . VAL C 1 78 ? 16.490 -9.392 -17.534 1.00 12.02 232 VAL C O 1
ATOM 2858 N N . SER C 1 79 ? 18.351 -8.887 -18.693 1.00 13.36 233 SER C N 1
ATOM 2859 C CA . SER C 1 79 ? 18.170 -9.919 -19.715 1.00 12.67 233 SER C CA 1
ATOM 2860 C C . SER C 1 79 ? 19.547 -10.225 -20.291 1.00 11.47 233 SER C C 1
ATOM 2861 O O . SER C 1 79 ? 20.455 -9.406 -20.195 1.00 12.20 233 SER C O 1
ATOM 2864 N N . LEU C 1 80 ? 19.701 -11.400 -20.875 1.00 12.70 234 LEU C N 1
ATOM 2865 C CA . LEU C 1 80 ? 20.998 -11.781 -21.425 1.00 14.3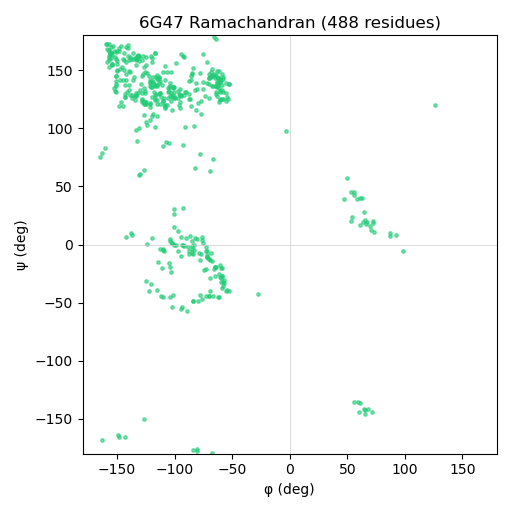9 234 LEU C CA 1
ATOM 2866 C C . LEU C 1 80 ? 20.772 -12.612 -22.671 1.00 13.21 234 LEU C C 1
ATOM 2867 O O . LEU C 1 80 ? 20.174 -13.693 -22.602 1.00 14.71 234 LEU C O 1
ATOM 2872 N N . THR C 1 81 ? 21.268 -12.116 -23.799 1.00 13.07 235 THR C N 1
ATOM 2873 C CA . THR C 1 81 ? 21.088 -12.783 -25.085 1.00 13.93 235 THR C CA 1
ATOM 2874 C C . THR C 1 81 ? 22.418 -13.313 -25.648 1.00 14.88 235 THR C C 1
ATOM 2875 O O . THR C 1 81 ? 23.356 -12.557 -25.860 1.00 16.44 235 THR C O 1
ATOM 2879 N N . GLY C 1 82 ? 22.483 -14.620 -25.877 1.00 14.89 236 GLY C N 1
ATOM 2880 C CA . GLY C 1 82 ? 23.677 -15.198 -26.492 1.00 14.76 236 GLY C CA 1
ATOM 2881 C C . GLY C 1 82 ? 23.794 -14.784 -27.952 1.00 18.38 236 GLY C C 1
ATOM 2882 O O . GLY C 1 82 ? 22.798 -14.769 -28.675 1.00 20.82 236 GLY C O 1
ATOM 2883 N N . VAL C 1 83 ? 25.011 -14.447 -28.379 0.95 16.36 237 VAL C N 1
ATOM 2884 C CA . VAL C 1 83 ? 25.237 -14.006 -29.765 0.95 17.87 237 VAL C CA 1
ATOM 2885 C C . VAL C 1 83 ? 26.229 -14.899 -30.505 0.95 23.77 237 VAL C C 1
ATOM 2886 O O . VAL C 1 83 ? 26.097 -15.124 -31.703 0.95 22.60 237 VAL C O 1
ATOM 2890 N N . ALA C 1 84 ? 27.212 -15.424 -29.790 1.00 20.46 238 ALA C N 1
ATOM 2891 C CA . ALA C 1 84 ? 28.300 -16.148 -30.445 1.00 24.81 238 ALA C CA 1
ATOM 2892 C C . ALA C 1 84 ? 28.883 -17.227 -29.557 1.00 26.68 238 ALA C C 1
ATOM 2893 O O . ALA C 1 84 ? 28.823 -17.136 -28.334 1.00 22.35 238 ALA C O 1
ATOM 2895 N N . GLY C 1 85 ? 29.490 -18.237 -30.181 1.00 23.89 239 GLY C N 1
ATOM 2896 C CA . GLY C 1 85 ? 30.262 -19.216 -29.435 1.00 25.10 239 GLY C CA 1
ATOM 2897 C C . GLY C 1 85 ? 29.397 -20.141 -28.602 1.00 20.78 239 GLY C C 1
ATOM 2898 O O . GLY C 1 85 ? 28.292 -20.503 -29.001 1.00 24.92 239 GLY C O 1
ATOM 2899 N N . THR C 1 86 ? 29.914 -20.501 -27.436 1.00 22.27 240 THR C N 1
ATOM 2900 C CA . THR C 1 86 ? 29.230 -21.409 -26.530 1.00 21.36 240 THR C CA 1
ATOM 2901 C C . THR C 1 86 ? 27.837 -20.908 -26.126 1.00 24.56 240 THR C C 1
ATOM 2902 O O . THR C 1 86 ? 26.932 -21.710 -25.900 1.00 25.47 240 THR C O 1
ATOM 2906 N N . MET C 1 87 ? 27.670 -19.587 -26.083 1.00 24.80 241 MET C N 1
ATOM 2907 C CA . MET C 1 87 ? 26.362 -18.976 -25.832 1.00 21.48 241 MET C CA 1
ATOM 2908 C C . MET C 1 87 ? 25.299 -19.371 -26.860 1.00 27.59 241 MET C C 1
ATOM 2909 O O . MET C 1 87 ? 24.101 -19.244 -26.596 1.00 22.62 241 MET C O 1
ATOM 2914 N N . THR C 1 88 ? 25.716 -19.832 -28.040 1.00 21.41 242 THR C N 1
ATOM 2915 C CA . THR C 1 88 ? 24.739 -20.266 -29.038 1.00 20.54 242 THR C CA 1
ATOM 2916 C C . THR C 1 88 ? 24.648 -21.788 -29.136 1.00 22.39 242 THR C C 1
ATOM 2917 O O . THR C 1 88 ? 23.903 -22.315 -29.956 1.00 26.21 242 THR C O 1
ATOM 2921 N N . ASN C 1 89 ? 25.399 -22.484 -28.289 1.00 22.01 243 ASN C N 1
ATOM 2922 C CA . ASN C 1 89 ? 25.374 -23.943 -28.264 1.00 24.64 243 ASN C CA 1
ATOM 2923 C C . ASN C 1 89 ? 25.939 -24.400 -26.926 1.00 30.77 243 ASN C C 1
ATOM 2924 O O . ASN C 1 89 ? 27.124 -24.715 -26.825 1.00 28.76 243 ASN C O 1
ATOM 2929 N N . MET C 1 90 ? 25.093 -24.406 -25.894 1.00 26.95 244 MET C N 1
ATOM 2930 C CA . MET C 1 90 ? 25.573 -24.533 -24.519 1.00 24.39 244 MET C CA 1
ATOM 2931 C C . MET C 1 90 ? 26.158 -25.900 -24.181 1.00 21.44 244 MET C C 1
ATOM 2932 O O . MET C 1 90 ? 25.670 -26.937 -24.637 1.00 27.82 244 MET C O 1
ATOM 2937 N N . ALA C 1 91 ? 27.188 -25.864 -23.349 1.00 23.51 245 ALA C N 1
ATOM 2938 C CA . ALA C 1 91 ? 27.868 -27.054 -22.866 1.00 27.52 245 ALA C CA 1
ATOM 2939 C C . ALA C 1 91 ? 27.474 -27.387 -21.423 1.00 33.08 245 ALA C C 1
ATOM 2940 O O . ALA C 1 91 ? 27.579 -28.541 -21.006 1.00 31.51 245 ALA C O 1
ATOM 2942 N N . GLU C 1 92 ? 27.022 -26.381 -20.668 1.00 27.87 246 GLU C N 1
ATOM 2943 C CA . GLU C 1 92 ? 26.613 -26.575 -19.273 1.00 27.07 246 GLU C CA 1
ATOM 2944 C C . GLU C 1 92 ? 25.127 -26.267 -19.069 1.00 23.32 246 GLU C C 1
ATOM 2945 O O . GLU C 1 92 ? 24.498 -25.626 -19.918 1.00 24.11 246 GLU C O 1
ATOM 2951 N N . THR C 1 93 ? 24.577 -26.695 -17.930 1.00 23.46 247 THR C N 1
ATOM 2952 C CA . THR C 1 93 ? 23.153 -26.511 -17.660 1.00 20.65 247 THR C CA 1
ATOM 2953 C C . THR C 1 93 ? 22.906 -25.278 -16.793 1.00 18.66 247 THR C C 1
ATOM 2954 O O . THR C 1 93 ? 21.798 -25.089 -16.273 1.00 21.57 247 THR C O 1
ATOM 2958 N N . SER C 1 94 ? 23.935 -24.459 -16.634 1.00 18.65 248 SER C N 1
ATOM 2959 C CA . SER C 1 94 ? 23.765 -23.143 -16.010 1.00 18.60 248 SER C CA 1
ATOM 2960 C C . SER C 1 94 ? 24.855 -22.175 -16.442 1.00 19.24 248 SER C C 1
ATOM 2961 O O . SER C 1 94 ? 25.893 -22.569 -16.961 1.00 22.12 248 SER C O 1
ATOM 2964 N N . LEU C 1 95 ? 24.610 -20.892 -16.214 1.00 15.89 249 LEU C N 1
ATOM 2965 C CA . LEU C 1 95 ? 25.539 -19.845 -16.569 1.00 16.22 249 LEU C CA 1
ATOM 2966 C C . LEU C 1 95 ? 25.465 -18.791 -15.468 1.00 18.24 249 LEU C C 1
ATOM 2967 O O . LEU C 1 95 ? 24.377 -18.454 -15.002 1.00 17.13 249 LEU C O 1
ATOM 2972 N N . ALA C 1 96 ? 26.596 -18.264 -15.033 1.00 17.17 250 ALA C N 1
ATOM 2973 C CA . ALA C 1 96 ? 26.568 -17.249 -13.992 1.00 16.42 250 ALA C CA 1
ATOM 2974 C C . ALA C 1 96 ? 27.486 -16.081 -14.303 1.00 17.37 250 ALA C C 1
ATOM 2975 O O . ALA C 1 96 ? 28.576 -16.253 -14.869 1.00 21.24 250 ALA C O 1
ATOM 2977 N N . ILE C 1 97 ? 27.061 -14.885 -13.924 1.00 16.23 251 ILE C N 1
ATOM 2978 C CA . ILE C 1 97 ? 27.935 -13.720 -14.002 1.00 13.95 251 ILE C CA 1
ATOM 2979 C C . ILE C 1 97 ? 27.782 -12.934 -12.731 1.00 16.73 251 ILE C C 1
ATOM 2980 O O . ILE C 1 97 ? 26.792 -13.088 -12.021 1.00 15.83 251 ILE C O 1
ATOM 2985 N N . GLU C 1 98 ? 28.763 -12.096 -12.429 0.96 13.40 252 GLU C N 1
ATOM 2986 C CA . GLU C 1 98 ? 28.734 -11.347 -11.193 0.96 14.87 252 GLU C CA 1
ATOM 2987 C C . GLU C 1 98 ? 29.280 -9.938 -11.378 0.96 12.92 252 GLU C C 1
ATOM 2988 O O . GLU C 1 98 ? 30.269 -9.722 -12.115 0.96 13.73 252 GLU C O 1
ATOM 2994 N N . PHE C 1 99 ? 28.645 -8.987 -10.708 1.00 13.83 253 PHE C N 1
ATOM 2995 C CA . PHE C 1 99 ? 29.150 -7.632 -10.591 1.00 12.21 253 PHE C CA 1
ATOM 2996 C C . PHE C 1 99 ? 29.629 -7.455 -9.165 1.00 14.00 253 PHE C C 1
ATOM 2997 O O . PHE C 1 99 ? 28.853 -7.614 -8.220 1.00 15.13 253 PHE C O 1
ATOM 3005 N N . THR C 1 100 ? 30.909 -7.158 -8.990 1.00 13.90 254 THR C N 1
ATOM 3006 C CA . THR C 1 100 ? 31.488 -7.063 -7.660 1.00 13.16 254 THR C CA 1
ATOM 3007 C C . THR C 1 100 ? 31.930 -5.631 -7.414 1.00 15.58 254 THR C C 1
ATOM 3008 O O . THR C 1 100 ? 32.511 -5.004 -8.304 1.00 16.94 254 THR C O 1
ATOM 3012 N N . PHE C 1 101 ? 31.641 -5.113 -6.221 1.00 15.56 255 PHE C N 1
ATOM 3013 C CA . PHE C 1 101 ? 31.990 -3.753 -5.826 1.00 16.88 255 PHE C CA 1
ATOM 3014 C C . PHE C 1 101 ? 32.806 -3.753 -4.541 1.00 18.39 255 PHE C C 1
ATOM 3015 O O . PHE C 1 101 ? 32.698 -4.683 -3.731 1.00 16.79 255 PHE C O 1
ATOM 3023 N N . ASP C 1 102 ? 33.619 -2.717 -4.335 1.00 19.44 256 ASP C N 1
ATOM 3024 C CA . ASP C 1 102 ? 34.330 -2.612 -3.063 1.00 19.20 256 ASP C CA 1
ATOM 3025 C C . ASP C 1 102 ? 33.457 -2.036 -1.952 1.00 19.73 256 ASP C C 1
ATOM 3026 O O . ASP C 1 102 ? 32.264 -1.779 -2.152 1.00 18.95 256 ASP C O 1
ATOM 3031 N N . ASP C 1 103 ? 34.049 -1.823 -0.780 1.00 22.89 257 ASP C N 1
ATOM 3032 C CA . ASP C 1 103 ? 33.263 -1.380 0.355 1.00 19.32 257 ASP C CA 1
ATOM 3033 C C . ASP C 1 103 ? 32.798 0.079 0.256 1.00 22.12 257 ASP C C 1
ATOM 3034 O O . ASP C 1 103 ? 32.009 0.533 1.081 1.00 22.51 257 ASP C O 1
ATOM 3039 N N . THR C 1 104 ? 33.248 0.792 -0.778 1.00 21.99 258 THR C N 1
ATOM 3040 C CA . THR C 1 104 ? 32.754 2.138 -1.049 1.00 21.73 258 THR C CA 1
ATOM 3041 C C . THR C 1 104 ? 31.713 2.132 -2.170 1.00 22.42 258 THR C C 1
ATOM 3042 O O . THR C 1 104 ? 31.176 3.171 -2.536 1.00 25.81 258 THR C O 1
ATOM 3046 N N . GLY C 1 105 ? 31.425 0.952 -2.713 1.00 20.81 259 GLY C N 1
ATOM 3047 C CA . GLY C 1 105 ? 30.485 0.842 -3.818 1.00 19.71 259 GLY C CA 1
ATOM 3048 C C . GLY C 1 105 ? 31.088 1.019 -5.204 1.00 20.55 259 GLY C C 1
ATOM 3049 O O . GLY C 1 105 ? 30.361 1.075 -6.196 1.00 23.21 259 GLY C O 1
ATOM 3050 N N . LYS C 1 106 ? 32.415 1.111 -5.277 1.00 22.32 260 LYS C N 1
ATOM 3051 C CA . LYS C 1 106 ? 33.111 1.219 -6.562 1.00 23.51 260 LYS C CA 1
ATOM 3052 C C . LYS C 1 106 ? 33.149 -0.129 -7.269 1.00 24.88 260 LYS C C 1
ATOM 3053 O O . LYS C 1 106 ? 33.476 -1.147 -6.658 1.00 20.44 260 LYS C O 1
ATOM 3059 N N . LEU C 1 107 ? 32.834 -0.134 -8.560 1.00 20.99 261 LEU C N 1
ATOM 3060 C CA . LEU C 1 107 ? 32.893 -1.357 -9.346 1.00 17.45 261 LEU C CA 1
ATOM 3061 C C . LEU C 1 107 ? 34.310 -1.926 -9.442 1.00 21.19 261 LEU C C 1
ATOM 3062 O O . LEU C 1 107 ? 35.260 -1.221 -9.802 1.00 24.89 261 LEU C O 1
ATOM 3067 N N . LEU C 1 108 ? 34.445 -3.204 -9.108 1.00 17.15 262 LEU C N 1
ATOM 3068 C CA . LEU C 1 108 ? 35.724 -3.910 -9.181 1.00 19.45 262 LEU C CA 1
ATOM 3069 C C . LEU C 1 108 ? 35.802 -4.782 -10.414 1.00 22.05 262 LEU C C 1
ATOM 3070 O O . LEU C 1 108 ? 36.828 -4.818 -11.091 1.00 23.05 262 LEU C O 1
ATOM 3075 N N . HIS C 1 109 ? 34.723 -5.498 -10.711 1.00 17.26 263 HIS C N 1
ATOM 3076 C CA . HIS C 1 109 ? 34.692 -6.358 -11.863 1.00 18.20 263 HIS C CA 1
ATOM 3077 C C . HIS C 1 109 ? 33.273 -6.628 -12.337 1.00 16.97 263 HIS C C 1
ATOM 3078 O O . HIS C 1 109 ? 32.334 -6.577 -11.558 1.00 17.32 263 HIS C O 1
ATOM 3085 N N . SER C 1 110 ? 33.139 -6.895 -13.634 1.00 16.86 264 SER C N 1
ATOM 3086 C CA . SER C 1 110 ? 31.883 -7.274 -14.259 1.00 17.22 264 SER C CA 1
ATOM 3087 C C . SER C 1 110 ? 32.248 -8.028 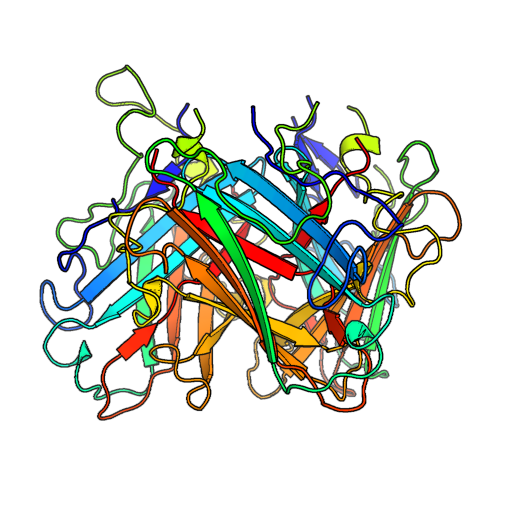-15.520 1.00 20.08 264 SER C C 1
ATOM 3088 O O . SER C 1 110 ? 33.396 -7.958 -15.963 1.00 19.82 264 SER C O 1
ATOM 3091 N N . PRO C 1 111 ? 31.276 -8.725 -16.128 1.00 17.53 265 PRO C N 1
ATOM 3092 C CA . PRO C 1 111 ? 31.523 -9.431 -17.388 1.00 18.57 265 PRO C CA 1
ATOM 3093 C C . PRO C 1 111 ? 31.465 -8.515 -18.611 1.00 17.12 265 PRO C C 1
ATOM 3094 O O . PRO C 1 111 ? 31.598 -8.998 -19.738 1.00 20.82 265 PRO C O 1
ATOM 3098 N N . LEU C 1 112 ? 31.295 -7.218 -18.396 1.00 17.10 266 LEU C N 1
ATOM 3099 C CA . LEU C 1 112 ? 31.119 -6.308 -19.532 1.00 13.57 266 LEU C CA 1
ATOM 3100 C C . LEU C 1 112 ? 32.402 -6.150 -20.349 1.00 21.34 266 LEU C C 1
ATOM 3101 O O . LEU C 1 112 ? 33.502 -6.178 -19.804 1.00 24.22 266 LEU C O 1
ATOM 3106 N N . VAL C 1 113 ? 32.240 -6.028 -21.663 1.00 18.79 267 VAL C N 1
ATOM 3107 C CA . VAL C 1 113 ? 33.375 -5.843 -22.563 1.00 21.95 267 VAL C CA 1
ATOM 3108 C C . VAL C 1 113 ? 34.080 -4.552 -22.206 1.00 25.59 267 VAL C C 1
ATOM 3109 O O . VAL C 1 113 ? 35.308 -4.496 -22.115 1.00 31.53 267 VAL C O 1
ATOM 3113 N N . ASN C 1 114 ? 33.291 -3.513 -21.990 1.00 25.51 268 ASN C N 1
ATOM 3114 C CA . ASN C 1 114 ? 33.820 -2.253 -21.531 1.00 32.86 268 ASN C CA 1
ATOM 3115 C C . ASN C 1 114 ? 33.719 -2.288 -20.013 1.00 33.52 268 ASN C C 1
ATOM 3116 O O . ASN C 1 114 ? 32.729 -1.856 -19.437 1.00 32.31 268 ASN C O 1
ATOM 3121 N N . ASN C 1 115 ? 34.731 -2.857 -19.371 1.00 31.50 269 ASN C N 1
ATOM 3122 C CA . ASN C 1 115 ? 34.668 -3.134 -17.942 0.76 27.14 269 ASN C CA 1
ATOM 3123 C C . ASN C 1 115 ? 35.018 -1.895 -17.130 1.00 29.43 269 ASN C C 1
ATOM 3124 O O . ASN C 1 115 ? 36.044 -1.838 -16.453 1.00 38.40 269 ASN C O 1
ATOM 3129 N N . THR C 1 116 ? 34.162 -0.885 -17.225 1.00 31.37 270 THR C N 1
ATOM 3130 C CA . THR C 1 116 ? 34.421 0.397 -16.595 1.00 32.84 270 THR C CA 1
ATOM 3131 C C . THR C 1 116 ? 33.107 1.001 -16.151 1.00 40.02 270 THR C C 1
ATOM 3132 O O . THR C 1 116 ? 32.035 0.520 -16.524 1.00 32.08 270 THR C O 1
ATOM 3136 N N . PHE C 1 117 ? 33.199 2.086 -15.391 1.00 34.86 271 PHE C N 1
ATOM 3137 C CA . PHE C 1 117 ? 32.035 2.728 -14.797 1.00 29.20 271 PHE C CA 1
ATOM 3138 C C . PHE C 1 117 ? 31.986 4.212 -15.155 1.00 32.79 271 PHE C C 1
ATOM 3139 O O . PHE C 1 117 ? 32.979 4.922 -14.987 1.00 45.19 271 PHE C O 1
ATOM 3147 N N . TYR C 1 131 ? 26.505 11.641 -6.596 1.00 37.09 285 TYR C N 1
ATOM 3148 C CA . TYR C 1 131 ? 26.492 10.175 -6.641 1.00 33.35 285 TYR C CA 1
ATOM 3149 C C . TYR C 1 131 ? 26.970 9.524 -5.351 1.00 36.33 285 TYR C C 1
ATOM 3150 O O . TYR C 1 131 ? 28.110 9.712 -4.925 1.00 33.07 285 TYR C O 1
ATOM 3159 N N . ASN C 1 132 ? 26.093 8.736 -4.743 1.00 27.00 286 ASN C N 1
ATOM 3160 C CA . ASN C 1 132 ? 26.464 7.943 -3.591 1.00 26.31 286 ASN C CA 1
ATOM 3161 C C . ASN C 1 132 ? 26.293 6.494 -3.987 1.00 22.63 286 ASN C C 1
ATOM 3162 O O . ASN C 1 132 ? 25.169 5.985 -4.038 1.00 22.77 286 ASN C O 1
ATOM 3167 N N . ALA C 1 133 ? 27.404 5.843 -4.309 1.00 21.92 287 ALA C N 1
ATOM 3168 C CA . ALA C 1 133 ? 27.355 4.449 -4.753 1.00 20.57 287 ALA C CA 1
ATOM 3169 C C . ALA C 1 133 ? 26.686 3.534 -3.727 1.00 20.24 287 ALA C C 1
ATOM 3170 O O . ALA C 1 133 ? 26.030 2.565 -4.111 1.00 18.28 287 ALA C O 1
ATOM 3172 N N . LEU C 1 134 ? 26.841 3.825 -2.435 1.00 18.83 288 LEU C N 1
ATOM 3173 C CA . LEU C 1 134 ? 26.244 2.953 -1.415 1.00 18.55 288 LEU C CA 1
ATOM 3174 C C . LEU C 1 134 ? 24.722 2.951 -1.479 1.00 19.43 288 LEU C C 1
ATOM 3175 O O . LEU C 1 134 ? 24.072 2.031 -0.976 1.00 18.32 288 LEU C O 1
ATOM 3180 N N . ALA C 1 135 ? 24.154 3.976 -2.108 1.00 17.21 289 ALA C N 1
ATOM 3181 C CA . ALA C 1 135 ? 22.711 4.068 -2.251 1.00 18.91 289 ALA C CA 1
ATOM 3182 C C . ALA C 1 135 ? 22.194 3.017 -3.226 1.00 16.39 289 ALA C C 1
ATOM 3183 O O . ALA C 1 135 ? 20.992 2.800 -3.304 1.00 17.02 289 ALA C O 1
ATOM 3185 N N . PHE C 1 136 ? 23.095 2.386 -3.974 1.00 16.00 290 PHE C N 1
ATOM 3186 C CA . PHE C 1 136 ? 22.729 1.341 -4.947 1.00 15.40 290 PHE C CA 1
ATOM 3187 C C . PHE C 1 136 ? 23.175 -0.053 -4.529 1.00 15.63 290 PHE C C 1
ATOM 3188 O O . PHE C 1 136 ? 22.875 -1.031 -5.213 1.00 15.51 290 PHE C O 1
ATOM 3196 N N . MET C 1 137 ? 23.899 -0.141 -3.418 1.00 13.85 291 MET C N 1
ATOM 3197 C CA . MET C 1 137 ? 24.453 -1.429 -2.993 1.00 14.98 291 MET C CA 1
ATOM 3198 C C . MET C 1 137 ? 23.422 -2.213 -2.177 1.00 12.83 291 MET C C 1
ATOM 3199 O O . MET C 1 137 ? 22.675 -1.626 -1.409 1.00 15.55 291 MET C O 1
ATOM 3204 N N . PRO C 1 138 ? 23.413 -3.550 -2.318 1.00 13.36 292 PRO C N 1
ATOM 3205 C CA . PRO C 1 138 ? 22.503 -4.325 -1.470 1.00 14.17 292 PRO C CA 1
ATOM 3206 C C . PRO C 1 138 ? 22.868 -4.161 0.011 1.00 15.99 292 PRO C C 1
ATOM 3207 O O . PRO C 1 138 ? 24.038 -4.175 0.400 1.00 14.59 292 PRO C O 1
ATOM 3211 N N . ASN C 1 139 ? 21.839 -4.031 0.834 1.00 14.69 293 ASN C N 1
ATOM 3212 C CA . ASN C 1 139 ? 21.991 -3.814 2.259 1.00 14.44 293 ASN C CA 1
ATOM 3213 C C . ASN C 1 139 ? 22.791 -4.951 2.913 1.00 13.70 293 ASN C C 1
ATOM 3214 O O . ASN C 1 139 ? 22.465 -6.133 2.763 1.00 14.73 293 ASN C O 1
ATOM 3219 N N . SER C 1 140 ? 23.866 -4.597 3.618 1.00 15.25 294 SER C N 1
ATOM 3220 C CA . SER C 1 140 ? 24.768 -5.615 4.159 1.00 15.16 294 SER C CA 1
ATOM 3221 C C . SER C 1 140 ? 24.335 -6.109 5.542 1.00 16.37 294 SER C C 1
ATOM 3222 O O . SER C 1 140 ? 24.922 -7.056 6.063 1.00 16.57 294 SER C O 1
ATOM 3225 N N . THR C 1 141 ? 23.331 -5.466 6.135 1.00 15.17 295 THR C N 1
ATOM 3226 C CA . THR C 1 141 ? 22.749 -5.980 7.381 1.00 13.60 295 THR C CA 1
ATOM 3227 C C . THR C 1 141 ? 21.781 -7.112 7.059 1.00 14.88 295 THR C C 1
ATOM 3228 O O . THR C 1 141 ? 21.863 -8.202 7.640 1.00 17.38 295 THR C O 1
ATOM 3232 N N . LEU C 1 142 ? 20.886 -6.876 6.102 1.00 13.09 296 LEU C N 1
ATOM 3233 C CA . LEU C 1 142 ? 19.909 -7.884 5.737 1.00 13.82 296 LEU C CA 1
ATOM 3234 C C . LEU C 1 142 ? 20.502 -8.976 4.858 1.00 13.12 296 LEU C C 1
ATOM 3235 O O . LEU C 1 142 ? 20.172 -10.157 5.019 1.00 13.66 296 LEU C O 1
ATOM 3240 N N . TYR C 1 143 ? 21.309 -8.578 3.867 1.00 13.95 297 TYR C N 1
ATOM 3241 C CA . TYR C 1 143 ? 21.965 -9.537 2.990 1.00 12.68 297 TYR C CA 1
ATOM 3242 C C . TYR C 1 143 ? 23.427 -9.606 3.398 1.00 14.72 297 TYR C C 1
ATOM 3243 O O . TYR C 1 143 ? 24.259 -8.869 2.880 1.00 14.49 297 TYR C O 1
ATOM 3252 N N . ALA C 1 144 ? 23.740 -10.462 4.368 1.00 15.01 298 ALA C N 1
ATOM 3253 C CA . ALA C 1 144 ? 25.084 -10.487 4.912 1.00 15.58 298 ALA C CA 1
ATOM 3254 C C . ALA C 1 144 ? 26.121 -10.907 3.877 1.00 13.55 298 ALA C C 1
ATOM 3255 O O . ALA C 1 144 ? 25.879 -11.763 3.018 1.00 14.50 298 ALA C O 1
ATOM 3257 N N . ARG C 1 145 ? 27.308 -10.320 3.994 1.00 15.01 299 ARG C N 1
ATOM 3258 C CA . ARG C 1 145 ? 28.402 -10.658 3.100 1.00 14.89 299 ARG C CA 1
ATOM 3259 C C . ARG C 1 145 ? 28.789 -12.123 3.247 1.00 16.77 299 ARG C C 1
ATOM 3260 O O . ARG C 1 145 ? 28.910 -12.620 4.374 1.00 18.85 299 ARG C O 1
ATOM 3268 N N . GLY C 1 146 ? 29.035 -12.792 2.122 1.00 14.62 300 GLY C N 1
ATOM 3269 C CA . GLY C 1 146 ? 29.275 -14.229 2.099 1.00 16.17 300 GLY C CA 1
ATOM 3270 C C . GLY C 1 146 ? 28.035 -15.068 2.324 1.00 18.81 300 GLY C C 1
ATOM 3271 O O . GLY C 1 146 ? 28.127 -16.272 2.501 1.00 21.21 300 GLY C O 1
ATOM 3272 N N . GLY C 1 147 ? 26.871 -14.437 2.284 1.00 15.94 301 GLY C N 1
ATOM 3273 C CA . GLY C 1 147 ? 25.629 -15.097 2.645 1.00 18.13 301 GLY C CA 1
ATOM 3274 C C . GLY C 1 147 ? 24.848 -15.742 1.502 1.00 18.27 301 GLY C C 1
ATOM 3275 O O . GLY C 1 147 ? 23.627 -15.825 1.580 1.00 17.67 301 GLY C O 1
ATOM 3276 N N . SER C 1 148 ? 25.524 -16.241 0.471 1.00 16.98 302 SER C N 1
ATOM 3277 C CA . SER C 1 148 ? 24.783 -16.849 -0.641 1.00 16.21 302 SER C CA 1
ATOM 3278 C C . SER C 1 148 ? 23.973 -18.057 -0.187 1.00 17.74 302 SER C C 1
ATOM 3279 O O . SER C 1 148 ? 22.961 -18.415 -0.812 1.00 20.19 302 SER C O 1
ATOM 3282 N N . GLY C 1 149 ? 24.401 -18.694 0.900 1.00 19.52 303 GLY C N 1
ATOM 3283 C CA . GLY C 1 149 ? 23.638 -19.806 1.443 1.00 21.78 303 GLY C CA 1
ATOM 3284 C C . GLY C 1 149 ? 22.391 -19.440 2.234 1.00 17.52 303 GLY C C 1
ATOM 3285 O O . GLY C 1 149 ? 21.625 -20.330 2.607 1.00 24.45 303 GLY C O 1
ATOM 3286 N N . GLU C 1 150 ? 22.183 -18.156 2.520 0.90 15.91 304 GLU C N 1
ATOM 3287 C CA . GLU C 1 150 ? 21.011 -17.701 3.249 0.90 12.96 304 GLU C CA 1
ATOM 3288 C C . GLU C 1 150 ? 19.876 -17.440 2.255 0.90 13.85 304 GLU C C 1
ATOM 3289 O O . GLU C 1 150 ? 20.055 -16.694 1.285 0.90 13.79 304 GLU C O 1
ATOM 3295 N N . PRO C 1 151 ? 18.720 -18.057 2.462 1.00 12.99 305 PRO C N 1
ATOM 3296 C CA . PRO C 1 151 ? 17.619 -17.898 1.512 1.00 14.65 305 PRO C CA 1
ATOM 3297 C C . PRO C 1 151 ? 17.263 -16.429 1.258 1.00 13.09 305 PRO C C 1
ATOM 3298 O O . PRO C 1 151 ? 17.017 -16.063 0.083 1.00 12.89 305 PRO C O 1
ATOM 3302 N N . ARG C 1 152 ? 17.284 -15.579 2.276 1.00 13.32 306 ARG C N 1
ATOM 3303 C CA . ARG C 1 152 ? 16.865 -14.186 2.078 1.00 13.34 306 ARG C CA 1
ATOM 3304 C C . ARG C 1 152 ? 17.874 -13.356 1.254 1.00 15.11 306 ARG C C 1
ATOM 3305 O O . ARG C 1 152 ? 17.561 -12.242 0.852 1.00 12.90 306 ARG C O 1
ATOM 3313 N N . ASN C 1 153 ? 19.072 -13.898 1.005 1.00 12.82 307 ASN C N 1
ATOM 3314 C CA . ASN C 1 153 ? 20.032 -13.246 0.099 1.00 12.17 307 ASN C CA 1
ATOM 3315 C C . ASN C 1 153 ? 19.779 -13.594 -1.356 1.00 12.73 307 ASN C C 1
ATOM 3316 O O . ASN C 1 153 ? 20.528 -13.162 -2.214 1.00 14.65 307 ASN C O 1
ATOM 3321 N N . ASN C 1 154 ? 18.779 -14.424 -1.621 1.00 10.58 308 ASN C N 1
ATOM 3322 C CA . ASN C 1 154 ? 18.499 -14.896 -2.982 1.00 12.93 308 ASN C CA 1
ATOM 3323 C C . ASN C 1 154 ? 17.093 -14.548 -3.436 1.00 11.21 308 ASN C C 1
ATOM 3324 O O . ASN C 1 154 ? 16.129 -14.645 -2.672 1.00 12.54 308 ASN C O 1
ATOM 3329 N N . TYR C 1 155 ? 16.998 -14.143 -4.699 1.00 11.54 309 TYR C N 1
ATOM 3330 C CA . TYR C 1 155 ? 15.732 -13.737 -5.318 1.00 11.97 309 TYR C CA 1
ATOM 3331 C C . TYR C 1 155 ? 15.569 -14.589 -6.569 1.00 12.41 309 TYR C C 1
ATOM 3332 O O . TYR C 1 155 ? 16.435 -14.571 -7.452 1.00 12.72 309 TYR C O 1
ATOM 3341 N N . TYR C 1 156 ? 14.485 -15.362 -6.648 1.00 11.35 310 TYR C N 1
ATOM 3342 C CA . TYR C 1 156 ? 14.289 -16.329 -7.734 1.00 11.17 310 TYR C CA 1
ATOM 3343 C C . TYR C 1 156 ? 13.264 -15.829 -8.729 1.00 16.06 310 TYR C C 1
ATOM 3344 O O . TYR C 1 156 ? 12.209 -15.314 -8.358 1.00 15.33 310 TYR C O 1
ATOM 3353 N N . VAL C 1 157 ? 13.587 -15.984 -10.008 1.00 12.02 311 VAL C N 1
ATOM 3354 C CA . VAL C 1 157 ? 12.679 -15.610 -11.081 1.00 11.20 311 VAL C CA 1
ATOM 3355 C C . VAL C 1 157 ? 12.470 -16.799 -12.004 1.00 13.80 311 VAL C C 1
ATOM 3356 O O . VAL C 1 157 ? 13.433 -17.438 -12.449 1.00 15.42 311 VAL C O 1
ATOM 3360 N N . GLN C 1 158 ? 11.215 -17.107 -12.294 1.00 17.11 312 GLN C N 1
ATOM 3361 C CA . GLN C 1 158 ? 10.915 -18.105 -13.317 1.00 17.84 312 GLN C CA 1
ATOM 3362 C C . GLN C 1 158 ? 10.775 -17.446 -14.677 1.00 14.91 312 GLN C C 1
ATOM 3363 O O . GLN C 1 158 ? 10.071 -16.433 -14.844 1.00 19.81 312 GLN C O 1
ATOM 3369 N N . THR C 1 159 ? 11.447 -17.999 -15.678 1.00 16.76 313 THR C N 1
ATOM 3370 C CA . THR C 1 159 ? 11.273 -17.474 -17.006 1.00 17.61 313 THR C CA 1
ATOM 3371 C C . THR C 1 159 ? 11.440 -18.619 -17.998 1.00 13.00 313 THR C C 1
ATOM 3372 O O . THR C 1 159 ? 11.387 -19.795 -17.596 1.00 15.87 313 THR C O 1
ATOM 3376 N N . TYR C 1 160 ? 11.612 -18.294 -19.272 1.00 14.22 314 TYR C N 1
ATOM 3377 C CA . TYR C 1 160 ? 11.621 -19.325 -20.307 1.00 14.95 314 TYR C CA 1
ATOM 3378 C C . TYR C 1 160 ? 12.788 -19.077 -21.238 1.00 18.20 314 TYR C C 1
ATOM 3379 O O . TYR C 1 160 ? 12.971 -17.971 -21.742 1.00 16.64 314 TYR C O 1
ATOM 3388 N N . LEU C 1 161 ? 13.592 -20.113 -21.443 1.00 16.21 315 LEU C N 1
ATOM 3389 C CA . LEU C 1 161 ? 14.745 -20.017 -22.328 1.00 17.76 315 LEU C CA 1
ATOM 3390 C C . LEU C 1 161 ? 14.323 -19.622 -23.730 1.00 15.63 315 LEU C C 1
ATOM 3391 O O . LEU C 1 161 ? 13.437 -20.255 -24.325 1.00 16.12 315 LEU C O 1
ATOM 3396 N N . ARG C 1 162 ? 14.932 -18.549 -24.231 1.00 15.12 316 ARG C N 1
ATOM 3397 C CA . ARG C 1 162 ? 14.590 -17.979 -25.545 1.00 14.54 316 ARG C CA 1
ATOM 3398 C C . ARG C 1 162 ? 13.100 -17.660 -25.686 1.00 15.29 316 ARG C C 1
ATOM 3399 O O . ARG C 1 162 ? 12.577 -17.571 -26.789 1.00 18.00 316 ARG C O 1
ATOM 3407 N N . GLY C 1 163 ? 12.429 -17.463 -24.560 1.00 14.41 317 GLY C N 1
ATOM 3408 C CA . GLY C 1 163 ? 10.996 -17.205 -24.567 1.00 14.21 317 GLY C CA 1
ATOM 3409 C C . GLY C 1 163 ? 10.188 -18.382 -25.085 1.00 21.15 317 GLY C C 1
ATOM 3410 O O . GLY C 1 163 ? 9.112 -18.195 -25.662 1.00 22.23 317 GLY C O 1
ATOM 3411 N N . ASN C 1 164 ? 10.725 -19.585 -24.905 1.00 16.33 318 ASN C N 1
ATOM 3412 C CA . ASN C 1 164 ? 10.029 -20.816 -25.298 1.00 16.15 318 ASN C CA 1
ATOM 3413 C C . ASN C 1 164 ? 9.438 -21.476 -24.050 1.00 17.65 318 ASN C C 1
ATOM 3414 O O . ASN C 1 164 ? 10.184 -21.905 -23.165 1.00 17.37 318 ASN C O 1
ATOM 3419 N N . VAL C 1 165 ? 8.110 -21.562 -23.971 1.00 20.71 319 VAL C N 1
ATOM 3420 C CA . VAL C 1 165 ? 7.474 -22.099 -22.754 1.00 22.59 319 VAL C CA 1
ATOM 3421 C C . VAL C 1 165 ? 7.741 -23.585 -22.515 1.00 23.60 319 VAL C C 1
ATOM 3422 O O . VAL C 1 165 ? 7.523 -24.081 -21.405 1.00 26.52 319 VAL C O 1
ATOM 3426 N N . GLN C 1 166 ? 8.242 -24.288 -23.530 1.00 20.08 320 GLN C N 1
ATOM 3427 C CA . GLN C 1 166 ? 8.676 -25.674 -23.322 1.00 22.18 320 GLN C CA 1
ATOM 3428 C C . GLN C 1 166 ? 10.086 -25.728 -22.740 1.00 23.20 320 GLN C C 1
ATOM 3429 O O . GLN C 1 166 ? 10.672 -26.809 -22.571 1.00 21.39 320 GLN C O 1
ATOM 3435 N N . ARG C 1 167 ? 10.634 -24.557 -22.406 1.00 20.63 321 ARG C N 1
ATOM 3436 C CA . ARG C 1 167 ? 11.975 -24.491 -21.842 1.00 19.04 321 ARG C CA 1
ATOM 3437 C C . ARG C 1 167 ? 12.025 -23.637 -20.567 1.00 19.05 321 ARG C C 1
ATOM 3438 O O . ARG C 1 167 ? 12.753 -22.638 -20.517 1.00 17.99 321 ARG C O 1
ATOM 3446 N N . PRO C 1 168 ? 11.283 -24.037 -19.530 1.00 19.14 322 PRO C N 1
ATOM 3447 C CA . PRO C 1 168 ? 11.331 -23.270 -18.281 1.00 16.70 322 PRO C CA 1
ATOM 3448 C C . PRO C 1 168 ? 12.736 -23.263 -17.692 1.00 19.82 322 PRO C C 1
ATOM 3449 O O . PRO C 1 168 ? 13.423 -24.293 -17.654 1.00 19.31 322 PRO C O 1
ATOM 3453 N N . ILE C 1 169 ? 13.178 -22.086 -17.260 1.00 18.50 323 ILE C N 1
ATOM 3454 C CA . ILE C 1 169 ? 14.456 -21.955 -16.590 1.00 15.66 323 ILE C CA 1
ATOM 3455 C C . ILE C 1 169 ? 14.270 -21.043 -15.387 1.00 17.06 323 ILE C C 1
ATOM 3456 O O . ILE C 1 169 ? 13.253 -20.350 -15.275 1.00 18.44 323 ILE C O 1
ATOM 3461 N N . THR C 1 170 ? 15.240 -21.051 -14.472 0.99 15.82 324 THR C N 1
ATOM 3462 C CA . THR C 1 170 ? 15.198 -20.180 -13.315 0.99 15.72 324 THR C CA 1
ATOM 3463 C C . THR C 1 170 ? 16.385 -19.234 -13.340 0.99 15.40 324 THR C C 1
ATOM 3464 O O . THR C 1 170 ? 17.493 -19.645 -13.678 0.99 18.50 324 THR C O 1
ATOM 3468 N N . LEU C 1 171 ? 16.142 -17.967 -12.998 1.00 12.37 325 LEU C N 1
ATOM 3469 C CA . LEU C 1 171 ? 17.204 -17.021 -12.668 1.00 13.16 325 LEU C CA 1
ATOM 3470 C C . LEU C 1 171 ? 17.281 -16.869 -11.156 1.00 13.21 325 LEU C C 1
ATOM 3471 O O . LEU C 1 171 ? 16.283 -16.595 -10.499 1.00 13.14 325 LEU C O 1
ATOM 3476 N N . THR C 1 172 ? 18.481 -17.024 -10.612 1.00 13.14 326 THR C N 1
ATOM 3477 C CA . THR C 1 172 ? 18.722 -16.733 -9.210 1.00 12.42 326 THR C CA 1
ATOM 3478 C C . THR C 1 172 ? 19.564 -15.479 -9.156 1.00 14.92 326 THR C C 1
ATOM 3479 O O . THR C 1 172 ? 20.684 -15.446 -9.674 1.00 13.71 326 THR C O 1
ATOM 3483 N N . VAL C 1 173 ? 19.039 -14.443 -8.517 1.00 12.25 327 VAL C N 1
ATOM 3484 C CA . VAL C 1 173 ? 19.825 -13.241 -8.248 1.00 12.58 327 VAL C CA 1
ATOM 3485 C C . VAL C 1 173 ? 20.274 -13.304 -6.802 1.00 15.70 327 VAL C C 1
ATOM 3486 O O . VAL C 1 173 ? 19.450 -13.521 -5.917 1.00 14.18 327 VAL C O 1
ATOM 3490 N N . THR C 1 174 ? 21.573 -13.154 -6.544 1.00 12.50 328 THR C N 1
ATOM 3491 C CA . THR C 1 174 ? 22.054 -13.240 -5.176 1.00 11.15 328 THR C CA 1
ATOM 3492 C C . THR C 1 174 ? 22.715 -11.937 -4.764 1.00 12.44 328 THR C C 1
ATOM 3493 O O . THR C 1 174 ? 23.483 -11.348 -5.534 1.00 13.27 328 THR C O 1
ATOM 3497 N N . PHE C 1 175 ? 22.388 -11.492 -3.557 1.00 11.94 329 PHE C N 1
ATOM 3498 C CA . PHE C 1 175 ? 22.882 -10.238 -3.014 1.00 11.28 329 PHE C CA 1
ATOM 3499 C C . PHE C 1 175 ? 24.039 -10.525 -2.069 1.00 15.18 329 PHE C C 1
ATOM 3500 O O . PHE C 1 175 ? 23.915 -11.341 -1.141 1.00 14.86 329 PHE C O 1
ATOM 3508 N N . ASN C 1 176 ? 25.169 -9.870 -2.334 1.00 12.14 330 ASN C N 1
ATOM 3509 C CA . ASN C 1 176 ? 26.317 -9.874 -1.415 1.00 12.33 330 ASN C CA 1
ATOM 3510 C C . ASN C 1 176 ? 26.940 -11.249 -1.176 1.00 14.82 330 ASN C C 1
ATOM 3511 O O . ASN C 1 176 ? 27.345 -11.586 -0.062 1.00 13.12 330 ASN C O 1
ATOM 3516 N N . SER C 1 177 ? 27.041 -12.039 -2.240 1.00 14.67 331 SER C N 1
ATOM 3517 C CA . SER C 1 177 ? 27.789 -13.277 -2.179 1.00 15.13 331 SER C CA 1
ATOM 3518 C C . SER C 1 177 ? 29.253 -13.022 -1.818 1.00 16.10 331 SER C C 1
ATOM 3519 O O . SER C 1 177 ? 29.879 -13.828 -1.127 1.00 17.05 331 SER C O 1
ATOM 3522 N N . ALA C 1 178 ? 29.784 -11.882 -2.250 1.00 14.59 332 ALA C N 1
ATOM 3523 C CA . ALA C 1 178 ? 31.174 -11.534 -1.973 1.00 16.42 332 ALA C CA 1
ATOM 3524 C C . ALA C 1 178 ? 31.427 -11.454 -0.469 1.00 17.91 332 ALA C C 1
ATOM 3525 O O . ALA C 1 178 ? 30.611 -10.932 0.287 1.00 15.38 332 ALA C O 1
ATOM 3527 N N . ALA C 1 179 ? 32.582 -11.945 -0.031 1.00 17.07 333 ALA C N 1
ATOM 3528 C CA . ALA C 1 179 ? 32.884 -11.894 1.391 1.00 17.09 333 ALA C CA 1
ATOM 3529 C C . ALA C 1 179 ? 33.259 -10.509 1.884 1.00 16.96 333 ALA C C 1
ATOM 3530 O O . ALA C 1 179 ? 33.155 -10.253 3.076 1.00 19.02 333 ALA C O 1
ATOM 3532 N N . THR C 1 180 ? 33.714 -9.629 0.983 1.00 17.11 334 THR C N 1
ATOM 3533 C CA . THR C 1 180 ? 33.946 -8.225 1.317 1.00 17.59 334 THR C CA 1
ATOM 3534 C C . THR C 1 180 ? 33.278 -7.360 0.248 1.00 15.73 334 THR C C 1
ATOM 3535 O O . THR C 1 180 ? 32.988 -7.843 -0.849 1.00 18.02 334 THR C O 1
ATOM 3539 N N . GLY C 1 181 ? 33.042 -6.091 0.566 1.00 18.92 335 GLY C N 1
ATOM 3540 C CA . GLY C 1 181 ? 32.359 -5.211 -0.366 1.00 17.93 335 GLY C CA 1
ATOM 3541 C C . GLY C 1 181 ? 30.936 -5.657 -0.616 1.00 16.04 335 GLY C C 1
ATOM 3542 O O . GLY C 1 181 ? 30.249 -6.099 0.297 1.00 17.93 335 GLY C O 1
ATOM 3543 N N . TYR C 1 182 ? 30.497 -5.529 -1.867 1.00 13.74 336 TYR C N 1
ATOM 3544 C CA . TYR C 1 182 ? 29.112 -5.816 -2.243 1.00 16.11 336 TYR C CA 1
ATOM 3545 C C . TYR C 1 182 ? 29.083 -6.541 -3.563 1.00 17.21 336 TYR C C 1
ATOM 3546 O O . TYR C 1 182 ? 30.026 -6.455 -4.332 1.00 15.51 336 TYR C O 1
ATOM 3555 N N . SER C 1 183 ? 28.001 -7.246 -3.855 1.00 12.74 337 SER C N 1
ATOM 3556 C CA . SER C 1 183 ? 27.916 -7.883 -5.153 1.00 13.21 337 SER C CA 1
ATOM 3557 C C . SER C 1 183 ? 26.488 -8.197 -5.565 1.00 14.46 337 SER C C 1
ATOM 3558 O O . SER C 1 183 ? 25.579 -8.327 -4.730 1.00 12.47 337 SER C O 1
ATOM 3561 N N . LEU C 1 184 ? 26.315 -8.313 -6.873 1.00 12.84 338 LEU C N 1
ATOM 3562 C CA . LEU C 1 184 ? 25.110 -8.849 -7.470 1.00 11.63 338 LEU C CA 1
ATOM 3563 C C . LEU C 1 184 ? 25.514 -9.981 -8.366 1.00 15.10 338 LEU C C 1
ATOM 3564 O O . LEU C 1 184 ? 26.335 -9.776 -9.272 1.00 16.14 338 LEU C O 1
ATOM 3569 N N . SER C 1 185 ? 24.961 -11.166 -8.121 1.00 13.26 339 SER C N 1
ATOM 3570 C CA . SER C 1 185 ? 25.267 -12.347 -8.910 1.00 13.22 339 SER C CA 1
ATOM 3571 C C . SER C 1 185 ? 24.002 -12.776 -9.630 1.00 13.08 339 SER C C 1
ATOM 3572 O O . SER C 1 185 ? 22.900 -12.730 -9.059 1.00 14.32 339 SER C O 1
ATOM 3575 N N . PHE C 1 186 ? 24.174 -13.229 -10.867 1.00 12.39 340 PHE C N 1
ATOM 3576 C CA . PHE C 1 186 ? 23.089 -13.705 -11.713 1.00 12.55 340 PHE C CA 1
ATOM 3577 C C . PHE C 1 186 ? 23.409 -15.099 -12.194 1.00 15.20 340 PHE C C 1
ATOM 3578 O O . PHE C 1 186 ? 24.423 -15.306 -12.849 1.00 15.14 340 PHE C O 1
ATOM 3586 N N . LYS C 1 187 ? 22.548 -16.065 -11.882 1.00 11.99 341 LYS C N 1
ATOM 3587 C CA . LYS C 1 187 ? 22.740 -17.430 -12.378 1.00 12.46 341 LYS C CA 1
ATOM 3588 C C . LYS C 1 187 ? 21.481 -17.943 -13.036 1.00 14.48 341 LYS C C 1
ATOM 3589 O O . LYS C 1 187 ? 20.419 -17.993 -12.408 1.00 16.77 341 LYS C O 1
ATOM 3595 N N . TRP C 1 188 ? 21.598 -18.340 -14.297 1.00 14.09 342 TRP C N 1
ATOM 3596 C CA . TRP C 1 188 ? 20.450 -18.872 -15.024 1.00 12.58 342 TRP C CA 1
ATOM 3597 C C . TRP C 1 188 ? 20.685 -20.340 -15.300 1.00 16.21 342 TRP C C 1
ATOM 3598 O O . TRP C 1 188 ? 21.786 -20.739 -15.651 1.00 17.00 342 TRP C O 1
ATOM 3609 N N . THR C 1 189 ? 19.649 -21.143 -15.186 1.00 13.76 343 THR C N 1
ATOM 3610 C CA . THR C 1 189 ? 19.745 -22.487 -15.741 1.00 15.44 343 THR C CA 1
ATOM 3611 C C . THR C 1 189 ? 19.630 -22.430 -17.255 1.00 17.99 343 THR C C 1
ATOM 3612 O O . THR C 1 189 ? 19.190 -21.428 -17.835 1.00 16.53 343 THR C O 1
ATOM 3616 N N . ALA C 1 190 ? 20.033 -23.516 -17.908 1.00 16.45 344 ALA C N 1
ATOM 3617 C CA . ALA C 1 190 ? 20.185 -23.509 -19.349 1.00 17.51 344 ALA C CA 1
ATOM 3618 C C . ALA C 1 190 ? 20.040 -24.928 -19.856 1.00 20.13 344 ALA C C 1
ATOM 3619 O O . ALA C 1 190 ? 20.024 -25.882 -19.063 1.00 22.24 344 ALA C O 1
ATOM 3621 N N . VAL C 1 191 ? 19.954 -25.057 -21.176 1.00 17.44 345 VAL C N 1
ATOM 3622 C CA . VAL C 1 191 ? 19.773 -26.356 -21.825 1.00 22.79 345 VAL C CA 1
ATOM 3623 C C . VAL C 1 191 ? 20.948 -26.639 -22.752 1.00 23.77 345 VAL C C 1
ATOM 3624 O O . VAL C 1 191 ? 21.293 -25.829 -23.615 1.00 21.17 345 VAL C O 1
ATOM 3628 N N . VAL C 1 192 ? 21.571 -27.797 -22.566 1.00 26.80 346 VAL C N 1
ATOM 3629 C CA . VAL C 1 192 ? 22.749 -28.136 -23.352 1.00 23.57 346 VAL C CA 1
ATOM 3630 C C . VAL C 1 192 ? 22.381 -28.347 -24.812 1.00 24.17 346 VAL C C 1
ATOM 3631 O O . VAL C 1 192 ? 21.279 -28.799 -25.125 1.00 27.37 346 VAL C O 1
ATOM 3635 N N . ARG C 1 193 ? 23.303 -27.959 -25.688 1.00 26.16 347 ARG C N 1
ATOM 3636 C CA . ARG C 1 193 ? 23.155 -28.080 -27.135 1.00 29.62 347 ARG C CA 1
ATOM 3637 C C . ARG C 1 193 ? 22.049 -27.192 -27.705 1.00 31.46 347 ARG C C 1
ATOM 3638 O O . ARG C 1 193 ? 21.578 -27.397 -28.829 1.00 30.77 347 ARG C O 1
ATOM 3641 N N . GLU C 1 194 ? 21.638 -26.202 -26.915 1.00 24.14 348 GLU C N 1
ATOM 3642 C CA . GLU C 1 194 ? 20.746 -25.165 -27.413 1.00 24.16 348 GLU C CA 1
ATOM 3643 C C . GLU C 1 194 ? 21.354 -23.784 -27.172 1.00 21.92 348 GLU C C 1
ATOM 3644 O O . GLU C 1 194 ? 22.270 -23.605 -26.359 1.00 21.42 348 GLU C O 1
ATOM 3650 N N . LYS C 1 195 ? 20.842 -22.817 -27.908 1.00 20.46 349 LYS C N 1
ATOM 3651 C CA . LYS C 1 195 ? 21.263 -21.443 -27.746 1.00 17.31 349 LYS C CA 1
ATOM 3652 C C . LYS C 1 195 ? 20.752 -20.909 -26.398 1.00 17.09 349 LYS C C 1
ATOM 3653 O O . LYS C 1 195 ? 19.637 -21.243 -25.966 1.00 19.55 349 LYS C O 1
ATOM 3659 N N . PHE C 1 196 ? 21.561 -20.084 -25.742 1.00 16.30 350 PHE C N 1
ATOM 3660 C CA . PHE C 1 196 ? 21.096 -19.395 -24.532 1.00 16.41 350 PHE C CA 1
ATOM 3661 C C . PHE C 1 196 ? 20.558 -17.986 -24.798 1.00 20.86 350 PHE C C 1
ATOM 3662 O O . PHE C 1 196 ? 21.235 -17.156 -25.407 1.00 16.70 350 PHE C O 1
ATOM 3670 N N . ALA C 1 197 ? 19.348 -17.718 -24.306 1.00 17.86 351 ALA C N 1
ATOM 3671 C CA . ALA C 1 197 ? 18.859 -16.346 -24.170 1.00 15.08 351 ALA C CA 1
ATOM 3672 C C . ALA C 1 197 ? 17.864 -16.328 -23.013 1.00 14.88 351 ALA C C 1
ATOM 3673 O O . ALA C 1 197 ? 16.984 -17.194 -22.923 1.00 18.24 351 ALA C O 1
ATOM 3675 N N . ALA C 1 198 ? 18.030 -15.360 -22.115 1.00 14.09 352 ALA C N 1
ATOM 3676 C CA . ALA C 1 198 ? 17.100 -15.163 -21.001 1.00 16.25 352 ALA C CA 1
ATOM 3677 C C . ALA C 1 198 ? 16.316 -13.886 -21.284 1.00 14.27 352 ALA C C 1
ATOM 3678 O O . ALA C 1 198 ? 16.920 -12.830 -21.509 1.00 14.35 352 ALA C O 1
ATOM 3680 N N . PRO C 1 199 ? 14.980 -13.976 -21.271 1.00 11.79 353 PRO C N 1
ATOM 3681 C CA . PRO C 1 199 ? 14.120 -12.824 -21.566 1.00 11.92 353 PRO C CA 1
ATOM 3682 C C . PRO C 1 199 ? 14.202 -11.741 -20.516 1.00 11.41 353 PRO C C 1
ATOM 3683 O O . PRO C 1 199 ? 14.912 -11.855 -19.505 1.00 13.34 353 PRO C O 1
ATOM 3687 N N . ALA C 1 200 ? 13.436 -10.685 -20.743 1.00 10.71 354 ALA C N 1
ATOM 3688 C CA . ALA C 1 200 ? 13.353 -9.591 -19.776 1.00 10.54 354 ALA C CA 1
ATOM 3689 C C . ALA C 1 200 ? 12.821 -10.129 -18.445 1.00 12.13 354 ALA C C 1
ATOM 3690 O O . ALA C 1 200 ? 11.821 -10.832 -18.405 1.00 14.00 354 ALA C O 1
ATOM 3692 N N . THR C 1 201 ? 13.501 -9.755 -17.364 1.00 12.20 355 THR C N 1
ATOM 3693 C CA . THR C 1 201 ? 13.086 -10.110 -16.012 1.00 12.27 355 THR C CA 1
ATOM 3694 C C . THR C 1 201 ? 13.326 -8.911 -15.112 1.00 13.33 355 THR C C 1
ATOM 3695 O O . THR C 1 201 ? 13.950 -7.934 -15.527 1.00 13.94 355 THR C O 1
ATOM 3699 N N . SER C 1 202 ? 12.848 -8.987 -13.874 1.00 11.79 356 SER C N 1
ATOM 3700 C CA A SER C 1 202 ? 13.079 -7.920 -12.912 0.33 12.04 356 SER C CA 1
ATOM 3701 C CA B SER C 1 202 ? 13.155 -7.935 -12.911 0.67 12.01 356 SER C CA 1
ATOM 3702 C C . SER C 1 202 ? 13.201 -8.489 -11.502 1.00 12.54 356 SER C C 1
ATOM 3703 O O . SER C 1 202 ? 12.783 -9.622 -11.249 1.00 12.67 356 SER C O 1
ATOM 3708 N N . PHE C 1 203 ? 13.758 -7.680 -10.615 1.00 12.02 357 PHE C N 1
ATOM 3709 C CA . PHE C 1 203 ? 13.986 -8.065 -9.228 1.00 13.98 357 PHE C CA 1
ATOM 3710 C C . PHE C 1 203 ? 14.138 -6.783 -8.423 1.00 13.50 357 PHE C C 1
ATOM 3711 O O . PHE C 1 203 ? 14.205 -5.690 -8.986 1.00 13.37 357 PHE C O 1
ATOM 3719 N N . CYS C 1 204 ? 14.205 -6.915 -7.105 1.00 11.67 358 CYS C N 1
ATOM 3720 C CA . CYS C 1 204 ? 14.174 -5.765 -6.203 1.00 13.52 358 CYS C CA 1
ATOM 3721 C C . CYS C 1 204 ? 14.953 -6.136 -4.953 1.00 11.84 358 CYS C C 1
ATOM 3722 O O . CYS C 1 204 ? 14.862 -7.272 -4.492 1.00 15.97 358 CYS C O 1
ATOM 3725 N N . TYR C 1 205 ? 15.727 -5.189 -4.416 1.00 11.84 359 TYR C N 1
ATOM 3726 C CA . TYR C 1 205 ? 16.415 -5.411 -3.140 1.00 12.51 359 TYR C CA 1
ATOM 3727 C C . TYR C 1 205 ? 16.485 -4.124 -2.341 1.00 13.16 359 TYR C C 1
ATOM 3728 O O . TYR C 1 205 ? 16.358 -3.030 -2.886 1.00 12.58 359 TYR C O 1
ATOM 3737 N N . ILE C 1 206 ? 16.695 -4.264 -1.033 1.00 13.07 360 ILE C N 1
ATOM 3738 C CA . ILE C 1 206 ? 16.819 -3.115 -0.147 1.00 11.82 360 ILE C CA 1
ATOM 3739 C C . ILE C 1 206 ? 18.279 -2.654 -0.175 1.00 13.58 360 ILE C C 1
ATOM 3740 O O . ILE C 1 206 ? 19.197 -3.468 -0.212 1.00 12.32 360 ILE C O 1
ATOM 3745 N N . THR C 1 207 ? 18.481 -1.340 -0.154 1.00 14.85 361 THR C N 1
ATOM 3746 C CA . THR C 1 207 ? 19.819 -0.788 -0.333 1.00 13.39 361 THR C CA 1
ATOM 3747 C C . THR C 1 207 ? 20.543 -0.504 0.994 1.00 14.16 361 THR C C 1
ATOM 3748 O O . THR C 1 207 ? 19.934 -0.442 2.073 1.00 15.91 361 THR C O 1
ATOM 3752 N N . GLU C 1 208 ? 21.858 -0.329 0.891 1.00 14.74 362 GLU C N 1
ATOM 3753 C CA . GLU C 1 208 ? 22.703 -0.049 2.041 1.00 16.30 362 GLU C CA 1
ATOM 3754 C C . GLU C 1 208 ? 22.462 1.354 2.591 1.00 18.03 362 GLU C C 1
ATOM 3755 O O . GLU C 1 208 ? 22.344 1.526 3.802 1.00 19.28 362 GLU C O 1
ATOM 3761 N N . GLN C 1 209 ? 22.366 2.342 1.697 1.00 17.16 363 GLN C N 1
ATOM 3762 C CA . GLN C 1 209 ? 22.040 3.707 2.103 1.00 21.08 363 GLN C CA 1
ATOM 3763 C C . GLN C 1 209 ? 20.924 4.289 1.262 1.00 25.50 363 GLN C C 1
ATOM 3764 O O . GLN C 1 209 ? 20.465 5.405 1.538 1.00 27.24 363 GLN C O 1
#

Secondary structure (DSSP, 8-state):
---EEEPPP-SS--B-SSSTT-EEEEEEEEEETTEEEEEEEEEE-SGGGGS-SSSEEEEEEEE-TTS-EEE-SBGGG--EEPTTS-SSSS----GGGGSBPTTTS-TT-TTSGGGEEEEEEEGGG-TT-EEEEEEEES-SSSSEEEEEEEE--TTS--EEEEEEEEEEB--/--EEEPPP-SS--B-SSSTT-EEEEEEEEEETTEEEEEEEEEE-SGGGGS-SSSEEEEEEEE-TTS-EEE-SBSSS--EE---GGGGSBPTTTS-TT-TTSGGGEEEEEEEGGG-TT-EEEEEEEE--SSSSEEEEEEEE--TTS--EEEEEEEEEEB--/--SEEE----EEEPPP-SS--B-SSSTT-EEEEEEEEEETTEEEEEEEEEE-SGGGGS-SSSEEEEEEEE-TTS-EEE-SBSS-----GGGGSBPTTTS-TT-TTSGGGEEEEEEEGGG-TTSEEEEEEEE--SSSSEEEEEEEE--TTS--EEEEEEEEEEB--

Solvent-accessible surface area: 18141 Å² total; per-residue (Å²): 88,36,84,0,4,28,2,66,25,31,76,96,53,18,0,48,33,77,80,134,39,1,0,4,2,4,0,0,0,0,46,5,13,16,0,0,7,0,7,3,3,0,6,0,67,45,47,50,0,54,93,3,78,101,91,46,5,70,12,69,0,24,5,40,90,93,3,137,36,106,116,5,15,8,38,135,67,58,15,56,39,28,179,69,27,28,148,58,99,135,45,124,81,75,14,31,11,5,1,0,7,26,55,7,5,49,85,48,12,54,76,58,16,32,1,10,25,22,18,33,2,26,0,72,17,59,82,130,78,98,9,20,0,13,0,11,0,0,34,25,82,111,6,10,0,2,18,1,98,0,54,10,47,62,99,44,76,0,1,0,0,8,5,15,2,3,0,4,2,44,121,139,98,4,20,31,2,57,25,36,64,102,47,20,0,47,33,75,80,137,38,0,0,2,2,6,0,0,0,0,36,8,5,0,0,0,6,0,8,2,5,0,4,0,70,44,48,47,0,53,85,1,68,90,88,40,3,71,12,65,0,25,6,34,98,87,7,122,40,106,120,17,16,18,50,99,144,43,22,46,86,61,143,127,41,32,12,8,2,0,10,26,61,3,5,48,94,48,10,58,74,61,17,27,0,8,20,24,17,41,3,24,0,63,19,53,118,139,68,94,10,27,0,28,0,12,0,0,34,24,82,108,7,7,0,1,17,1,108,0,59,4,48,66,115,40,76,0,0,0,0,8,5,15,2,2,1,0,1,40,104,56,6,12,48,29,122,120,99,47,66,3,5,29,4,38,44,30,82,99,48,27,0,44,31,79,76,139,36,0,0,6,2,8,4,0,7,0,37,4,6,0,0,0,5,0,7,3,4,0,7,1,69,44,46,48,0,53,89,4,80,105,88,33,5,67,13,67,3,32,12,38,99,88,3,138,20,102,107,1,17,10,65,76,61,68,102,120,72,12,33,11,2,1,0,10,26,62,4,7,48,96,44,13,56,75,58,18,18,1,10,20,27,21,39,2,25,1,66,22,58,78,131,77,91,6,22,0,26,0,12,0,0,38,18,82,109,3,7,0,2,19,0,105,0,57,9,45,67,102,39,85,0,1,0,0,8,4,13,2,2,0,1,1,45,99

CATH classification: 2.60.90.10

Nearest PDB structures (foldseek):
  6g47-assembly1_B  TM=1.006E+00  e=7.384E-34  human adenovirus 52
  4xl8-assembly1_B  TM=1.006E+00  e=1.248E-32  human adenovirus 52
  4xl8-assembly1_A  TM=1.003E+00  e=3.635E-31  human adenovirus 52
  4xl8-assembly1_C  TM=9.902E-01  e=1.340E-30  human adenovirus 52
  6g47-assembly1_C  TM=9.905E-01  e=2.870E-30  human adenovirus 52

Radius of gyration: 21.53 Å; Cα contacts (8 Å, |Δi|>4): 1515; chains: 3; bounding box: 56×54×57 Å

Sequence (496 aa):
GIQTLWTPPTSNPNCTVYTESDSLLSLCLTKCGAHVLGSVSLTGVAGTMTNMAETSLAIEFTFDDTGKLLHSPLVNNTFSIRQGDSPASNPTYNALAFMPNSTLYARGGSGEPRNNYYVQTYLRGNVQRPITLTVTFNSAATGYSLSFKWTAVVREKFAAPATSFCYITEQIQTLLWTPPTSNPNCTVYTESDSLLSLCLTKCGAHVLGSVSLTGVAGTMTNMAETSLAIEFTFDDTGKLLHSPLVNNTFSIRQNALAFMPNSTLYARGGSGEPRNNYYVQTYLRGNVQRPITLTVTFNSAATGYSLSFKWTAVVREKFAAPATSFCYITEQSGIEGRPGIQTLWTPPTSNPNCTVYTESDSLLSLCLTKCGAHVLGSVSLTGVAGTMTNMAETSLAIEFTFDDTGKLLHSPLVNNTFYNALAFMPNSTLYARGGSGEPRNNYYVQTYLRGNVQRPITLTVTFNSAATGYSLSFKWTAVVREKFAAPATSSFCYITEQ

B-factor: mean 19.89, std 8.02, range [10.24, 75.78]